Protein AF-A0A498SIQ0-F1 (afdb_monomer)

Solvent-accessible surface area (backbone atoms only — not comparable to full-atom values): 35788 Å² total; per-residue (Å²): 134,86,81,77,85,73,63,72,78,45,58,83,36,62,66,100,71,91,51,60,96,87,33,45,40,39,38,40,26,42,37,28,63,64,41,56,56,42,40,21,50,70,46,40,73,70,63,55,71,92,59,68,27,58,11,47,33,38,36,37,24,43,70,87,67,46,79,74,48,77,46,57,29,49,27,83,90,47,39,59,64,51,43,56,52,64,64,69,58,54,86,53,28,30,45,37,37,32,28,30,65,70,34,50,80,43,50,49,52,63,47,55,51,57,50,31,44,18,2,42,74,65,83,79,59,38,74,61,32,24,42,34,39,40,27,30,44,22,28,48,75,73,67,32,51,71,48,73,42,62,43,84,39,63,70,78,56,78,47,76,44,65,47,55,72,75,84,63,65,69,48,94,61,80,81,74,73,68,92,70,55,54,53,48,70,72,57,49,59,67,65,39,81,86,63,85,77,73,48,90,73,56,78,54,62,82,34,68,50,23,73,45,94,64,84,58,57,96,64,31,43,23,25,22,43,29,17,26,61,43,85,88,38,65,36,37,32,24,52,72,21,27,28,46,32,28,78,90,26,66,66,49,54,52,1,42,31,36,39,34,29,36,33,49,66,69,41,79,47,38,71,46,57,40,44,14,49,85,38,73,35,62,68,55,38,56,56,60,66,69,56,51,81,53,30,31,39,41,39,38,21,18,54,33,39,36,77,30,49,43,71,64,49,40,46,53,42,37,58,21,8,47,83,55,57,90,67,61,42,76,19,32,20,39,40,40,44,28,29,45,82,35,58,47,29,42,84,50,61,54,73,33,70,37,72,84,91,46,59,11,62,51,46,76,49,67,46,65,42,55,38,65,71,75,28,53,76,63,99,78,60,83,71,72,73,77,67,36,55,68,52,45,50,49,47,74,76,47,83,78,48,61,72,65,55,31,83,92,40,30,52,59,82,77,64,62,40,89,59,90,57,92,60,66,97,60,46,68,58,54,74,44,38,34,39,35,39,33,71,90,53,68,46,38,37,50,49,27,51,52,30,52,31,62,29,65,65,61,46,46,85,42,32,33,39,28,32,51,54,89,52,58,65,58,46,58,54,24,53,67,60,60,30,42,52,41,72,43,77,87,58,94,40,74,64,49,40,48,52,50,46,49,52,51,47,47,52,57,29,61,32,42,76,38,40,36,40,33,36,33,57,31,35,51,39,92,55,43,63,61,55,50,46,72,44,44,72,56,50,75,68,38,89,68,45,47,36,41,31,29,57,38,92,82,53,70,91,56,98,78,72,58,84,85,46,69,44,81,39,71,61,43,52,57,45,54,39,32,36,39,30,39,72,46,39,67,72,24,55,74,72,68,71,52,57,68,65,51,101,70,25,33,47,37,96,44,35,22,38,33,34,54,52,48,39,44,44,71,68,61,99,80,66,96,67,73,90,82,72,85,85,86,75,85,83,82,75,83,82,82,82,85,88,82,135

Nearest PDB structures (foldseek):
  5lc2-assembly1_A  TM=9.368E-01  e=3.652E-16  Homo sapiens
  5lc2-assembly2_B  TM=9.104E-01  e=3.413E-15  Homo sapiens
  5lc3-assembly1_A  TM=9.026E-01  e=3.413E-15  Mus musculus
  5lc3-assembly2_B  TM=8.922E-01  e=1.849E-14  Mus musculus
  7ecq-assembly1_A  TM=8.909E-01  e=2.062E-14  Mus musculus

Foldseek 3Di:
DDDDPDDPLLVVLDDDDDDPPQWWKWKWWAAELQAHIWIDINSHTDDDLVLAEQEKWKWKADLSRHTPDTDRQHLFLHCVVLLVVLLPRDAFIKIWIKHHAQHLLRYALSSVVSVVQQQDDCQPVDGQWMWTWIGTGQDPHNQTDIDIGGRHHNDIDMDMDIDDPPSHDGDDDNPPPPPDWAADPVLSCVQPVQADDQPPQDWADFAALCPDPDHFDPQWWKKKWKAAQAQVGFTWIDIRRTTRGDVVGPPGHAAKWKWKAQLHSSDTRDIDDDNQQPDACPVVLSVLVNADALIKMKMWHYRFHHNRDDVSSLVSVVQQADPCSVVRDGQKTKIDIGGHPADHHFPGIDIFDDDPNGHGGIDIDIDTGGSDTHHDDDPDDPPDQQFLVLQQVLLVVDDDLPPSSDPVNRRPQQAADADDDPDDLSQCLQVAAEEEEDEDRLNLQLQQLSLQSPEYNHSLASYEYEDAQVCCSVVSSSVSNVHGYHHDYDQPDSVSSQLVSVVSSCNRGVDDQKHKYAYSQKHFAYCNSVLCSVCVVVQSVDPFAFKEAQDDPPQDPDPPQDQNDKDKDAFDFRDGIMMGGPVCCVVDSVVVNAFDQDVRHTGDRTIHIYGSDHRMDGNDPDDPPPPPDDDDDDDDDPDDDDDDD

Radius of gyration: 28.56 Å; Cα contacts (8 Å, |Δi|>4): 1372; chains: 1; bounding box: 67×77×93 Å

Structure (mmCIF, N/CA/C/O backbone):
data_AF-A0A498SIQ0-F1
#
_entry.id   AF-A0A498SIQ0-F1
#
loop_
_atom_site.group_PDB
_atom_site.id
_atom_site.type_symbol
_atom_site.label_atom_id
_atom_site.label_alt_id
_atom_site.label_comp_id
_atom_site.label_asym_id
_atom_site.label_entity_id
_atom_site.label_seq_id
_atom_site.pdbx_PDB_ins_code
_atom_site.Cartn_x
_atom_site.Cartn_y
_atom_site.Cartn_z
_atom_site.occupancy
_atom_site.B_iso_or_equiv
_atom_site.auth_seq_id
_atom_site.auth_comp_id
_atom_site.auth_asym_id
_atom_site.auth_atom_id
_atom_site.pdbx_PDB_model_num
ATOM 1 N N . MET A 1 1 ? -21.479 -44.378 -26.381 1.00 34.16 1 MET A N 1
ATOM 2 C CA . MET A 1 1 ? -20.760 -43.738 -25.260 1.00 34.16 1 MET A CA 1
ATOM 3 C C . MET A 1 1 ? -20.313 -42.366 -25.731 1.00 34.16 1 MET A C 1
ATOM 5 O O . MET A 1 1 ? -19.349 -42.283 -26.474 1.00 34.16 1 MET A O 1
ATOM 9 N N . GLN A 1 2 ? -21.070 -41.317 -25.409 1.00 26.47 2 GLN A N 1
ATOM 10 C CA . GLN A 1 2 ? -20.636 -39.939 -25.646 1.00 26.47 2 GLN A CA 1
ATOM 11 C C . GLN A 1 2 ? -19.714 -39.542 -24.492 1.00 26.47 2 GLN A C 1
ATOM 13 O O . GLN A 1 2 ? -20.146 -39.487 -23.343 1.00 26.47 2 GLN A O 1
ATOM 18 N N . SER A 1 3 ? -18.435 -39.340 -24.794 1.00 27.78 3 SER A N 1
ATOM 19 C CA . SER A 1 3 ? -17.466 -38.728 -23.891 1.00 27.78 3 SER A CA 1
ATOM 20 C C . SER A 1 3 ? -17.788 -37.239 -23.784 1.00 27.78 3 SER A C 1
ATOM 22 O O . SER A 1 3 ? -17.537 -36.477 -24.718 1.00 27.78 3 SER A O 1
ATOM 24 N N . PHE A 1 4 ? -18.384 -36.828 -22.669 1.00 31.41 4 PHE A N 1
ATOM 25 C CA . PHE A 1 4 ? -18.502 -35.415 -22.333 1.00 31.41 4 PHE A CA 1
ATOM 26 C C . PHE A 1 4 ? -17.104 -34.887 -21.986 1.00 31.41 4 PHE A C 1
ATOM 28 O O . PHE A 1 4 ? -16.481 -35.351 -21.032 1.00 31.41 4 PHE A O 1
ATOM 35 N N . ASN A 1 5 ? -16.605 -33.941 -22.785 1.00 29.66 5 ASN A N 1
ATOM 36 C CA . ASN A 1 5 ? -15.451 -33.120 -22.430 1.00 29.66 5 ASN A CA 1
ATOM 37 C C . ASN A 1 5 ? -15.862 -32.217 -21.264 1.00 29.66 5 ASN A C 1
ATOM 39 O O . ASN A 1 5 ? -16.482 -31.175 -21.468 1.00 29.66 5 ASN A O 1
ATOM 43 N N . PHE A 1 6 ? -15.547 -32.639 -20.043 1.00 33.00 6 PHE A N 1
ATOM 44 C CA . PHE A 1 6 ? -15.659 -31.789 -18.866 1.00 33.00 6 PHE A CA 1
ATOM 45 C C . PHE A 1 6 ? -14.550 -30.732 -18.912 1.00 33.00 6 PHE A C 1
ATOM 47 O O . PHE A 1 6 ? -13.372 -31.054 -19.065 1.00 33.00 6 PHE A O 1
ATOM 54 N N . THR A 1 7 ? -14.918 -29.457 -18.805 1.00 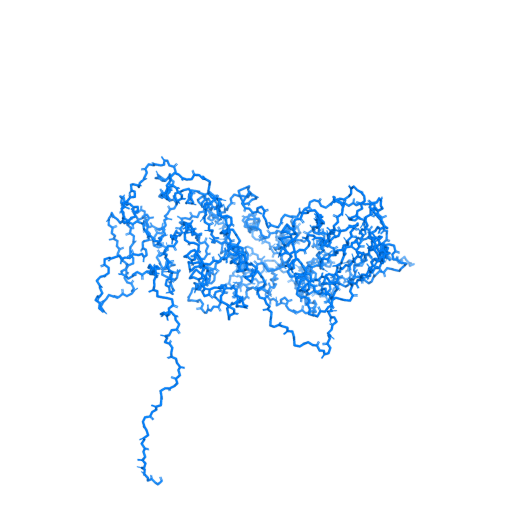37.34 7 THR A N 1
ATOM 55 C CA . THR A 1 7 ? -13.962 -28.357 -18.635 1.00 37.34 7 THR A CA 1
ATOM 56 C C . THR A 1 7 ? -13.213 -28.518 -17.310 1.00 37.34 7 THR A C 1
ATOM 58 O O . THR A 1 7 ? -13.835 -28.716 -16.267 1.00 37.34 7 THR A O 1
ATOM 61 N N . VAL A 1 8 ? -11.884 -28.380 -17.333 1.00 43.53 8 VAL A N 1
ATOM 62 C CA . VAL A 1 8 ? -10.964 -28.642 -16.204 1.00 43.53 8 VAL A CA 1
ATOM 63 C C . VAL A 1 8 ? -11.314 -27.869 -14.915 1.00 43.53 8 VAL A C 1
ATOM 65 O O . VAL A 1 8 ? -11.035 -28.343 -13.814 1.00 43.53 8 VAL A O 1
ATOM 68 N N . ALA A 1 9 ? -12.033 -26.744 -15.018 1.00 44.94 9 ALA A N 1
ATOM 69 C CA . ALA A 1 9 ? -12.539 -25.966 -13.882 1.00 44.94 9 ALA A CA 1
ATOM 70 C C . ALA A 1 9 ? -13.440 -26.758 -12.907 1.00 44.94 9 ALA A C 1
ATOM 72 O O . ALA A 1 9 ? -13.534 -26.390 -11.735 1.00 44.94 9 ALA A O 1
ATOM 73 N N . GLU A 1 10 ? -14.087 -27.838 -13.354 1.00 47.25 10 GLU A N 1
ATOM 74 C CA . GLU A 1 10 ? -14.942 -28.672 -12.499 1.00 47.25 10 GLU A CA 1
ATOM 75 C C . GLU A 1 10 ? -14.136 -29.628 -11.599 1.00 47.25 10 GLU A C 1
ATOM 77 O O . GLU A 1 10 ? -14.616 -30.008 -10.531 1.00 47.25 10 GLU A O 1
ATOM 82 N N . ASN A 1 11 ? -12.879 -29.948 -11.938 1.00 63.47 11 ASN A N 1
ATOM 83 C CA . ASN A 1 11 ? -12.060 -30.880 -11.152 1.00 63.47 11 ASN A CA 1
ATOM 84 C C . ASN A 1 11 ? -11.623 -30.314 -9.787 1.00 63.47 11 ASN A C 1
ATOM 86 O O . ASN A 1 11 ? -11.551 -31.071 -8.820 1.00 63.47 11 ASN A O 1
ATOM 90 N N . GLU A 1 12 ? -11.374 -29.002 -9.655 1.00 74.00 12 GLU A N 1
ATOM 91 C CA . GLU A 1 12 ? -10.958 -28.410 -8.365 1.00 74.00 12 GLU A CA 1
ATOM 92 C C . GLU A 1 12 ? -12.088 -28.402 -7.317 1.00 74.00 12 GLU A C 1
ATOM 94 O O . GLU A 1 12 ? -11.824 -28.457 -6.112 1.00 74.00 12 GLU A O 1
ATOM 99 N N . CYS A 1 13 ? -13.346 -28.362 -7.767 1.00 79.94 13 CYS A N 1
ATOM 100 C CA . CYS A 1 13 ? -14.524 -28.387 -6.899 1.00 79.94 13 CYS A CA 1
ATOM 101 C C . CYS A 1 13 ? -15.020 -29.806 -6.582 1.00 79.94 13 CYS A C 1
ATOM 103 O O . CYS A 1 13 ? -15.833 -29.981 -5.674 1.00 79.94 13 CYS A O 1
ATOM 105 N N . MET A 1 14 ? -14.531 -30.819 -7.299 1.00 69.56 14 MET A N 1
ATOM 106 C CA . MET A 1 14 ? -14.927 -32.214 -7.135 1.00 69.56 14 MET A CA 1
ATOM 107 C C . MET A 1 14 ? -14.089 -32.880 -6.040 1.00 69.56 14 MET A C 1
ATOM 109 O O . MET A 1 14 ? -13.029 -33.455 -6.284 1.00 69.56 14 MET A O 1
ATOM 113 N N . ARG A 1 15 ? -14.581 -32.842 -4.797 1.00 68.69 15 ARG A N 1
ATOM 114 C CA . ARG A 1 15 ? -14.055 -33.674 -3.701 1.00 68.69 15 ARG A CA 1
ATOM 115 C C . ARG A 1 15 ? -15.158 -34.544 -3.113 1.00 68.69 15 ARG A C 1
ATOM 117 O O . ARG A 1 15 ? -16.279 -34.089 -2.924 1.00 68.69 15 ARG A O 1
ATOM 124 N N . LYS A 1 16 ? -14.835 -35.807 -2.805 1.00 59.03 16 LYS A N 1
ATOM 125 C CA . LYS A 1 16 ? -15.772 -36.754 -2.181 1.00 59.03 16 LYS A CA 1
ATOM 126 C C . LYS A 1 16 ? -16.157 -36.259 -0.783 1.00 59.03 16 LYS A C 1
ATOM 128 O O . LYS A 1 16 ? -15.435 -36.505 0.177 1.00 59.03 16 LYS A O 1
ATOM 133 N N . ALA A 1 17 ? -17.295 -35.587 -0.675 1.00 64.50 17 ALA A N 1
ATOM 134 C CA . ALA A 1 17 ? -17.935 -35.257 0.588 1.00 64.50 17 ALA A CA 1
ATOM 135 C C . ALA A 1 17 ? -19.422 -35.590 0.484 1.00 64.50 17 ALA A C 1
ATOM 137 O O . ALA A 1 17 ? -20.123 -35.080 -0.385 1.00 64.50 17 ALA A O 1
ATOM 138 N N . TYR A 1 18 ? -19.885 -36.484 1.352 1.00 73.00 18 TYR A N 1
ATOM 139 C CA . TYR A 1 18 ? -21.297 -36.830 1.453 1.00 73.00 18 TYR A CA 1
ATOM 140 C C . TYR A 1 18 ? -21.948 -35.906 2.477 1.00 73.00 18 TYR A C 1
ATOM 142 O O . TYR A 1 18 ? -21.692 -36.041 3.672 1.00 73.00 18 TYR A O 1
ATOM 150 N N . CYS A 1 19 ? -22.774 -34.974 2.004 1.00 82.44 19 CYS A N 1
ATOM 151 C CA . CYS A 1 19 ? -23.665 -34.204 2.864 1.00 82.44 19 CYS A CA 1
ATOM 152 C C . CYS A 1 19 ? -25.061 -34.852 2.898 1.00 82.44 19 CYS A C 1
ATOM 154 O O . CYS A 1 19 ? -25.473 -35.457 1.901 1.00 82.44 19 CYS A O 1
ATOM 156 N N . PRO A 1 20 ? -25.790 -34.764 4.025 1.00 84.31 20 PRO A N 1
ATOM 157 C CA . PRO A 1 20 ? -27.197 -35.159 4.099 1.00 84.31 20 PRO A CA 1
ATOM 158 C C . PRO A 1 20 ? -28.046 -34.477 3.013 1.00 84.31 20 PRO A C 1
ATOM 160 O O . PRO A 1 20 ? -27.698 -33.393 2.553 1.00 84.31 20 PRO A O 1
ATOM 163 N N . LYS A 1 21 ? -29.182 -35.084 2.626 1.00 73.94 21 LYS A N 1
ATOM 164 C CA . LYS A 1 21 ? -30.048 -34.584 1.532 1.00 73.94 21 LYS A CA 1
ATOM 165 C C . LYS A 1 21 ? -30.506 -33.129 1.712 1.00 73.94 21 LYS A C 1
ATOM 167 O O . LYS A 1 21 ? -30.728 -32.446 0.718 1.00 73.94 21 LYS A O 1
ATOM 172 N N . ASP A 1 22 ? -30.598 -32.666 2.956 1.00 80.31 22 ASP A N 1
ATOM 173 C CA . ASP A 1 22 ? -31.079 -31.328 3.307 1.00 80.31 22 ASP A CA 1
ATOM 174 C C . ASP A 1 22 ? -29.939 -30.324 3.546 1.00 80.31 22 ASP A C 1
ATOM 176 O O . ASP A 1 22 ? -30.182 -29.186 3.944 1.00 80.31 22 ASP A O 1
ATOM 180 N N . GLU A 1 23 ? -28.687 -30.698 3.278 1.00 87.25 23 GLU A N 1
ATOM 181 C CA . GLU A 1 23 ? -27.504 -29.852 3.454 1.00 87.25 23 GLU A CA 1
ATOM 182 C C . GLU A 1 23 ? -26.794 -29.617 2.118 1.00 87.25 23 GLU A C 1
ATOM 184 O O . GLU A 1 23 ? -26.891 -30.404 1.179 1.00 87.25 23 GLU A O 1
ATOM 189 N N . VAL A 1 24 ? -26.077 -28.499 2.018 1.00 87.81 24 VAL A N 1
ATOM 190 C CA . VAL A 1 24 ? -25.325 -28.129 0.810 1.00 87.81 24 VAL A CA 1
ATOM 191 C C . VAL A 1 24 ? -23.832 -28.236 1.090 1.00 87.81 24 VAL A C 1
ATOM 193 O O . VAL A 1 24 ? -23.362 -27.816 2.147 1.00 87.81 24 VAL A O 1
ATOM 196 N N . THR A 1 25 ? -23.070 -28.799 0.153 1.00 90.75 25 THR A N 1
ATOM 197 C CA . THR A 1 25 ? -21.615 -28.912 0.297 1.00 90.75 25 THR A CA 1
ATOM 198 C C . THR A 1 25 ? -20.955 -27.577 -0.022 1.00 90.75 25 THR A C 1
ATOM 200 O O . THR A 1 25 ? -21.080 -27.068 -1.135 1.00 90.75 25 THR A O 1
ATOM 203 N N . VAL A 1 26 ? -20.214 -27.035 0.941 1.00 92.62 26 VAL A N 1
ATOM 204 C CA . VAL A 1 26 ? -19.360 -25.855 0.790 1.00 92.62 26 VAL A CA 1
ATOM 205 C C . VAL A 1 26 ? -17.908 -26.317 0.808 1.00 92.62 26 VAL A C 1
ATOM 207 O O . VAL A 1 26 ? -17.454 -26.917 1.785 1.00 92.62 26 VAL A O 1
ATOM 210 N N . LEU A 1 27 ? -17.175 -26.035 -0.265 1.00 93.38 27 LEU A N 1
ATOM 211 C CA . LEU A 1 27 ? -15.735 -26.259 -0.353 1.00 93.38 27 LEU A CA 1
ATOM 212 C C . LEU A 1 27 ? -15.026 -24.909 -0.428 1.00 93.38 27 LEU A C 1
ATOM 214 O O . LEU A 1 27 ? -15.328 -24.078 -1.280 1.00 93.38 27 LEU A O 1
ATOM 218 N N . LEU A 1 28 ? -14.078 -24.715 0.479 1.00 93.31 28 LEU A N 1
ATOM 219 C CA . LEU A 1 28 ? -13.304 -23.497 0.653 1.00 93.31 28 LEU A CA 1
ATOM 220 C C . LEU A 1 28 ? -11.815 -23.817 0.533 1.00 93.31 28 LEU A C 1
ATOM 222 O O . LEU A 1 28 ? -11.319 -24.757 1.161 1.00 93.31 28 LEU A O 1
ATOM 226 N N . ARG A 1 29 ? -11.090 -23.003 -0.230 1.00 92.38 29 ARG A N 1
ATOM 227 C CA . ARG A 1 29 ? -9.623 -22.992 -0.276 1.00 92.38 29 ARG A CA 1
ATOM 228 C C . ARG A 1 29 ? -9.157 -21.585 0.100 1.00 92.38 29 ARG A C 1
ATOM 230 O O . ARG A 1 29 ? -9.616 -20.637 -0.543 1.00 92.38 29 ARG A O 1
ATOM 237 N N . PRO A 1 30 ? -8.290 -21.423 1.114 1.00 90.44 30 PRO A N 1
ATOM 238 C CA . PRO A 1 30 ? -7.654 -20.143 1.363 1.00 90.44 30 PRO A CA 1
ATOM 239 C C . PRO A 1 30 ? -6.643 -19.873 0.249 1.00 90.44 30 PRO A C 1
ATOM 241 O O . PRO A 1 30 ? -6.292 -20.760 -0.529 1.00 90.44 30 PRO A O 1
ATOM 244 N N . GLU A 1 31 ? -6.137 -18.655 0.199 1.00 86.75 31 GLU A N 1
ATOM 245 C CA . GLU A 1 31 ? -4.958 -18.372 -0.606 1.00 86.75 31 GLU A CA 1
ATOM 246 C C . GLU A 1 31 ? -3.769 -19.238 -0.155 1.00 86.75 31 GLU A C 1
ATOM 248 O O . GLU A 1 31 ? -3.548 -19.431 1.042 1.00 86.75 31 GLU A O 1
ATOM 253 N N . SER A 1 32 ? -3.002 -19.748 -1.118 1.00 78.75 32 SER A N 1
ATOM 254 C CA . SER A 1 32 ? -1.677 -20.329 -0.885 1.00 78.75 32 SER A CA 1
ATOM 255 C C . SER A 1 32 ? -0.619 -19.562 -1.680 1.00 78.75 32 SER A C 1
ATOM 257 O O . SER A 1 32 ? -0.923 -18.591 -2.385 1.00 78.75 32 SER A O 1
ATOM 259 N N . ARG A 1 33 ? 0.643 -19.997 -1.591 1.00 69.19 33 ARG A N 1
ATOM 260 C CA . ARG A 1 33 ? 1.722 -19.443 -2.421 1.00 69.19 33 ARG A CA 1
ATOM 261 C C . ARG A 1 33 ? 1.453 -19.610 -3.925 1.00 69.19 33 ARG A C 1
ATOM 263 O O . ARG A 1 33 ? 1.829 -18.742 -4.699 1.00 69.19 33 ARG A O 1
ATOM 270 N N . THR A 1 34 ? 0.780 -20.691 -4.317 1.00 72.00 34 THR A N 1
ATOM 271 C CA . THR A 1 34 ? 0.621 -21.112 -5.721 1.00 72.00 34 THR A CA 1
ATOM 272 C C . THR A 1 34 ? -0.797 -20.991 -6.264 1.00 72.00 34 THR A C 1
ATOM 274 O O . THR A 1 34 ? -0.982 -20.981 -7.477 1.00 72.00 34 THR A O 1
ATOM 277 N N . LYS A 1 35 ? -1.821 -20.940 -5.404 1.00 82.62 35 LYS A N 1
ATOM 278 C CA . LYS A 1 35 ? -3.222 -20.945 -5.838 1.00 82.62 35 LYS A CA 1
ATOM 279 C C . LYS A 1 35 ? -4.014 -19.818 -5.172 1.00 82.62 35 LYS A C 1
ATOM 281 O O . LYS A 1 35 ? -3.859 -19.581 -3.969 1.00 82.62 35 LYS A O 1
ATOM 286 N N . PRO A 1 36 ? -4.910 -19.154 -5.923 1.00 88.06 36 PRO A N 1
ATOM 287 C CA . PRO A 1 36 ? -5.790 -18.146 -5.363 1.00 88.06 36 PRO A CA 1
ATOM 288 C C . PRO A 1 36 ? -6.917 -18.803 -4.549 1.00 88.06 36 PRO A C 1
ATOM 290 O O . PRO A 1 36 ? -7.150 -20.021 -4.660 1.00 88.06 36 PRO A O 1
ATOM 293 N N . PRO A 1 37 ? -7.662 -18.017 -3.758 1.00 91.56 37 PRO A N 1
ATOM 294 C CA . PRO A 1 37 ? -8.802 -18.542 -3.030 1.00 91.56 37 PRO A CA 1
ATOM 295 C C . PRO A 1 37 ? -9.878 -19.153 -3.931 1.00 91.56 37 PRO A C 1
ATOM 297 O O . PRO A 1 37 ? -10.070 -18.754 -5.081 1.00 91.56 37 PRO A O 1
ATOM 300 N N . LEU A 1 38 ? -10.598 -20.131 -3.385 1.00 93.06 38 LEU A N 1
ATOM 301 C CA . LEU A 1 38 ? -11.668 -20.844 -4.080 1.00 93.06 38 LEU A CA 1
ATOM 302 C C . LEU A 1 38 ? -12.871 -21.005 -3.159 1.00 93.06 38 LEU A C 1
ATOM 304 O O . LEU A 1 38 ? -12.731 -21.388 -1.996 1.00 93.06 38 LEU A O 1
ATOM 308 N N . LEU A 1 39 ? -14.052 -20.796 -3.733 1.00 94.69 39 LEU A N 1
ATOM 309 C CA . LEU A 1 39 ? -15.324 -21.185 -3.150 1.00 94.69 39 LEU A CA 1
ATOM 310 C C . LEU A 1 39 ? -16.098 -22.029 -4.161 1.00 94.69 39 LEU A C 1
ATOM 312 O O . LEU A 1 39 ? -16.341 -21.581 -5.286 1.00 94.69 39 LEU A O 1
ATOM 316 N N . CYS A 1 40 ? -16.520 -23.218 -3.736 1.00 93.19 40 CYS A N 1
ATOM 317 C CA . CYS A 1 40 ? -17.466 -24.052 -4.463 1.00 93.19 40 CYS A CA 1
ATOM 318 C C . CYS A 1 40 ? -18.689 -24.378 -3.600 1.00 93.19 40 CYS A C 1
ATOM 320 O O . CYS A 1 40 ? -18.572 -24.615 -2.396 1.00 93.19 40 CYS A O 1
ATOM 322 N N . LEU A 1 41 ? -19.850 -24.440 -4.247 1.00 91.50 41 LEU A N 1
ATOM 323 C CA . LEU A 1 41 ? -21.132 -24.817 -3.664 1.00 91.50 41 LEU A CA 1
ATOM 324 C C . LEU A 1 41 ? -21.719 -25.969 -4.488 1.00 91.50 41 LEU A C 1
ATOM 326 O O . LEU A 1 41 ? -21.903 -25.814 -5.693 1.00 91.50 41 LEU A O 1
ATOM 330 N N . ASN A 1 42 ? -21.976 -27.127 -3.872 1.00 88.50 42 ASN A N 1
ATOM 331 C CA . ASN A 1 42 ? -22.412 -28.352 -4.565 1.00 88.50 42 ASN A CA 1
ATOM 332 C C . ASN A 1 42 ? -21.571 -28.666 -5.818 1.00 88.50 42 ASN A C 1
ATOM 334 O O . ASN A 1 42 ? -22.099 -28.847 -6.912 1.00 88.50 42 ASN A O 1
ATOM 338 N N . ASN A 1 43 ? -20.244 -28.682 -5.659 1.00 85.25 43 ASN A N 1
ATOM 339 C CA . ASN A 1 43 ? -19.254 -28.905 -6.725 1.00 85.25 43 ASN A CA 1
ATOM 340 C C . ASN A 1 43 ? -19.236 -27.846 -7.844 1.00 85.25 43 ASN A C 1
ATOM 342 O O . ASN A 1 43 ? -18.433 -27.955 -8.766 1.00 85.25 43 ASN A O 1
ATOM 346 N N . LYS A 1 44 ? -20.053 -26.792 -7.761 1.00 88.94 44 LYS A N 1
ATOM 347 C CA . LYS A 1 44 ? -20.014 -25.667 -8.693 1.00 88.94 44 LYS A CA 1
ATOM 348 C C . LYS A 1 44 ? -19.148 -24.551 -8.133 1.00 88.94 44 LYS A C 1
ATOM 350 O O . LYS A 1 44 ? -19.370 -24.076 -7.020 1.00 88.94 44 LYS A O 1
ATOM 355 N N . ARG A 1 45 ? -18.178 -24.100 -8.922 1.00 91.00 45 ARG A N 1
ATOM 356 C CA . ARG A 1 45 ? -17.335 -22.950 -8.594 1.00 91.00 45 ARG A CA 1
ATOM 357 C C . ARG A 1 45 ? -18.169 -21.665 -8.540 1.00 91.00 45 ARG A C 1
ATOM 359 O O . ARG A 1 45 ? -18.894 -21.372 -9.487 1.00 91.00 45 ARG A O 1
ATOM 366 N N . LEU A 1 46 ? -18.058 -20.906 -7.448 1.00 93.38 46 LEU A N 1
ATOM 367 C CA . LEU A 1 46 ? -18.718 -19.602 -7.288 1.00 93.38 46 LEU A CA 1
ATOM 368 C C . LEU A 1 46 ? -17.771 -18.426 -7.534 1.00 93.38 46 LEU A C 1
ATOM 370 O O . LEU A 1 46 ? -18.183 -17.430 -8.121 1.00 93.38 46 LEU A O 1
ATOM 374 N N . PHE A 1 47 ? -16.514 -18.530 -7.095 1.00 93.75 47 PHE A N 1
ATOM 375 C CA . PHE A 1 47 ? -15.525 -17.470 -7.307 1.00 93.75 47 PHE A CA 1
ATOM 376 C C . PHE A 1 47 ? -14.871 -17.593 -8.673 1.00 93.75 47 PHE A C 1
ATOM 378 O O . PHE A 1 47 ? -14.167 -18.565 -8.946 1.00 93.75 47 PHE A O 1
ATOM 385 N N . ASP A 1 48 ? -15.057 -16.579 -9.502 1.00 86.94 48 ASP A N 1
ATOM 386 C CA . ASP A 1 48 ? -14.351 -16.401 -10.761 1.00 86.94 48 ASP A CA 1
ATOM 387 C C . ASP A 1 48 ? -12.917 -15.930 -10.477 1.00 86.94 48 ASP A C 1
ATOM 389 O O . ASP A 1 48 ? -12.723 -14.849 -9.918 1.00 86.94 48 ASP A O 1
ATOM 393 N N . SER A 1 49 ? -11.915 -16.733 -10.869 1.00 80.81 49 SER A N 1
ATOM 394 C CA . SER A 1 49 ? -10.488 -16.380 -10.726 1.00 80.81 49 SER A CA 1
ATOM 395 C C . SER A 1 49 ? -10.183 -15.002 -11.304 1.00 80.81 49 SER A C 1
ATOM 397 O O . SER A 1 49 ? -9.332 -14.297 -10.775 1.00 80.81 49 SER A O 1
ATOM 399 N N . SER A 1 50 ? -10.869 -14.634 -12.388 1.00 73.81 50 SER A N 1
ATOM 400 C CA . SER A 1 50 ? -10.584 -13.415 -13.137 1.00 73.81 50 SER A CA 1
ATOM 401 C C . SER A 1 50 ? -11.127 -12.144 -12.475 1.00 73.81 50 SER A C 1
ATOM 403 O O . SER A 1 50 ? -10.780 -11.033 -12.880 1.00 73.81 50 SER A O 1
ATOM 405 N N . LYS A 1 51 ? -11.979 -12.302 -11.456 1.00 83.81 51 LYS A N 1
ATOM 406 C CA . LYS A 1 51 ? -12.640 -11.206 -10.737 1.00 83.81 51 LYS A CA 1
ATOM 407 C C . LYS A 1 51 ? -12.189 -11.072 -9.289 1.00 83.81 51 LYS A C 1
ATOM 409 O O . LYS A 1 51 ? -12.618 -10.131 -8.630 1.00 83.81 51 LYS A O 1
ATOM 414 N N . LEU A 1 52 ? -11.350 -11.987 -8.794 1.00 87.50 52 LEU A N 1
ATOM 415 C CA . LEU A 1 52 ? -10.864 -11.961 -7.417 1.00 87.50 52 LEU A CA 1
ATOM 416 C C . LEU A 1 52 ? -10.252 -10.602 -7.072 1.00 87.50 52 LEU A C 1
ATOM 418 O O . LEU A 1 52 ? -9.349 -10.113 -7.749 1.00 87.50 52 LEU A O 1
ATOM 422 N N . ALA A 1 53 ? -10.744 -10.005 -5.989 1.00 86.00 53 ALA A N 1
ATOM 423 C CA . ALA A 1 53 ? -10.234 -8.745 -5.477 1.00 86.00 53 ALA A CA 1
ATOM 424 C C . ALA A 1 53 ? -9.279 -9.002 -4.311 1.00 86.00 53 ALA A C 1
ATOM 426 O O . ALA A 1 53 ? -9.531 -9.885 -3.485 1.00 86.00 53 ALA A O 1
ATOM 427 N N . ARG A 1 54 ? -8.197 -8.215 -4.226 1.00 80.31 54 ARG A N 1
ATOM 428 C CA . ARG A 1 54 ? -7.293 -8.196 -3.066 1.00 80.31 54 ARG A CA 1
ATOM 429 C C . ARG A 1 54 ? -8.008 -7.557 -1.875 1.00 80.31 54 ARG A C 1
ATOM 431 O O . ARG A 1 54 ? -8.034 -6.337 -1.725 1.00 80.31 54 ARG A O 1
ATOM 438 N N . GLY A 1 55 ? -8.638 -8.407 -1.079 1.00 89.38 55 GLY A N 1
ATOM 439 C CA . GLY A 1 55 ? -9.608 -8.056 -0.056 1.00 89.38 55 GLY A CA 1
ATOM 440 C C . GLY A 1 55 ? -10.483 -9.248 0.305 1.00 89.38 55 GLY A C 1
ATOM 441 O O . GLY A 1 55 ? -10.001 -10.382 0.371 1.00 89.38 55 GLY A O 1
ATOM 442 N N . LEU A 1 56 ? -11.762 -9.004 0.571 1.00 94.69 56 LEU A N 1
ATOM 443 C CA . LEU A 1 56 ? -12.712 -10.052 0.933 1.00 94.69 56 LEU A CA 1
ATOM 444 C C . LEU A 1 56 ? -13.555 -10.439 -0.279 1.00 94.69 56 LEU A C 1
ATOM 446 O O . LEU A 1 56 ? -14.226 -9.615 -0.891 1.00 94.69 56 LEU A O 1
ATOM 450 N N . ASN A 1 57 ? -13.545 -11.724 -0.608 1.00 96.94 57 ASN A N 1
ATOM 451 C CA . ASN A 1 57 ? -14.404 -12.286 -1.640 1.00 96.94 57 ASN A CA 1
ATOM 452 C C . ASN A 1 57 ? -15.515 -13.048 -0.913 1.00 96.94 57 ASN A C 1
ATOM 454 O O . ASN A 1 57 ? -15.221 -13.938 -0.110 1.00 96.94 57 ASN A O 1
ATOM 458 N N . ILE A 1 58 ? -16.772 -12.644 -1.114 1.00 97.56 58 ILE A N 1
ATOM 459 C CA . ILE A 1 58 ? -17.920 -13.074 -0.300 1.00 97.56 58 ILE A CA 1
ATOM 460 C C . ILE A 1 58 ? -19.078 -13.483 -1.208 1.00 97.56 58 ILE A C 1
ATOM 462 O O . ILE A 1 58 ? -19.505 -12.720 -2.069 1.00 97.56 58 ILE A O 1
ATOM 466 N N . ALA A 1 59 ? -19.624 -14.675 -0.988 1.00 96.88 59 ALA A N 1
ATOM 467 C CA . ALA A 1 59 ? -20.921 -15.085 -1.503 1.00 96.88 59 ALA A CA 1
ATOM 468 C C . ALA A 1 59 ? -21.983 -14.963 -0.404 1.00 96.88 59 ALA A C 1
ATOM 470 O O . ALA A 1 59 ? -21.759 -15.394 0.730 1.00 96.88 59 ALA A O 1
ATOM 471 N N . ILE A 1 60 ? -23.139 -14.407 -0.758 1.00 95.75 60 ILE A N 1
ATOM 472 C CA . ILE A 1 60 ? -24.319 -14.346 0.105 1.00 95.75 60 ILE A CA 1
ATOM 473 C C . ILE A 1 60 ? -25.269 -15.460 -0.315 1.00 95.75 60 ILE A C 1
ATOM 475 O O . ILE A 1 60 ? -25.597 -15.597 -1.498 1.00 95.75 60 ILE A O 1
ATOM 479 N N . LEU A 1 61 ? -25.705 -16.259 0.654 1.00 93.88 61 LEU A N 1
ATOM 480 C CA . LEU A 1 61 ? -26.703 -17.300 0.469 1.00 93.88 61 LEU A CA 1
ATOM 481 C C . LEU A 1 61 ? -27.964 -16.956 1.264 1.00 93.88 61 LEU A C 1
ATOM 483 O O . LEU A 1 61 ? -27.899 -16.524 2.415 1.00 93.88 61 LEU A O 1
ATOM 487 N N . SER A 1 62 ? -29.114 -17.214 0.653 1.00 90.06 62 SER A N 1
ATOM 488 C CA . SER A 1 62 ? -30.413 -17.192 1.332 1.00 90.06 62 SER A CA 1
ATOM 489 C C . SER A 1 62 ? -30.521 -18.334 2.352 1.00 90.06 62 SER A C 1
ATOM 491 O O . SER A 1 62 ? -29.727 -19.279 2.339 1.00 90.06 62 SER A O 1
ATOM 493 N N . ASN A 1 63 ? -31.548 -18.302 3.206 1.00 85.25 63 ASN A N 1
ATOM 494 C CA . ASN A 1 63 ? -31.816 -19.381 4.166 1.00 85.25 63 ASN A CA 1
ATOM 495 C C . ASN A 1 63 ? -32.093 -20.745 3.486 1.00 85.25 63 ASN A C 1
ATOM 497 O O . ASN A 1 63 ? -31.803 -21.800 4.054 1.00 85.25 63 ASN A O 1
ATOM 501 N N . ASP A 1 64 ? -32.562 -20.723 2.235 1.00 86.94 64 ASP A N 1
ATOM 502 C CA . ASP A 1 64 ? -32.754 -21.912 1.390 1.00 86.94 64 ASP A CA 1
ATOM 503 C C . ASP A 1 64 ? -31.460 -22.371 0.691 1.00 86.94 64 ASP A C 1
ATOM 505 O O . ASP A 1 64 ? -31.473 -23.307 -0.108 1.00 86.94 64 ASP A O 1
ATOM 509 N N . LYS A 1 65 ? -30.321 -21.737 1.007 1.00 87.94 65 LYS A N 1
ATOM 510 C CA . LYS A 1 65 ? -28.975 -22.013 0.471 1.00 87.94 65 LYS A CA 1
ATOM 511 C C . LYS A 1 65 ? -28.818 -21.689 -1.023 1.00 87.94 65 LYS A C 1
ATOM 513 O O . LYS A 1 65 ? -27.850 -22.121 -1.649 1.00 87.94 65 LYS A O 1
ATOM 518 N N . ASN A 1 66 ? -29.725 -20.889 -1.589 1.00 89.81 66 ASN A N 1
ATOM 519 C CA . ASN A 1 66 ? -29.574 -20.337 -2.937 1.00 89.81 66 ASN A CA 1
ATOM 520 C C . ASN A 1 66 ? -28.619 -19.140 -2.921 1.00 89.81 66 ASN A C 1
ATOM 522 O O . ASN A 1 66 ? -28.695 -18.311 -2.012 1.00 89.81 66 ASN A O 1
ATOM 526 N N . VAL A 1 67 ? -27.762 -19.038 -3.941 1.00 93.19 67 VAL A N 1
ATOM 527 C CA . VAL A 1 67 ? -26.822 -17.920 -4.114 1.00 93.19 67 VAL A CA 1
ATOM 528 C C . VAL A 1 67 ? -27.597 -16.649 -4.455 1.00 93.19 67 VAL A C 1
ATOM 530 O O . VAL A 1 67 ? -28.240 -16.585 -5.500 1.00 93.19 67 VAL A O 1
ATOM 533 N N . VAL A 1 68 ? -27.513 -15.647 -3.581 1.00 93.25 68 VAL A N 1
ATOM 534 C CA . VAL A 1 68 ? -28.102 -14.312 -3.771 1.00 93.25 68 VAL A CA 1
ATOM 535 C C . VAL A 1 68 ? -27.149 -13.430 -4.577 1.00 93.25 68 VAL A C 1
ATOM 537 O O . VAL A 1 68 ? -27.563 -12.755 -5.515 1.00 93.25 68 VAL A O 1
ATOM 540 N N . GLY A 1 69 ? -25.854 -13.479 -4.254 1.00 93.25 69 GLY A N 1
ATOM 541 C CA . GLY A 1 69 ? -24.830 -12.680 -4.919 1.00 93.25 69 GLY A CA 1
ATOM 542 C C . GLY A 1 69 ? -23.414 -13.140 -4.588 1.00 93.25 69 GLY A C 1
ATOM 543 O O . GLY A 1 69 ? -23.181 -13.787 -3.567 1.00 93.25 69 GLY A O 1
ATOM 544 N N . VAL A 1 70 ? -22.468 -12.812 -5.470 1.00 96.12 70 VAL A N 1
ATOM 545 C CA . VAL A 1 70 ? -21.026 -13.008 -5.266 1.00 96.12 70 VAL A CA 1
ATOM 546 C C . VAL A 1 70 ? -20.341 -11.659 -5.441 1.00 96.12 70 VAL A C 1
ATOM 548 O O . VAL A 1 70 ? -20.490 -11.012 -6.476 1.00 96.12 70 VAL A O 1
ATOM 551 N N . HIS A 1 71 ? -19.596 -11.246 -4.424 1.00 96.31 71 HIS A N 1
ATOM 552 C CA . HIS A 1 71 ? -19.003 -9.925 -4.300 1.00 96.31 71 HIS A CA 1
ATOM 553 C C . HIS A 1 71 ? -17.487 -10.050 -4.151 1.00 96.31 71 HIS A C 1
ATOM 555 O O . HIS A 1 71 ? -16.995 -10.812 -3.318 1.00 96.31 71 HIS A O 1
ATOM 561 N N . TYR A 1 72 ? -16.757 -9.282 -4.957 1.00 94.38 72 TYR A N 1
ATOM 562 C CA . TYR A 1 72 ? -15.298 -9.223 -4.961 1.00 94.38 72 TYR A CA 1
ATOM 563 C C . TYR A 1 72 ? -14.891 -7.844 -4.442 1.00 94.38 72 TYR A C 1
ATOM 565 O O . TYR A 1 72 ? -14.997 -6.854 -5.164 1.00 94.38 72 TYR A O 1
ATOM 573 N N . LEU A 1 73 ? -14.515 -7.758 -3.167 1.00 91.50 73 LEU A N 1
ATOM 574 C CA . LEU A 1 73 ? -14.375 -6.487 -2.458 1.00 91.50 73 LEU A CA 1
ATOM 575 C C . LEU A 1 73 ? -12.897 -6.199 -2.206 1.00 91.50 73 LEU A C 1
ATOM 577 O O . LEU A 1 73 ? -12.263 -6.880 -1.400 1.00 91.50 73 LEU A O 1
ATOM 581 N N . SER A 1 74 ? -12.344 -5.207 -2.907 1.00 83.50 74 SER A N 1
ATOM 582 C CA . SER A 1 74 ? -10.983 -4.722 -2.651 1.00 83.50 74 SER A CA 1
ATOM 583 C C . SER A 1 74 ? -10.937 -3.973 -1.322 1.00 83.50 74 SER A C 1
ATOM 585 O O . SER A 1 74 ? -11.863 -3.231 -1.006 1.00 83.50 74 SER A O 1
ATOM 587 N N . VAL A 1 75 ? -9.848 -4.153 -0.575 1.00 71.31 75 VAL A N 1
ATOM 588 C CA . VAL A 1 75 ? -9.555 -3.399 0.660 1.00 71.31 75 VAL A CA 1
ATOM 589 C C . VAL A 1 75 ? -8.232 -2.639 0.558 1.00 71.31 75 VAL A C 1
ATOM 591 O O . VAL A 1 75 ? -7.616 -2.313 1.566 1.00 71.31 75 VAL A O 1
ATOM 594 N N . GLN A 1 76 ? -7.720 -2.435 -0.661 1.00 63.91 76 GLN A N 1
ATOM 595 C CA . GLN A 1 76 ? -6.424 -1.778 -0.850 1.00 63.91 76 GLN A CA 1
ATOM 596 C C . GLN A 1 76 ? -6.431 -0.321 -0.383 1.00 63.91 76 GLN A C 1
ATOM 598 O O . GLN A 1 76 ? -5.471 0.083 0.269 1.00 63.91 76 GLN A O 1
ATOM 603 N N . ASP A 1 77 ? -7.522 0.393 -0.657 1.00 53.88 77 ASP A N 1
ATOM 604 C CA . ASP A 1 77 ? -7.666 1.819 -0.345 1.00 53.88 77 ASP A CA 1
ATOM 605 C C . ASP A 1 77 ? -8.587 2.051 0.864 1.00 53.88 77 ASP A C 1
ATOM 607 O O . ASP A 1 77 ? -8.326 2.909 1.708 1.00 53.88 77 ASP A O 1
ATOM 611 N N . SER A 1 78 ? -9.665 1.264 0.959 1.00 63.50 78 SER A N 1
ATOM 612 C CA . SER A 1 78 ? -10.669 1.315 2.026 1.00 63.50 78 SER A CA 1
ATOM 613 C C . SER A 1 78 ? -11.450 -0.001 2.095 1.00 63.50 78 SER A C 1
ATOM 615 O O . SER A 1 78 ? -11.647 -0.665 1.079 1.00 63.50 78 SER A O 1
ATOM 617 N N . ASP A 1 79 ? -11.947 -0.368 3.275 1.00 69.38 79 ASP A N 1
ATOM 618 C CA . ASP A 1 79 ? -12.838 -1.512 3.493 1.00 69.38 79 ASP A CA 1
ATOM 619 C C . ASP A 1 79 ? -14.334 -1.141 3.478 1.00 69.38 79 ASP A C 1
ATOM 621 O O . ASP A 1 79 ? -15.194 -1.982 3.747 1.00 69.38 79 ASP A O 1
ATOM 625 N N . PHE A 1 80 ? -14.674 0.092 3.090 1.00 71.81 80 PHE A N 1
ATOM 626 C CA . PHE A 1 80 ? -16.051 0.588 3.047 1.00 71.81 80 PHE A CA 1
ATOM 627 C C . PHE A 1 80 ? -16.997 -0.283 2.209 1.00 71.81 80 PHE A C 1
ATOM 629 O O . PHE A 1 80 ? -18.149 -0.512 2.582 1.00 71.81 80 PHE A O 1
ATOM 636 N N . SER A 1 81 ? -16.513 -0.819 1.086 1.00 82.50 81 SER A N 1
ATOM 637 C CA . SER A 1 81 ? -17.294 -1.722 0.232 1.00 82.50 81 SER A CA 1
ATOM 638 C C . SER A 1 81 ? -17.730 -2.994 0.975 1.00 82.50 81 SER A C 1
ATOM 640 O O . SER A 1 81 ? -18.842 -3.486 0.764 1.00 82.50 81 SER A O 1
ATOM 642 N N . VAL A 1 82 ? -16.895 -3.481 1.900 1.00 87.88 82 VAL A N 1
ATOM 643 C CA . VAL A 1 82 ? -17.201 -4.606 2.790 1.00 87.88 82 VAL A CA 1
ATOM 644 C C . VAL A 1 82 ? -18.273 -4.208 3.790 1.00 87.88 82 VAL A C 1
ATOM 646 O O . VAL A 1 82 ? -19.264 -4.919 3.933 1.00 87.88 82 VAL A O 1
ATOM 649 N N . ILE A 1 83 ? -18.112 -3.059 4.444 1.00 77.69 83 ILE A N 1
ATOM 650 C CA . ILE A 1 83 ? -19.062 -2.538 5.434 1.00 77.69 83 ILE A CA 1
ATOM 651 C C . ILE A 1 83 ? -20.442 -2.363 4.808 1.00 77.69 83 ILE A C 1
ATOM 653 O O . ILE A 1 83 ? -21.429 -2.864 5.345 1.00 77.69 83 ILE A O 1
ATOM 657 N N . LYS A 1 84 ? -20.503 -1.728 3.633 1.00 84.00 84 LYS A N 1
ATOM 658 C CA . LYS A 1 84 ? -21.737 -1.525 2.871 1.00 84.00 84 LYS A CA 1
ATOM 659 C C . LYS A 1 84 ? -22.412 -2.847 2.521 1.00 84.00 84 LYS A C 1
ATOM 661 O O . LYS A 1 84 ? -23.626 -2.950 2.675 1.00 84.00 84 LYS A O 1
ATOM 666 N N . LEU A 1 85 ? -21.648 -3.850 2.081 1.00 92.06 85 LEU A N 1
ATOM 667 C CA . LEU A 1 85 ? -22.206 -5.170 1.796 1.00 92.06 85 LEU A CA 1
ATOM 668 C C . LEU A 1 85 ? -22.775 -5.807 3.066 1.00 92.06 85 LEU A C 1
ATOM 670 O O . LEU A 1 85 ? -23.940 -6.185 3.077 1.00 92.06 85 LEU A O 1
ATOM 674 N N . LEU A 1 86 ? -21.970 -5.905 4.130 1.00 90.94 86 LEU A N 1
ATOM 675 C CA . LEU A 1 86 ? -22.359 -6.562 5.381 1.00 90.94 86 LEU A CA 1
ATOM 676 C C . LEU A 1 86 ? -23.568 -5.885 6.039 1.00 90.94 86 LEU A C 1
ATOM 678 O O . LEU A 1 86 ? -24.404 -6.571 6.615 1.00 90.94 86 LEU A O 1
ATOM 682 N N . ALA A 1 87 ? -23.684 -4.563 5.911 1.00 84.56 87 ALA A N 1
ATOM 683 C CA . ALA A 1 87 ? -24.820 -3.776 6.378 1.00 84.56 87 ALA A CA 1
ATOM 684 C C . ALA A 1 87 ? -26.137 -4.064 5.640 1.00 84.56 87 ALA A C 1
ATOM 686 O O . ALA A 1 87 ? -27.209 -3.865 6.207 1.00 84.56 87 ALA A O 1
ATOM 687 N N . GLN A 1 88 ? -26.059 -4.486 4.377 1.00 86.75 88 GLN A N 1
ATOM 688 C CA . GLN A 1 88 ? -27.216 -4.757 3.520 1.00 86.75 88 GLN A CA 1
ATOM 689 C C . GLN A 1 88 ? -27.687 -6.214 3.589 1.00 86.75 88 GLN A C 1
ATOM 691 O O . GLN A 1 88 ? -28.713 -6.546 2.998 1.00 86.75 88 GLN A O 1
ATOM 696 N N . VAL A 1 89 ? -26.953 -7.080 4.292 1.00 87.19 89 VAL A N 1
ATOM 697 C CA . VAL A 1 89 ? -27.330 -8.483 4.468 1.00 87.19 89 VAL A CA 1
ATOM 698 C C . VAL A 1 89 ? -28.577 -8.569 5.347 1.00 87.19 89 VAL A C 1
ATOM 700 O O . VAL A 1 89 ? -28.628 -8.004 6.441 1.00 87.19 89 VAL A O 1
ATOM 703 N N . HIS A 1 90 ? -29.594 -9.280 4.869 1.00 83.25 90 HIS A N 1
ATOM 704 C CA . HIS A 1 90 ? -30.873 -9.412 5.554 1.00 83.25 90 HIS A CA 1
ATOM 705 C C . HIS A 1 90 ? -30.791 -10.425 6.701 1.00 83.25 90 HIS A C 1
ATOM 707 O O . HIS A 1 90 ? -29.920 -11.300 6.745 1.00 83.25 90 HIS A O 1
ATOM 713 N N . ASN A 1 91 ? -31.743 -10.333 7.635 1.00 72.19 91 ASN A N 1
ATOM 714 C CA . ASN A 1 91 ? -31.854 -11.279 8.743 1.00 72.19 91 ASN A CA 1
ATOM 715 C C . ASN A 1 91 ? -31.837 -12.730 8.238 1.00 72.19 91 ASN A C 1
ATOM 717 O O . ASN A 1 91 ? -32.613 -13.102 7.359 1.00 72.19 91 ASN A O 1
ATOM 721 N N . TYR A 1 92 ? -30.971 -13.540 8.855 1.00 76.88 92 TYR A N 1
ATOM 722 C CA . TYR A 1 92 ? -30.788 -14.973 8.601 1.00 76.88 92 TYR A CA 1
ATOM 723 C C . TYR A 1 92 ? -30.090 -15.361 7.290 1.00 76.88 92 TYR A C 1
ATOM 725 O O . TYR A 1 92 ? -29.920 -16.558 7.046 1.00 76.88 92 TYR A O 1
ATOM 733 N N . GLU A 1 93 ? -29.628 -14.408 6.480 1.00 90.44 93 GLU A N 1
ATOM 734 C CA . GLU A 1 93 ? -28.744 -14.714 5.351 1.00 90.44 93 GLU A CA 1
ATOM 735 C C . GLU A 1 93 ? -27.355 -15.172 5.831 1.00 90.44 93 GLU A C 1
ATOM 737 O O . GLU A 1 93 ? -26.899 -14.870 6.943 1.00 90.44 93 GLU A O 1
ATOM 742 N N . ILE A 1 94 ? -26.693 -15.951 4.978 1.00 93.69 94 ILE A N 1
ATOM 743 C CA . ILE A 1 94 ? -25.424 -16.620 5.265 1.00 93.69 94 ILE A CA 1
ATOM 744 C C . ILE A 1 94 ? -24.343 -15.982 4.407 1.00 93.69 94 ILE A C 1
ATOM 746 O O . ILE A 1 94 ? -24.492 -15.869 3.191 1.00 93.69 94 ILE A O 1
ATOM 750 N N . ILE A 1 95 ? -23.226 -15.625 5.031 1.00 96.00 95 ILE A N 1
ATOM 751 C CA . ILE A 1 95 ? -22.026 -15.172 4.336 1.00 96.00 95 ILE A CA 1
ATOM 752 C C . ILE A 1 95 ? -21.018 -16.315 4.263 1.00 96.00 95 ILE A C 1
ATOM 754 O O . ILE A 1 95 ? -20.707 -16.966 5.263 1.00 96.00 95 ILE A O 1
ATOM 758 N N . VAL A 1 96 ? -20.495 -16.553 3.065 1.00 96.94 96 VAL A N 1
ATOM 759 C CA . VAL A 1 96 ? -19.424 -17.516 2.808 1.00 96.94 96 VAL A CA 1
ATOM 760 C C . VAL A 1 96 ? -18.300 -16.787 2.103 1.00 96.94 96 VAL A C 1
ATOM 762 O O . VAL A 1 96 ? -18.517 -16.228 1.032 1.00 96.94 96 VAL A O 1
ATOM 765 N N . GLY A 1 97 ? -17.098 -16.783 2.668 1.00 96.00 97 GLY A N 1
ATOM 766 C CA . GLY A 1 97 ? -16.037 -15.963 2.100 1.00 96.00 97 GLY A CA 1
ATOM 767 C C . GLY A 1 97 ? -14.623 -16.419 2.392 1.00 96.00 97 GLY A C 1
ATOM 768 O O . GLY A 1 97 ? -14.361 -17.266 3.253 1.00 96.00 97 GLY A O 1
ATOM 769 N N . THR A 1 98 ? -13.712 -15.822 1.630 1.00 95.62 98 THR A N 1
ATOM 770 C CA . THR A 1 98 ? -12.267 -15.995 1.759 1.00 95.62 98 THR A CA 1
ATOM 771 C C . THR A 1 98 ? -11.577 -14.634 1.647 1.00 95.62 98 THR A C 1
ATOM 773 O O . THR A 1 98 ? -11.992 -13.788 0.849 1.00 95.62 98 THR A O 1
ATOM 776 N N . SER A 1 99 ? -10.477 -14.430 2.368 1.00 92.88 99 SER A N 1
ATOM 777 C CA . SER A 1 99 ? -9.590 -13.288 2.116 1.00 92.88 99 SER A CA 1
ATOM 778 C C . SER A 1 99 ? -8.590 -13.582 0.992 1.00 92.88 99 SER A C 1
ATOM 780 O O . SER A 1 99 ? -8.193 -14.735 0.803 1.00 92.88 99 SER A O 1
ATOM 782 N N . TYR A 1 100 ? -8.172 -12.539 0.273 1.00 89.62 100 TYR A N 1
ATOM 783 C CA . TYR A 1 100 ? -7.111 -12.576 -0.734 1.00 89.62 100 TYR A CA 1
ATOM 784 C C . TYR A 1 100 ? -6.106 -11.433 -0.503 1.00 89.62 100 TYR A C 1
ATOM 786 O O . TYR A 1 100 ? -6.480 -10.262 -0.556 1.00 89.62 100 TYR A O 1
ATOM 794 N N . GLY A 1 101 ? -4.843 -11.764 -0.246 1.00 77.44 101 GLY A N 1
ATOM 795 C CA . GLY A 1 101 ? -3.780 -10.864 0.199 1.00 77.44 101 GLY A CA 1
ATOM 796 C C . GLY A 1 101 ? -3.751 -10.650 1.719 1.00 77.44 101 GLY A C 1
ATOM 797 O O . GLY A 1 101 ? -4.523 -11.254 2.472 1.00 77.44 101 GLY A O 1
ATOM 798 N N . ASP A 1 102 ? -2.875 -9.748 2.182 1.00 69.81 102 ASP A N 1
ATOM 799 C CA . ASP A 1 102 ? -2.885 -9.293 3.578 1.00 69.81 102 ASP A CA 1
ATOM 800 C C . ASP A 1 102 ? -4.032 -8.303 3.811 1.00 69.81 102 ASP A C 1
ATOM 802 O O . ASP A 1 102 ? -3.928 -7.097 3.588 1.00 69.81 102 ASP A O 1
ATOM 806 N N . VAL A 1 103 ? -5.170 -8.868 4.196 1.00 79.19 103 VAL A N 1
ATOM 807 C CA . VAL A 1 103 ? -6.432 -8.155 4.433 1.00 79.19 103 VAL A CA 1
ATOM 808 C C . VAL A 1 103 ? -6.582 -7.761 5.899 1.00 79.19 103 VAL A C 1
ATOM 810 O O . VAL A 1 103 ? -7.240 -6.778 6.220 1.00 79.19 103 VAL A O 1
ATOM 813 N N . SER A 1 104 ? -5.951 -8.504 6.805 1.00 72.25 104 SER A N 1
ATOM 814 C CA . SER A 1 104 ? -6.124 -8.339 8.249 1.00 72.25 104 SER A CA 1
ATOM 815 C C . SER A 1 104 ? -5.677 -6.964 8.768 1.00 72.25 104 SER A C 1
ATOM 817 O O . SER A 1 104 ? -6.310 -6.432 9.681 1.00 72.25 104 SER A O 1
ATOM 819 N N . SER A 1 105 ? -4.621 -6.397 8.179 1.00 61.47 105 SER A N 1
ATOM 820 C CA . SER A 1 105 ? -4.066 -5.072 8.476 1.00 61.47 105 SER A CA 1
ATOM 821 C C . SER A 1 105 ? -4.867 -3.933 7.843 1.00 61.47 105 SER A C 1
ATOM 823 O O . SER A 1 105 ? -4.675 -2.777 8.206 1.00 61.47 105 SER A O 1
ATOM 825 N N . LYS A 1 106 ? -5.764 -4.256 6.905 1.00 65.12 106 LYS A N 1
ATOM 826 C CA . LYS A 1 106 ? -6.484 -3.288 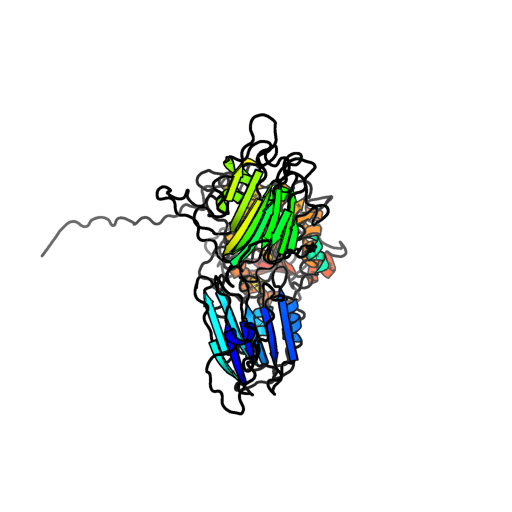6.068 1.00 65.12 106 LYS A CA 1
ATOM 827 C C . LYS A 1 106 ? -7.961 -3.138 6.416 1.00 65.12 106 LYS A C 1
ATOM 829 O O . LYS A 1 106 ? -8.598 -2.209 5.937 1.00 65.12 106 LYS A O 1
ATOM 834 N N . ILE A 1 107 ? -8.509 -4.044 7.225 1.00 65.94 107 ILE A N 1
ATOM 835 C CA . ILE A 1 107 ? -9.898 -3.970 7.690 1.00 65.94 107 ILE A CA 1
ATOM 836 C C . ILE A 1 107 ? -9.996 -3.261 9.044 1.00 65.94 107 ILE A C 1
ATOM 838 O O . ILE A 1 107 ? -9.230 -3.544 9.970 1.00 65.94 107 ILE A O 1
ATOM 842 N N . SER A 1 108 ? -10.974 -2.373 9.161 1.00 65.81 108 SER A N 1
ATOM 843 C CA . SER A 1 108 ? -11.236 -1.529 10.318 1.00 65.81 108 SER A CA 1
ATOM 844 C C . SER A 1 108 ? -11.830 -2.308 11.499 1.00 65.81 108 SER A C 1
ATOM 846 O O . SER A 1 108 ? -12.244 -3.475 11.388 1.00 65.81 108 SER A O 1
ATOM 848 N N . ALA A 1 109 ? -11.890 -1.657 12.664 1.00 62.47 109 ALA A N 1
ATOM 849 C CA . ALA A 1 109 ? -12.562 -2.210 13.836 1.00 62.47 109 ALA A CA 1
ATOM 850 C C . ALA A 1 109 ? -14.059 -2.451 13.563 1.00 62.47 109 ALA A C 1
ATOM 852 O O . ALA A 1 109 ? -14.608 -3.464 14.001 1.00 62.47 109 ALA A O 1
ATOM 853 N N . GLU A 1 110 ? -14.691 -1.580 12.776 1.00 69.44 110 GLU A N 1
ATOM 854 C CA . GLU A 1 110 ? -16.087 -1.671 12.353 1.00 69.44 110 GLU A CA 1
ATOM 855 C C . GLU A 1 110 ? -16.328 -2.884 11.454 1.00 69.44 110 GLU A C 1
ATOM 857 O O . GLU A 1 110 ? -17.232 -3.671 11.736 1.00 69.44 110 GLU A O 1
ATOM 862 N N . THR A 1 111 ? -15.494 -3.115 10.433 1.00 78.81 111 THR A N 1
ATOM 863 C CA . THR A 1 111 ? -15.589 -4.331 9.604 1.00 78.81 111 THR A CA 1
ATOM 864 C C . THR A 1 111 ? -15.448 -5.588 10.454 1.00 78.81 111 THR A C 1
ATOM 866 O O . THR A 1 111 ? -16.232 -6.533 10.322 1.00 78.81 111 THR A O 1
ATOM 869 N N . ARG A 1 112 ? -14.484 -5.603 11.384 1.00 81.81 112 ARG A N 1
ATOM 870 C CA . ARG A 1 112 ? -14.305 -6.721 12.323 1.00 81.81 112 ARG A CA 1
ATOM 871 C C . ARG A 1 112 ? -15.530 -6.902 13.224 1.00 81.81 112 ARG A C 1
ATOM 873 O O . ARG A 1 112 ? -15.919 -8.039 13.488 1.00 81.81 112 ARG A O 1
ATOM 880 N N . GLN A 1 113 ? -16.156 -5.819 13.679 1.00 79.25 113 GLN A N 1
ATOM 881 C CA . GLN A 1 113 ? -17.374 -5.862 14.485 1.00 79.25 113 GLN A CA 1
ATOM 882 C C . GLN A 1 113 ? -18.575 -6.383 13.686 1.00 79.25 113 GLN A C 1
ATOM 884 O O . GLN A 1 113 ? -19.308 -7.228 14.196 1.00 79.25 113 GLN A O 1
ATOM 889 N N . LEU A 1 114 ? -18.753 -5.947 12.438 1.00 85.75 114 LEU A N 1
ATOM 890 C CA . LEU A 1 114 ? -19.820 -6.433 11.561 1.00 85.75 114 LEU A CA 1
ATOM 891 C C . LEU A 1 114 ? -19.669 -7.925 11.273 1.00 85.75 114 LEU A C 1
ATOM 893 O O . LEU A 1 114 ? -20.623 -8.674 11.444 1.00 85.75 114 LEU A O 1
ATOM 897 N N . LEU A 1 115 ? -18.464 -8.390 10.938 1.00 90.44 115 LEU A N 1
ATOM 898 C CA . LEU A 1 115 ? -18.180 -9.816 10.746 1.00 90.44 115 LEU A CA 1
ATOM 899 C C . LEU A 1 115 ? -18.491 -10.651 12.003 1.00 90.44 115 LEU A C 1
ATOM 901 O O . LEU A 1 115 ? -18.986 -11.774 11.894 1.00 90.44 115 LEU A O 1
ATOM 905 N N . ARG A 1 116 ? -18.273 -10.105 13.209 1.00 89.50 116 ARG A N 1
ATOM 906 C CA . ARG A 1 116 ? -18.649 -10.770 14.471 1.00 89.50 116 ARG A CA 1
ATOM 907 C C . ARG A 1 116 ? -20.158 -10.966 14.628 1.00 89.50 116 ARG A C 1
ATOM 909 O O . ARG A 1 116 ? -20.549 -11.948 15.253 1.00 89.50 116 ARG A O 1
ATOM 916 N N . LEU A 1 117 ? -21.002 -10.115 14.030 1.00 89.56 117 LEU A N 1
ATOM 917 C CA . LEU A 1 117 ? -22.467 -10.296 14.033 1.00 89.56 117 LEU A CA 1
ATOM 918 C C . LEU A 1 117 ? -22.917 -11.557 13.278 1.00 89.56 117 LEU A C 1
ATOM 920 O O . LEU A 1 117 ? -24.046 -12.011 13.457 1.00 89.56 117 LEU A O 1
ATOM 924 N N . PHE A 1 118 ? -22.029 -12.138 12.467 1.00 92.62 118 PHE A N 1
ATOM 925 C CA . PHE A 1 118 ? -22.241 -13.412 11.781 1.00 92.62 118 PHE A CA 1
ATOM 926 C C . PHE A 1 118 ? -21.694 -14.619 12.563 1.00 92.62 118 PHE A C 1
ATOM 928 O O . PHE A 1 118 ? -21.667 -15.732 12.034 1.00 92.62 118 PHE A O 1
ATOM 935 N N . GLY A 1 119 ? -21.239 -14.409 13.805 1.00 90.44 119 GLY A N 1
ATOM 936 C CA . GLY A 1 119 ? -20.716 -15.437 14.709 1.00 90.44 119 GLY A CA 1
ATOM 937 C C . GLY A 1 119 ? -19.205 -15.692 14.608 1.00 90.44 119 GLY A C 1
ATOM 938 O O . GLY A 1 119 ? -18.728 -16.674 15.182 1.00 90.44 119 GLY A O 1
ATOM 939 N N . LEU A 1 120 ? -18.451 -14.862 13.874 1.00 93.12 120 LEU A N 1
ATOM 940 C CA . LEU A 1 120 ? -16.995 -15.004 13.679 1.00 93.12 120 LEU A CA 1
ATOM 941 C C . LEU A 1 120 ? -16.197 -14.520 14.890 1.00 93.12 120 LEU A C 1
ATOM 943 O O . LEU A 1 120 ? -16.587 -13.548 15.520 1.00 93.12 120 LEU A O 1
ATOM 947 N N . SER A 1 121 ? -15.059 -15.149 15.199 1.00 89.62 121 SER A N 1
ATOM 948 C CA . SER A 1 121 ? -14.193 -14.789 16.333 1.00 89.62 121 SER A CA 1
ATOM 949 C C . SER A 1 121 ? -13.190 -13.690 15.971 1.00 89.62 121 SER A C 1
ATOM 951 O O . SER A 1 121 ? -13.049 -12.690 16.688 1.00 89.62 121 SER A O 1
ATOM 953 N N . LEU A 1 122 ? -12.477 -13.894 14.861 1.00 84.06 122 LEU A N 1
ATOM 954 C CA . LEU A 1 122 ? -11.370 -13.087 14.343 1.00 84.06 122 LEU A CA 1
ATOM 955 C C . LEU A 1 122 ? -10.173 -12.925 15.297 1.00 84.06 122 LEU A C 1
ATOM 957 O O . LEU A 1 122 ? -9.225 -12.215 14.970 1.00 84.06 122 LEU A O 1
ATOM 961 N N . ALA A 1 123 ? -10.165 -13.587 16.459 1.00 76.88 123 ALA A N 1
ATOM 962 C CA . ALA A 1 123 ? -9.124 -13.425 17.479 1.00 76.88 123 ALA A CA 1
ATOM 963 C C . ALA A 1 123 ? -7.732 -13.869 16.999 1.00 76.88 123 ALA A C 1
ATOM 965 O O . ALA A 1 123 ? -6.708 -13.366 17.462 1.00 76.88 123 ALA A O 1
ATOM 966 N N . ARG A 1 124 ? -7.688 -14.824 16.064 1.00 77.88 124 ARG A N 1
ATOM 967 C CA . ARG A 1 124 ? -6.445 -15.328 15.464 1.00 77.88 124 ARG A CA 1
ATOM 968 C C . ARG A 1 124 ? -6.129 -14.685 14.116 1.00 77.88 124 ARG A C 1
ATOM 970 O O . ARG A 1 124 ? -5.079 -14.986 13.564 1.00 77.88 124 ARG A O 1
ATOM 977 N N . TYR A 1 125 ? -7.008 -13.825 13.597 1.00 82.38 125 TYR A N 1
ATOM 978 C CA . TYR A 1 125 ? -6.862 -13.238 12.271 1.00 82.38 125 TYR A CA 1
ATOM 979 C C . TYR A 1 125 ? -5.956 -12.001 12.304 1.00 82.38 125 TYR A C 1
ATOM 981 O O . TYR A 1 125 ? -6.379 -10.907 12.702 1.00 82.38 125 TYR A O 1
ATOM 989 N N . LYS A 1 126 ? -4.695 -12.217 11.917 1.00 73.31 126 LYS A N 1
ATOM 990 C CA . LYS A 1 126 ? -3.569 -11.274 12.002 1.00 73.31 126 LYS A CA 1
ATOM 991 C C . LYS A 1 126 ? -2.859 -11.143 10.651 1.00 73.31 126 LYS A C 1
ATOM 993 O O . LYS A 1 126 ? -3.220 -11.853 9.708 1.00 73.31 126 LYS A O 1
ATOM 998 N N . THR A 1 127 ? -1.869 -10.255 10.577 1.00 66.38 127 THR A N 1
ATOM 999 C CA . THR A 1 127 ? -1.035 -10.056 9.384 1.00 66.38 127 THR A CA 1
ATOM 1000 C C . THR A 1 127 ? -0.488 -11.378 8.870 1.00 66.38 127 THR A C 1
ATOM 1002 O O . THR A 1 127 ? -0.269 -12.313 9.643 1.00 66.38 127 THR A O 1
ATOM 1005 N N . GLU A 1 128 ? -0.344 -11.470 7.550 1.00 68.06 128 GLU A N 1
ATOM 1006 C CA . GLU A 1 128 ? 0.177 -12.660 6.858 1.00 68.06 128 GLU A CA 1
ATOM 1007 C C . GLU A 1 128 ? -0.671 -13.935 7.023 1.00 68.06 128 GLU A C 1
ATOM 1009 O O . GLU A 1 128 ? -0.200 -15.060 6.830 1.00 68.06 128 GLU A O 1
ATOM 1014 N N . SER A 1 129 ? -1.957 -13.784 7.345 1.00 78.75 129 SER A N 1
ATOM 1015 C CA . SER A 1 129 ? -2.893 -14.903 7.410 1.00 78.75 129 SER A CA 1
ATOM 1016 C C . SER A 1 129 ? -4.079 -14.731 6.463 1.00 78.75 129 SER A C 1
ATOM 1018 O O . SER A 1 129 ? -4.560 -13.626 6.217 1.00 78.75 129 SER A O 1
ATOM 1020 N N . SER A 1 130 ? -4.564 -15.852 5.931 1.00 87.56 130 SER A N 1
ATOM 1021 C CA . SER A 1 130 ? -5.794 -15.949 5.152 1.00 87.56 130 SER A CA 1
ATOM 1022 C C . SER A 1 130 ? -6.954 -16.380 6.049 1.00 87.56 130 SER A C 1
ATOM 1024 O O . SER A 1 130 ? -6.811 -17.282 6.882 1.00 87.56 130 SER A O 1
ATOM 1026 N N . LEU A 1 131 ? -8.107 -15.739 5.869 1.00 92.38 131 LEU A N 1
ATOM 1027 C CA . LEU A 1 131 ? -9.349 -16.029 6.572 1.00 92.38 131 LEU A CA 1
ATOM 1028 C C . LEU A 1 131 ? -10.310 -16.783 5.657 1.00 92.38 131 LEU A C 1
ATOM 1030 O O . LEU A 1 131 ? -10.569 -16.370 4.529 1.00 92.38 131 LEU A O 1
ATOM 1034 N N . LEU A 1 132 ? -10.890 -17.851 6.188 1.00 95.19 132 LEU A N 1
ATOM 1035 C CA . LEU A 1 132 ? -12.009 -18.586 5.617 1.00 95.19 132 LEU A CA 1
ATOM 1036 C C . LEU A 1 132 ? -13.166 -18.546 6.591 1.00 95.19 132 LEU A C 1
ATOM 1038 O O . LEU A 1 132 ? -12.967 -18.809 7.783 1.00 95.19 132 LEU A O 1
ATOM 1042 N N . PHE A 1 133 ? -14.367 -18.297 6.086 1.00 95.94 133 PHE A N 1
ATOM 1043 C CA . PHE A 1 133 ? -15.524 -18.243 6.955 1.00 95.94 133 PHE A CA 1
ATOM 1044 C C . PHE A 1 133 ? -16.830 -18.691 6.314 1.00 95.94 133 PHE A C 1
ATOM 1046 O O . PHE A 1 133 ? -17.056 -18.536 5.115 1.00 95.94 133 PHE A O 1
ATOM 1053 N N . VAL A 1 134 ? -17.696 -19.230 7.171 1.00 95.81 134 VAL A N 1
ATOM 1054 C CA . VAL A 1 134 ? -19.129 -19.406 6.926 1.00 95.81 134 VAL A CA 1
ATOM 1055 C C . VAL A 1 134 ? -19.845 -18.927 8.182 1.00 95.81 134 VAL A C 1
ATOM 1057 O O . VAL A 1 134 ? -19.657 -19.517 9.248 1.00 95.81 134 VAL A O 1
ATOM 1060 N N . GLY A 1 135 ? -20.629 -17.862 8.065 1.00 94.25 135 GLY A N 1
ATOM 1061 C CA . GLY A 1 135 ? -21.361 -17.254 9.175 1.00 94.25 135 GLY A CA 1
ATOM 1062 C C . GLY A 1 135 ? -22.791 -16.909 8.781 1.00 94.25 135 GLY A C 1
ATOM 1063 O O . GLY A 1 135 ? -23.096 -16.798 7.598 1.00 94.25 135 GLY A O 1
ATOM 1064 N N . GLN A 1 136 ? -23.666 -16.736 9.766 1.00 93.00 136 GLN A N 1
ATOM 1065 C CA . GLN A 1 136 ? -25.074 -16.390 9.556 1.00 93.00 136 GLN A CA 1
ATOM 1066 C C . GLN A 1 136 ? -25.433 -15.204 10.443 1.00 93.00 136 GLN A C 1
ATOM 1068 O O . GLN A 1 136 ? -25.031 -15.171 11.606 1.00 93.00 136 GLN A O 1
ATOM 1073 N N . LEU A 1 137 ? -26.164 -14.226 9.907 1.00 89.81 137 LEU A N 1
ATOM 1074 C CA . LEU A 1 137 ? -26.489 -13.022 10.667 1.00 89.81 137 LEU A CA 1
ATOM 1075 C C . LEU A 1 137 ? -27.305 -13.373 11.921 1.00 89.81 137 LEU A C 1
ATOM 1077 O O . LEU A 1 137 ? -28.332 -14.047 11.830 1.00 89.81 137 LEU A O 1
ATOM 1081 N N . GLY A 1 138 ? -26.840 -12.914 13.086 1.00 84.94 138 GLY A N 1
ATOM 1082 C CA . GLY A 1 138 ? -27.474 -13.170 14.382 1.00 84.94 138 GLY A CA 1
ATOM 1083 C C . GLY A 1 138 ? -27.051 -14.476 15.057 1.00 84.94 138 GLY A C 1
ATOM 1084 O O . GLY A 1 138 ? -27.539 -14.773 16.151 1.00 84.94 138 GLY A O 1
ATOM 1085 N N . LEU A 1 139 ? -26.148 -15.244 14.440 1.00 89.88 139 LEU A N 1
ATOM 1086 C CA . LEU A 1 139 ? -25.576 -16.457 15.018 1.00 89.88 139 LEU A CA 1
ATOM 1087 C C . LEU A 1 139 ? -24.801 -16.136 16.300 1.00 89.88 139 LEU A C 1
ATOM 1089 O O . LEU A 1 139 ? -24.045 -15.164 16.355 1.00 89.88 139 LEU A O 1
ATOM 1093 N N . SER A 1 140 ? -24.973 -16.973 17.327 1.00 84.75 140 SER A N 1
ATOM 1094 C CA . SER A 1 140 ? -24.263 -16.809 18.594 1.00 84.75 140 SER A CA 1
ATOM 1095 C C . SER A 1 140 ? -22.744 -16.723 18.390 1.00 84.75 140 SER A C 1
ATOM 1097 O O . SER A 1 140 ? -22.141 -17.437 17.587 1.00 84.75 140 SER A O 1
ATOM 1099 N N . PHE A 1 141 ? -22.105 -15.798 19.101 1.00 78.19 141 PHE A N 1
ATOM 1100 C CA . PHE A 1 141 ? -20.660 -15.608 19.038 1.00 78.19 141 PHE A CA 1
ATOM 1101 C C . PHE A 1 141 ? -19.965 -16.468 20.108 1.00 78.19 141 PHE A C 1
ATOM 1103 O O . PHE A 1 141 ? -20.345 -16.366 21.277 1.00 78.19 141 PHE A O 1
ATOM 1110 N N . PRO A 1 142 ? -18.906 -17.239 19.783 1.00 78.81 142 PRO A N 1
ATOM 1111 C CA . PRO A 1 142 ? -18.402 -17.601 18.455 1.00 78.81 142 PRO A CA 1
ATOM 1112 C C . PRO A 1 142 ? -18.906 -18.991 18.006 1.00 78.81 142 PRO A C 1
ATOM 1114 O O . PRO A 1 142 ? -18.386 -20.012 18.457 1.00 78.81 142 PRO A O 1
ATOM 1117 N N . ALA A 1 143 ? -19.886 -19.055 17.098 1.00 87.00 143 ALA A N 1
ATOM 1118 C CA . ALA A 1 143 ? -20.409 -20.317 16.547 1.00 87.00 143 ALA A CA 1
ATOM 1119 C C . ALA A 1 143 ? -20.257 -20.453 15.019 1.00 87.00 143 ALA A C 1
ATOM 1121 O O . ALA A 1 143 ? -20.571 -21.509 14.460 1.00 87.00 143 ALA A O 1
ATOM 1122 N N . ALA A 1 144 ? -19.746 -19.426 14.331 1.00 92.31 144 ALA A N 1
ATOM 1123 C CA . ALA A 1 144 ? -19.473 -19.501 12.899 1.00 92.31 144 ALA A CA 1
ATOM 1124 C C . ALA A 1 144 ? -18.324 -20.468 12.583 1.00 92.31 144 ALA A C 1
ATOM 1126 O O . ALA A 1 144 ? -17.447 -20.750 13.405 1.00 92.31 144 ALA A O 1
ATOM 1127 N N . PHE A 1 145 ? -18.287 -20.959 11.344 1.00 94.00 145 PHE A N 1
ATOM 1128 C CA . PHE A 1 145 ? -17.079 -21.594 10.842 1.00 94.00 145 PHE A CA 1
ATOM 1129 C C . PHE A 1 145 ? -16.036 -20.520 10.566 1.00 94.00 145 PHE A C 1
ATOM 1131 O O . PHE A 1 145 ? -16.262 -19.642 9.740 1.00 94.00 145 PHE A O 1
ATOM 1138 N N . GLU A 1 146 ? -14.881 -20.648 11.205 1.00 94.00 146 GLU A N 1
ATOM 1139 C CA . GLU A 1 146 ? -13.724 -19.798 10.968 1.00 94.00 146 GLU A CA 1
ATOM 1140 C C . GLU A 1 146 ? -12.471 -20.669 10.856 1.00 94.00 146 GLU A C 1
ATOM 1142 O O . GLU A 1 146 ? -12.217 -21.545 11.695 1.00 94.00 146 GLU A O 1
ATOM 1147 N N . LYS A 1 147 ? -11.663 -20.422 9.824 1.00 93.94 147 LYS A N 1
ATOM 1148 C CA . LYS A 1 147 ? -10.298 -20.938 9.733 1.00 93.94 147 LYS A CA 1
ATOM 1149 C C . LYS A 1 147 ? -9.347 -19.825 9.335 1.00 93.94 147 LYS A C 1
ATOM 1151 O O . LYS A 1 147 ? -9.539 -19.173 8.318 1.00 93.94 147 LYS A O 1
ATOM 1156 N N . VAL A 1 148 ? -8.303 -19.668 10.141 1.00 88.81 148 VAL A N 1
ATOM 1157 C CA . VAL A 1 148 ? -7.171 -18.788 9.859 1.00 88.81 148 VAL A CA 1
ATOM 1158 C C . VAL A 1 148 ? -5.982 -19.658 9.475 1.00 88.81 148 VAL A C 1
ATOM 1160 O O . VAL A 1 148 ? -5.657 -20.614 10.186 1.00 88.81 148 VAL A O 1
ATOM 1163 N N . VAL A 1 149 ? -5.370 -19.361 8.334 1.00 87.69 149 VAL A N 1
ATOM 1164 C CA . VAL A 1 149 ? -4.284 -20.148 7.739 1.00 87.69 149 VAL A CA 1
ATOM 1165 C C . VAL A 1 149 ? -3.121 -19.214 7.416 1.00 87.69 149 VAL A C 1
ATOM 1167 O O . VAL A 1 149 ? -3.352 -18.152 6.856 1.00 87.69 149 VAL A O 1
ATOM 1170 N N . SER A 1 150 ? -1.885 -19.583 7.769 1.00 80.31 150 SER A N 1
ATOM 1171 C CA . SER A 1 150 ? -0.696 -18.795 7.396 1.00 80.31 150 SER A CA 1
ATOM 1172 C C . SER A 1 150 ? -0.519 -18.765 5.873 1.00 80.31 150 SER A C 1
ATOM 1174 O O . SER A 1 150 ? -0.690 -19.799 5.219 1.00 80.31 150 SER A O 1
ATOM 1176 N N . LEU A 1 151 ? -0.165 -17.599 5.324 1.00 69.00 151 LEU A N 1
ATOM 1177 C CA . LEU A 1 151 ? 0.143 -17.421 3.900 1.00 69.00 151 LEU A CA 1
ATOM 1178 C C . LEU A 1 151 ? 1.480 -18.062 3.486 1.00 69.00 151 LEU A C 1
ATOM 1180 O O . LEU A 1 151 ? 1.718 -18.252 2.296 1.00 69.00 151 LEU A O 1
ATOM 1184 N N . GLU A 1 152 ? 2.323 -18.457 4.442 1.00 65.81 152 GLU A N 1
ATOM 1185 C CA . GLU A 1 152 ? 3.608 -19.127 4.182 1.00 65.81 152 GLU A CA 1
ATOM 1186 C C . GLU A 1 152 ? 3.449 -20.565 3.652 1.00 65.81 152 GLU A C 1
ATOM 1188 O O . GLU A 1 152 ? 4.408 -21.183 3.186 1.00 65.81 152 GLU A O 1
ATOM 1193 N N . ILE A 1 153 ? 2.243 -21.138 3.730 1.00 61.03 153 ILE A N 1
ATOM 1194 C CA . ILE A 1 153 ? 2.003 -22.524 3.330 1.00 61.03 153 ILE A CA 1
ATOM 1195 C C . ILE A 1 153 ? 2.054 -22.654 1.801 1.00 61.03 153 ILE A C 1
ATOM 1197 O O . ILE A 1 153 ? 1.274 -22.044 1.066 1.00 61.03 153 ILE A O 1
ATOM 1201 N N . VAL A 1 154 ? 2.952 -23.523 1.331 1.00 58.25 154 VAL A N 1
ATOM 1202 C CA . VAL A 1 154 ? 3.159 -23.797 -0.099 1.00 58.25 154 VAL A CA 1
ATOM 1203 C C . VAL A 1 154 ? 2.000 -24.608 -0.693 1.00 58.25 154 VAL A C 1
ATOM 1205 O O . VAL A 1 154 ? 1.507 -24.282 -1.772 1.00 58.25 154 VAL A O 1
ATOM 1208 N N . GLU A 1 155 ? 1.514 -25.631 0.016 1.00 70.44 155 GLU A N 1
ATOM 1209 C CA . GLU A 1 155 ? 0.455 -26.509 -0.493 1.00 70.44 155 GLU A CA 1
ATOM 1210 C C . GLU A 1 155 ? -0.965 -25.956 -0.256 1.00 70.44 155 GLU A C 1
ATOM 1212 O O . GLU A 1 155 ? -1.306 -25.553 0.863 1.00 70.44 155 GLU A O 1
ATOM 1217 N N . PRO A 1 156 ? -1.848 -25.991 -1.274 1.00 78.38 156 PRO A N 1
ATOM 1218 C CA . PRO A 1 156 ? -3.228 -25.548 -1.128 1.00 78.38 156 PRO A CA 1
ATOM 1219 C C . PRO A 1 156 ? -4.012 -26.455 -0.169 1.00 78.38 156 PRO A C 1
ATOM 1221 O O . PRO A 1 156 ? -4.220 -27.643 -0.426 1.00 78.38 156 PRO A O 1
ATOM 1224 N N . LYS A 1 157 ? -4.515 -25.878 0.928 1.00 85.75 157 LYS A N 1
ATOM 1225 C CA . LYS A 1 157 ? -5.389 -26.573 1.886 1.00 85.75 157 LYS A CA 1
ATOM 1226 C C . LYS A 1 157 ? -6.853 -26.433 1.494 1.00 85.75 157 LYS A C 1
ATOM 1228 O O . LYS A 1 157 ? -7.309 -25.347 1.173 1.00 85.75 157 LYS A O 1
ATOM 1233 N N . TYR A 1 158 ? -7.611 -27.518 1.593 1.00 89.06 158 TYR A N 1
ATOM 1234 C CA . TYR A 1 158 ? -9.033 -27.537 1.252 1.00 89.06 158 TYR A CA 1
ATOM 1235 C C . TYR A 1 158 ? -9.859 -27.847 2.493 1.00 89.06 158 TYR A C 1
ATOM 1237 O O . TYR A 1 158 ? -9.547 -28.777 3.237 1.00 89.06 158 TYR A O 1
ATOM 1245 N N . TYR A 1 159 ? -10.932 -27.092 2.687 1.00 91.06 159 TYR A N 1
ATOM 1246 C CA . TYR A 1 159 ? -11.871 -27.263 3.784 1.00 91.06 159 TYR A CA 1
ATOM 1247 C C . TYR A 1 159 ? -13.246 -27.539 3.204 1.00 91.06 159 TYR A C 1
ATOM 1249 O O . TYR A 1 159 ? -13.770 -26.737 2.436 1.00 91.06 159 TYR A O 1
ATOM 1257 N N . VAL A 1 160 ? -13.823 -28.680 3.567 1.00 89.81 160 VAL A N 1
ATOM 1258 C CA . VAL A 1 160 ? -15.162 -29.067 3.124 1.00 89.81 160 VAL A CA 1
ATOM 1259 C C . VAL A 1 160 ? -16.093 -29.082 4.319 1.00 89.81 160 VAL A C 1
ATOM 1261 O O . VAL A 1 160 ? -15.731 -29.584 5.386 1.00 89.81 160 VAL A O 1
ATOM 1264 N N . ARG A 1 161 ? -17.289 -28.524 4.146 1.00 88.94 161 ARG A N 1
ATOM 1265 C CA . ARG A 1 161 ? -18.315 -28.493 5.179 1.00 88.94 161 ARG A CA 1
ATOM 1266 C C . ARG A 1 161 ? -19.699 -28.677 4.578 1.00 88.94 161 ARG A C 1
ATOM 1268 O O . ARG A 1 161 ? -19.966 -28.218 3.474 1.00 88.94 161 ARG A O 1
ATOM 1275 N N . CYS A 1 162 ? -20.575 -29.323 5.333 1.00 89.69 162 CYS A N 1
ATOM 1276 C CA . CYS A 1 162 ? -21.989 -29.375 5.014 1.00 89.69 162 CYS A CA 1
ATOM 1277 C C . CYS A 1 162 ? -22.705 -28.225 5.728 1.00 89.69 162 CYS A C 1
ATOM 1279 O O . CYS A 1 162 ? -22.535 -28.018 6.934 1.00 89.69 162 CYS A O 1
ATOM 1281 N N . LEU A 1 163 ? -23.414 -27.414 4.947 1.00 89.75 163 LEU A N 1
ATOM 1282 C CA . LEU A 1 163 ? -24.135 -26.242 5.413 1.00 89.75 163 LEU A CA 1
ATOM 1283 C C . LEU A 1 163 ? -25.575 -26.630 5.747 1.00 89.75 163 LEU A C 1
ATOM 1285 O O . LEU A 1 163 ? -26.367 -26.926 4.847 1.00 89.75 163 LEU A O 1
ATOM 1289 N N . LYS A 1 164 ? -25.891 -26.587 7.042 1.00 88.38 164 LYS A N 1
ATOM 1290 C CA . LYS A 1 164 ? -27.247 -26.699 7.589 1.00 88.38 164 LYS A CA 1
ATOM 1291 C C . LYS A 1 164 ? -27.842 -25.315 7.852 1.00 88.38 164 LYS A C 1
ATOM 1293 O O . LYS A 1 164 ? -27.104 -24.396 8.213 1.00 88.38 164 LYS A O 1
ATOM 1298 N N . THR A 1 165 ? -29.159 -25.184 7.718 1.00 83.25 165 THR A N 1
ATOM 1299 C CA . THR A 1 165 ? -29.897 -23.949 8.018 1.00 83.25 165 THR A CA 1
ATOM 1300 C C . THR A 1 165 ? -31.071 -24.234 8.968 1.00 83.25 165 THR A C 1
ATOM 1302 O O . THR A 1 165 ? -31.819 -25.180 8.723 1.00 83.25 165 THR A O 1
ATOM 1305 N N . PRO A 1 166 ? -31.235 -23.471 10.070 1.00 84.75 166 PRO A N 1
ATOM 1306 C CA . PRO A 1 166 ? -30.304 -22.467 10.597 1.00 84.75 166 PRO A CA 1
ATOM 1307 C C . PRO A 1 166 ? -28.982 -23.097 11.078 1.00 84.75 166 PRO A C 1
ATOM 1309 O O . PRO A 1 166 ? -28.929 -24.262 11.476 1.00 84.75 166 PRO A O 1
ATOM 1312 N N . MET A 1 167 ? -27.888 -22.332 11.036 1.00 87.62 167 MET A N 1
ATOM 1313 C CA . MET A 1 167 ? -26.554 -22.830 11.399 1.00 87.62 167 MET A CA 1
ATOM 1314 C C . MET A 1 167 ? -26.420 -23.152 12.896 1.00 87.62 167 MET A C 1
ATOM 1316 O O . MET A 1 167 ? -25.609 -24.001 13.278 1.00 87.62 167 MET A O 1
ATOM 1320 N N . GLY A 1 168 ? -27.234 -22.512 13.736 1.00 87.06 168 GLY A N 1
ATOM 1321 C CA . GLY A 1 168 ? -27.251 -22.665 15.186 1.00 87.06 168 GLY A CA 1
ATOM 1322 C C . GLY A 1 168 ? -28.345 -21.809 15.819 1.00 87.06 168 GLY A C 1
ATOM 1323 O O . GLY A 1 168 ? -29.348 -21.503 15.174 1.00 87.06 168 GLY A O 1
ATOM 1324 N N . GLU A 1 169 ? -28.146 -21.420 17.076 1.00 85.69 169 GLU A N 1
ATOM 1325 C CA . GLU A 1 169 ? -29.041 -20.489 17.766 1.00 85.69 169 GLU A CA 1
ATOM 1326 C C . GLU A 1 169 ? -28.888 -19.076 17.194 1.00 85.69 169 GLU A C 1
ATOM 1328 O O . GLU A 1 169 ? -27.781 -18.533 17.125 1.00 85.69 169 GLU A O 1
ATOM 1333 N N . LEU A 1 170 ? -30.014 -18.500 16.772 1.00 85.12 170 LEU A N 1
ATOM 1334 C CA . LEU A 1 170 ? -30.080 -17.197 16.123 1.00 85.12 170 LEU A CA 1
ATOM 1335 C C . LEU A 1 170 ? -30.782 -16.197 17.036 1.00 85.12 170 LEU A C 1
ATOM 1337 O O . LEU A 1 170 ? -31.878 -16.442 17.539 1.00 85.12 170 LEU A O 1
ATOM 1341 N N . SER A 1 171 ? -30.153 -15.044 17.205 1.00 82.94 171 SER A N 1
ATOM 1342 C CA . SER A 1 171 ? -30.719 -13.876 17.869 1.00 82.94 171 SER A CA 1
ATOM 1343 C C . SER A 1 171 ? -31.214 -12.876 16.826 1.00 82.94 171 SER A C 1
ATOM 1345 O O . SER A 1 171 ? -30.663 -12.779 15.729 1.00 82.94 171 SER A O 1
ATOM 1347 N N . ASN A 1 172 ? -32.282 -12.141 17.142 1.00 77.19 172 ASN A N 1
ATOM 1348 C CA . ASN A 1 172 ? -32.763 -11.092 16.251 1.00 77.19 172 ASN A CA 1
ATOM 1349 C C . ASN A 1 172 ? -31.826 -9.884 16.368 1.00 77.19 172 ASN A C 1
ATOM 1351 O O . ASN A 1 172 ? -31.886 -9.133 17.342 1.00 77.19 172 ASN A O 1
ATOM 1355 N N . VAL A 1 173 ? -30.927 -9.743 15.399 1.00 71.19 173 VAL A N 1
ATOM 1356 C CA . VAL A 1 173 ? -29.929 -8.677 15.361 1.00 71.19 173 VAL A CA 1
ATOM 1357 C C . VAL A 1 173 ? -30.299 -7.720 14.245 1.00 71.19 173 VAL A C 1
ATOM 1359 O O . VAL A 1 173 ? -30.109 -8.013 13.074 1.00 71.19 173 VAL A O 1
ATOM 1362 N N . THR A 1 174 ? -30.783 -6.534 14.600 1.00 65.31 174 THR A N 1
ATOM 1363 C CA . THR A 1 174 ? -30.757 -5.410 13.662 1.00 65.31 174 THR A CA 1
ATOM 1364 C C . THR A 1 174 ? -29.333 -4.896 13.575 1.00 65.31 174 THR A C 1
ATOM 1366 O O . THR A 1 174 ? -28.798 -4.421 14.583 1.00 65.31 174 THR A O 1
ATOM 1369 N N . ILE A 1 175 ? -28.741 -4.951 12.382 1.00 64.06 175 ILE A N 1
ATOM 1370 C CA . ILE A 1 175 ? -27.494 -4.244 12.105 1.00 64.06 175 ILE A CA 1
ATOM 1371 C C . ILE A 1 175 ? -27.800 -2.750 12.210 1.00 64.06 175 ILE A C 1
ATOM 1373 O O . ILE A 1 175 ? -28.297 -2.117 11.283 1.00 64.06 175 ILE A O 1
ATOM 1377 N N . ARG A 1 176 ? -27.533 -2.176 13.381 1.00 54.66 176 ARG A N 1
ATOM 1378 C CA . ARG A 1 176 ? -27.354 -0.737 13.502 1.00 54.66 176 ARG A CA 1
ATOM 1379 C C . ARG A 1 176 ? -25.933 -0.488 13.062 1.00 54.66 176 ARG A C 1
ATOM 1381 O O . ARG A 1 176 ? -25.024 -0.638 13.869 1.00 54.66 176 ARG A O 1
ATOM 1388 N N . VAL A 1 177 ? -25.749 -0.181 11.787 1.00 47.84 177 VAL A N 1
ATOM 1389 C CA . VAL A 1 177 ? -24.525 0.484 11.354 1.00 47.84 177 VAL A CA 1
ATOM 1390 C C . VAL A 1 177 ? -24.556 1.814 12.109 1.00 47.84 177 VAL A C 1
ATOM 1392 O O . VAL A 1 177 ? -25.463 2.610 11.852 1.00 47.84 177 VAL A O 1
ATOM 1395 N N . PRO A 1 178 ? -23.680 2.062 13.107 1.00 40.44 178 PRO A N 1
ATOM 1396 C CA . PRO A 1 178 ? -23.419 3.450 13.475 1.00 40.44 178 PRO A CA 1
ATOM 1397 C C . PRO A 1 178 ? -23.038 4.139 12.164 1.00 40.44 178 PRO A C 1
ATOM 1399 O O . PRO A 1 178 ? -22.413 3.476 11.342 1.00 40.44 178 PRO A O 1
ATOM 1402 N N . GLU A 1 179 ? -23.410 5.395 11.918 1.00 39.91 179 GLU A N 1
ATOM 1403 C CA . GLU A 1 179 ? -22.877 6.147 10.770 1.00 39.91 179 GLU A CA 1
ATOM 1404 C C . GLU A 1 179 ? -21.355 6.291 10.955 1.00 39.91 179 GLU A C 1
ATOM 1406 O O . GLU A 1 179 ? -20.841 7.297 11.440 1.00 39.91 179 GLU A O 1
ATOM 1411 N N . ALA A 1 180 ? -20.638 5.205 10.689 1.00 37.22 180 ALA A N 1
ATOM 1412 C CA . ALA A 1 180 ? -19.237 5.048 10.933 1.00 37.22 180 ALA A CA 1
ATOM 1413 C C . ALA A 1 180 ? -18.541 5.734 9.781 1.00 37.22 180 ALA A C 1
ATOM 1415 O O . ALA A 1 180 ? -18.727 5.455 8.611 1.00 37.22 180 ALA A O 1
ATOM 1416 N N . HIS A 1 181 ? -17.868 6.777 10.170 1.00 44.69 181 HIS A N 1
ATOM 1417 C CA . HIS A 1 181 ? -16.472 7.013 9.961 1.00 44.69 181 HIS A CA 1
ATOM 1418 C C . HIS A 1 181 ? -15.741 6.523 8.688 1.00 44.69 181 HIS A C 1
ATOM 1420 O O . HIS A 1 181 ? -14.721 5.850 8.783 1.00 44.69 181 HIS A O 1
ATOM 1426 N N . HIS A 1 182 ? -16.200 6.920 7.490 1.00 42.62 182 HIS A N 1
ATOM 1427 C CA . HIS A 1 182 ? -15.555 6.632 6.195 1.00 42.62 182 HIS A CA 1
ATOM 1428 C C . HIS A 1 182 ? -15.118 7.844 5.366 1.00 42.62 182 HIS A C 1
ATOM 1430 O O . HIS A 1 182 ? -15.861 8.792 5.180 1.00 42.62 182 HIS A O 1
ATOM 1436 N N . ILE A 1 183 ? -13.904 7.771 4.829 1.00 43.94 183 ILE A N 1
ATOM 1437 C CA . ILE A 1 183 ? -13.274 8.750 3.932 1.00 43.94 183 ILE A CA 1
ATOM 1438 C C . ILE A 1 183 ? -14.027 8.859 2.599 1.00 43.94 183 ILE A C 1
ATOM 1440 O O . ILE A 1 183 ? -14.457 7.841 2.062 1.00 43.94 183 ILE A O 1
ATOM 1444 N N . ASP A 1 184 ? -14.136 10.066 2.039 1.00 47.25 184 ASP A N 1
ATOM 1445 C CA . ASP A 1 184 ? -14.654 10.273 0.682 1.00 47.25 184 ASP A CA 1
ATOM 1446 C C . ASP A 1 184 ? -13.708 9.659 -0.372 1.00 47.25 184 ASP A C 1
ATOM 1448 O O . ASP A 1 184 ? -12.548 10.057 -0.506 1.00 47.25 184 ASP A O 1
ATOM 1452 N N . GLU A 1 185 ? -14.222 8.690 -1.133 1.00 41.22 185 GLU A N 1
ATOM 1453 C CA . GLU A 1 185 ? -13.526 7.926 -2.178 1.00 41.22 185 GLU A CA 1
ATOM 1454 C C . GLU A 1 185 ? -12.902 8.828 -3.264 1.00 41.22 185 GLU A C 1
ATOM 1456 O O . GLU A 1 185 ? -11.818 8.531 -3.773 1.00 41.22 185 GLU A O 1
ATOM 1461 N N . HIS A 1 186 ? -13.518 9.979 -3.564 1.00 43.31 186 HIS A N 1
ATOM 1462 C CA . HIS A 1 186 ? -12.986 10.946 -4.530 1.00 43.31 186 HIS A CA 1
ATOM 1463 C C . HIS A 1 186 ? -11.777 11.718 -3.990 1.00 43.31 186 HIS A C 1
ATOM 1465 O O . HIS A 1 186 ? -10.868 12.051 -4.752 1.00 43.31 186 HIS A O 1
ATOM 1471 N N . VAL A 1 187 ? -11.741 11.967 -2.681 1.00 45.22 187 VAL A N 1
ATOM 1472 C CA . VAL A 1 187 ? -10.651 12.690 -2.011 1.00 45.22 187 VAL A CA 1
ATOM 1473 C C . VAL A 1 187 ? -9.468 11.750 -1.749 1.00 45.22 187 VAL A C 1
ATOM 1475 O O . VAL A 1 187 ? -8.319 12.146 -1.949 1.00 45.22 187 VAL A O 1
ATOM 1478 N N . VAL A 1 188 ? -9.723 10.468 -1.430 1.00 42.28 188 VAL A N 1
ATOM 1479 C CA . VAL A 1 188 ? -8.676 9.421 -1.406 1.00 42.28 188 VAL A CA 1
ATOM 1480 C C . VAL A 1 188 ? -7.997 9.319 -2.763 1.00 42.28 188 VAL A C 1
ATOM 1482 O O . VAL A 1 188 ? -6.773 9.309 -2.811 1.00 42.28 188 VAL A O 1
ATOM 1485 N N . ALA A 1 189 ? -8.749 9.290 -3.865 1.00 37.97 189 ALA A N 1
ATOM 1486 C CA . ALA A 1 189 ? -8.178 9.202 -5.208 1.00 37.97 189 ALA A CA 1
ATOM 1487 C C . ALA A 1 189 ? -7.300 10.416 -5.577 1.00 37.97 189 ALA A C 1
ATOM 1489 O O . ALA A 1 189 ? -6.324 10.259 -6.309 1.00 37.97 189 ALA A O 1
ATOM 1490 N N . GLN A 1 190 ? -7.612 11.606 -5.051 1.00 40.19 190 GLN A N 1
ATOM 1491 C CA . GLN A 1 190 ? -6.820 12.826 -5.260 1.00 40.19 190 GLN A CA 1
ATOM 1492 C C . GLN A 1 190 ? -5.545 12.873 -4.402 1.00 40.19 190 GLN A C 1
ATOM 1494 O O . GLN A 1 190 ? -4.529 13.391 -4.856 1.00 40.19 190 GLN A O 1
ATOM 1499 N N . LEU A 1 191 ? -5.573 12.302 -3.193 1.00 38.81 191 LEU A N 1
ATOM 1500 C CA . LEU A 1 191 ? -4.434 12.279 -2.260 1.00 38.81 191 LEU A CA 1
ATOM 1501 C C . LEU A 1 191 ? -3.565 11.016 -2.383 1.00 38.81 191 LEU A C 1
ATOM 1503 O O . LEU A 1 191 ? -2.420 10.999 -1.943 1.00 38.81 191 LEU A O 1
ATOM 1507 N N . SER A 1 192 ? -4.086 9.962 -3.014 1.00 37.50 192 SER A N 1
ATOM 1508 C CA . SER A 1 192 ? -3.411 8.676 -3.244 1.00 37.50 192 SER A CA 1
ATOM 1509 C C . SER A 1 192 ? -2.789 8.582 -4.631 1.00 37.50 192 SER A C 1
ATOM 1511 O O . SER A 1 192 ? -2.619 7.474 -5.137 1.00 37.50 192 SER A O 1
ATOM 1513 N N . ALA A 1 193 ? -2.418 9.709 -5.247 1.00 32.91 193 ALA A N 1
ATOM 1514 C CA . ALA A 1 193 ? -1.846 9.778 -6.597 1.00 32.91 193 ALA A CA 1
ATOM 1515 C C . ALA A 1 193 ? -0.577 8.912 -6.823 1.00 32.91 193 ALA A C 1
ATOM 1517 O O . ALA A 1 193 ? -0.011 8.931 -7.911 1.00 32.91 193 ALA A O 1
ATOM 1518 N N . VAL A 1 194 ? -0.138 8.115 -5.839 1.00 39.69 194 VAL A N 1
ATOM 1519 C CA . VAL A 1 194 ? 1.010 7.204 -5.930 1.00 39.69 194 VAL A CA 1
ATOM 1520 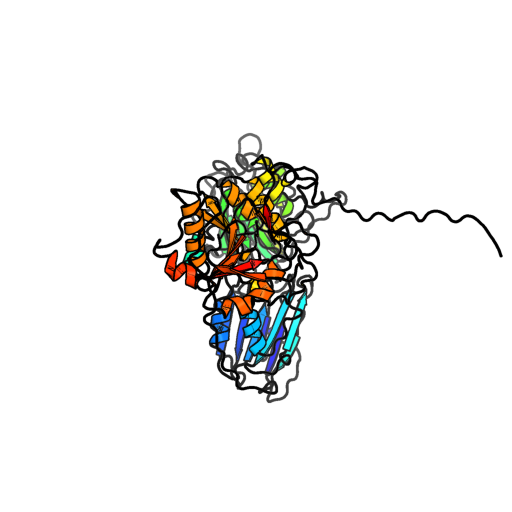C C . VAL A 1 194 ? 0.730 5.780 -5.395 1.00 39.69 194 VAL A C 1
ATOM 1522 O O . VAL A 1 194 ? 1.655 4.984 -5.281 1.00 39.69 194 VAL A O 1
ATOM 1525 N N . LYS A 1 195 ? -0.509 5.362 -5.084 1.00 35.22 195 LYS A N 1
ATOM 1526 C CA . LYS A 1 195 ? -0.762 3.954 -4.694 1.00 35.22 195 LYS A CA 1
ATOM 1527 C C . LYS A 1 195 ? -1.977 3.344 -5.388 1.00 35.22 195 LYS A C 1
ATOM 1529 O O . LYS A 1 195 ? -3.107 3.736 -5.154 1.00 35.22 195 LYS A O 1
ATOM 1534 N N . GLY A 1 196 ? -1.716 2.308 -6.188 1.00 41.50 196 GLY A N 1
ATOM 1535 C CA . GLY A 1 196 ? -2.661 1.204 -6.377 1.00 41.50 196 GLY A CA 1
ATOM 1536 C C . GLY A 1 196 ? -3.707 1.324 -7.483 1.00 41.50 196 GLY A C 1
ATOM 1537 O O . GLY A 1 196 ? -4.537 0.423 -7.588 1.00 41.50 196 GLY A O 1
ATOM 1538 N N . GLN A 1 197 ? -3.681 2.339 -8.356 1.00 40.09 197 GLN A N 1
ATOM 1539 C CA . GLN A 1 197 ? -4.603 2.325 -9.496 1.00 40.09 197 GLN A CA 1
ATOM 1540 C C . GLN A 1 197 ? -4.308 1.135 -10.420 1.00 40.09 197 GLN A C 1
ATOM 1542 O O . GLN A 1 197 ? -3.223 0.994 -10.988 1.00 40.09 197 GLN A O 1
ATOM 1547 N N . LYS A 1 198 ? -5.319 0.279 -10.590 1.00 43.75 198 LYS A N 1
ATOM 1548 C CA . LYS A 1 198 ? -5.393 -0.703 -11.672 1.00 43.75 198 LYS A CA 1
ATOM 1549 C C . LYS A 1 198 ? -5.404 0.094 -12.980 1.00 43.75 198 LYS A C 1
ATOM 1551 O O . LYS A 1 198 ? -6.427 0.666 -13.346 1.00 43.75 198 LYS A O 1
ATOM 1556 N N . MET A 1 199 ? -4.248 0.223 -13.631 1.00 57.00 199 MET A N 1
ATOM 1557 C CA . MET A 1 199 ? -4.153 0.939 -14.903 1.00 57.00 199 MET A CA 1
ATOM 1558 C C . MET A 1 199 ? -5.028 0.228 -15.943 1.00 57.00 199 MET A C 1
ATOM 1560 O O . MET A 1 199 ? -5.101 -1.001 -15.958 1.00 57.00 199 MET A O 1
ATOM 1564 N N . ASN A 1 200 ? -5.699 0.985 -16.814 1.00 66.31 200 ASN A N 1
ATOM 1565 C CA . ASN A 1 200 ? -6.447 0.410 -17.934 1.00 66.31 200 ASN A CA 1
ATOM 1566 C C . ASN A 1 200 ? -5.464 -0.172 -18.961 1.00 66.31 200 ASN A C 1
ATOM 1568 O O . ASN A 1 200 ? -5.032 0.518 -19.881 1.00 66.31 200 ASN A O 1
ATOM 1572 N N . VAL A 1 201 ? -5.107 -1.444 -18.782 1.00 84.06 201 VAL A N 1
ATOM 1573 C CA . VAL A 1 201 ? -4.243 -2.202 -19.692 1.00 84.06 201 VAL A CA 1
ATOM 1574 C C . VAL A 1 201 ? -5.006 -2.486 -20.983 1.00 84.06 201 VAL A C 1
ATOM 1576 O O . VAL A 1 201 ? -6.033 -3.167 -20.972 1.00 84.06 201 VAL A O 1
ATOM 1579 N N . LYS A 1 202 ? -4.507 -1.980 -22.112 1.00 90.69 202 LYS A N 1
ATOM 1580 C CA . LYS A 1 202 ? -5.036 -2.321 -23.437 1.00 90.69 202 LYS A CA 1
ATOM 1581 C C . LYS A 1 202 ? -4.488 -3.684 -23.852 1.00 90.69 202 LYS A C 1
ATOM 1583 O O . LYS A 1 202 ? -3.284 -3.910 -23.777 1.00 90.69 202 LYS A O 1
ATOM 1588 N N . LEU A 1 203 ? -5.363 -4.585 -24.286 1.00 92.19 203 LEU A N 1
ATOM 1589 C CA . LEU A 1 203 ? -4.964 -5.881 -24.836 1.00 92.19 203 LEU A CA 1
ATOM 1590 C C . LEU A 1 203 ? -4.811 -5.744 -26.352 1.00 92.19 203 LEU A C 1
ATOM 1592 O O . LEU A 1 203 ? -5.730 -5.265 -27.016 1.00 92.19 203 LEU A O 1
ATOM 1596 N N . GLY A 1 204 ? -3.652 -6.137 -26.872 1.00 91.62 204 GLY A N 1
ATOM 1597 C CA . GLY A 1 204 ? -3.353 -6.175 -28.299 1.00 91.62 204 GLY A CA 1
ATOM 1598 C C . GLY A 1 204 ? -3.859 -7.447 -28.975 1.00 91.62 204 GLY A C 1
ATOM 1599 O O . GLY A 1 204 ? -4.751 -8.137 -28.470 1.00 91.62 204 GLY A O 1
ATOM 1600 N N . GLU A 1 205 ? -3.268 -7.758 -30.129 1.00 92.44 205 GLU A N 1
ATOM 1601 C CA . GLU A 1 205 ? -3.639 -8.924 -30.930 1.00 92.44 205 GLU A CA 1
ATOM 1602 C C . GLU A 1 205 ? -3.482 -10.245 -30.162 1.00 92.44 205 GLU A C 1
ATOM 1604 O O . GLU A 1 205 ? -2.673 -10.390 -29.233 1.00 92.44 205 GLU A O 1
ATOM 1609 N N . GLU A 1 206 ? -4.290 -11.229 -30.559 1.00 93.69 206 GLU A N 1
ATOM 1610 C CA . GLU A 1 206 ? -4.171 -12.580 -30.034 1.00 93.69 206 GLU A CA 1
ATOM 1611 C C . GLU A 1 206 ? -2.925 -13.252 -30.609 1.00 93.69 206 GLU A C 1
ATOM 1613 O O . GLU A 1 206 ? -2.788 -13.402 -31.821 1.00 93.69 206 GLU A O 1
ATOM 1618 N N . LEU A 1 207 ? -2.051 -13.726 -29.728 1.00 91.62 207 LEU A N 1
ATOM 1619 C CA . LEU A 1 207 ? -0.908 -14.546 -30.096 1.00 91.62 207 LEU A CA 1
ATOM 1620 C C . LEU A 1 207 ? -0.968 -15.832 -29.272 1.00 91.62 207 LEU A C 1
ATOM 1622 O O . LEU A 1 207 ? -0.412 -15.858 -28.175 1.00 91.62 207 LEU A O 1
ATOM 1626 N N . PRO A 1 208 ? -1.657 -16.886 -29.749 1.00 90.56 208 PRO A N 1
ATOM 1627 C CA . PRO A 1 208 ? -1.878 -18.110 -28.984 1.00 90.56 208 PRO A CA 1
ATOM 1628 C C . PRO A 1 208 ? -0.587 -18.647 -28.365 1.00 90.56 208 PRO A C 1
ATOM 1630 O O . PRO A 1 208 ? 0.439 -18.752 -29.041 1.00 90.56 208 PRO A O 1
ATOM 1633 N N . ASN A 1 209 ? -0.640 -18.944 -27.062 1.00 89.38 209 ASN A N 1
ATOM 1634 C CA . ASN A 1 209 ? 0.493 -19.451 -26.281 1.00 89.38 209 ASN A CA 1
ATOM 1635 C C . ASN A 1 209 ? 1.773 -18.588 -26.387 1.00 89.38 209 ASN A C 1
ATOM 1637 O O . ASN A 1 209 ? 2.888 -19.081 -26.240 1.00 89.38 209 ASN A O 1
ATOM 1641 N N . CYS A 1 210 ? 1.619 -17.303 -26.724 1.00 94.00 210 CYS A N 1
ATOM 1642 C CA . CYS A 1 210 ? 2.706 -16.373 -27.017 1.00 94.00 210 CYS A CA 1
ATOM 1643 C C . CYS A 1 210 ? 3.740 -16.909 -28.025 1.00 94.00 210 CYS A C 1
ATOM 1645 O O . CYS A 1 210 ? 4.921 -16.584 -27.953 1.00 94.00 210 CYS A O 1
ATOM 1647 N N . GLY A 1 211 ? 3.299 -17.731 -28.983 1.00 87.94 211 GLY A N 1
ATOM 1648 C CA . GLY A 1 211 ? 4.167 -18.316 -30.007 1.00 87.94 211 GLY A CA 1
ATOM 1649 C C . GLY A 1 211 ? 4.983 -19.529 -29.548 1.00 87.94 211 GLY A C 1
ATOM 1650 O O . GLY A 1 211 ? 5.809 -20.013 -30.320 1.00 87.94 211 GLY A O 1
ATOM 1651 N N . HIS A 1 212 ? 4.760 -20.038 -28.333 1.00 86.25 212 HIS A N 1
ATOM 1652 C CA . HIS A 1 212 ? 5.365 -21.285 -27.870 1.00 86.25 212 HIS A CA 1
ATOM 1653 C C . HIS A 1 212 ? 4.693 -22.492 -28.559 1.00 86.25 212 HIS A C 1
ATOM 1655 O O . HIS A 1 212 ? 3.470 -22.533 -28.716 1.00 86.25 212 HIS A O 1
ATOM 1661 N N . SER A 1 213 ? 5.488 -23.471 -29.008 1.00 81.06 213 SER A N 1
ATOM 1662 C CA . SER A 1 213 ? 5.009 -24.588 -29.845 1.00 81.06 213 SER A CA 1
ATOM 1663 C C . SER A 1 213 ? 4.144 -25.603 -29.093 1.00 81.06 213 SER A C 1
ATOM 1665 O O . SER A 1 213 ? 3.273 -26.230 -29.690 1.00 81.06 213 SER A O 1
ATOM 1667 N N . GLU A 1 214 ? 4.378 -25.756 -27.790 1.00 84.31 214 GLU A N 1
ATOM 1668 C CA . GLU A 1 214 ? 3.633 -26.640 -26.884 1.00 84.31 214 GLU A CA 1
ATOM 1669 C C . GLU A 1 214 ? 2.998 -25.826 -25.756 1.00 84.31 214 GLU A C 1
ATOM 1671 O O . GLU A 1 214 ? 3.583 -24.838 -25.319 1.00 84.31 214 GLU A O 1
ATOM 1676 N N . ASN A 1 215 ? 1.823 -26.213 -25.261 1.00 85.69 215 ASN A N 1
ATOM 1677 C CA . ASN A 1 215 ? 1.173 -25.489 -24.164 1.00 85.69 215 ASN A CA 1
ATOM 1678 C C . ASN A 1 215 ? 2.012 -25.563 -22.880 1.00 85.69 215 ASN A C 1
ATOM 1680 O O . ASN A 1 215 ? 2.458 -26.647 -22.502 1.00 85.69 215 ASN A O 1
ATOM 1684 N N . CYS A 1 216 ? 2.176 -24.429 -22.196 1.00 85.56 216 CYS A N 1
ATOM 1685 C CA . CYS A 1 216 ? 2.782 -24.413 -20.866 1.00 85.56 216 CYS A CA 1
ATOM 1686 C C . CYS A 1 216 ? 1.922 -25.202 -19.851 1.00 85.56 216 CYS A C 1
ATOM 1688 O O . CYS A 1 216 ? 0.698 -25.291 -20.022 1.00 85.56 216 CYS A O 1
ATOM 1690 N N . PRO A 1 217 ? 2.530 -25.765 -18.790 1.00 83.50 217 PRO A N 1
ATOM 1691 C CA . PRO A 1 217 ? 1.810 -26.307 -17.634 1.00 83.50 217 PRO A CA 1
ATOM 1692 C C . PRO A 1 217 ? 0.813 -25.303 -17.025 1.00 83.50 217 PRO A C 1
ATOM 1694 O O . PRO A 1 217 ? 1.004 -24.096 -17.128 1.00 83.50 217 PRO A O 1
ATOM 1697 N N . GLU A 1 218 ? -0.248 -25.785 -16.361 1.00 69.75 218 GLU A N 1
ATOM 1698 C CA . GLU A 1 218 ? -1.327 -24.922 -15.825 1.00 69.75 218 GLU A CA 1
ATOM 1699 C C . GLU A 1 218 ? -0.873 -23.892 -14.774 1.00 69.75 218 GLU A C 1
ATOM 1701 O O . GLU A 1 218 ? -1.578 -22.919 -14.510 1.00 69.75 218 GLU A O 1
ATOM 1706 N N . ASP A 1 219 ? 0.256 -24.123 -14.112 1.00 76.56 219 ASP A N 1
ATOM 1707 C CA . ASP A 1 219 ? 0.853 -23.243 -13.108 1.00 76.56 219 ASP A CA 1
ATOM 1708 C C . ASP A 1 219 ? 1.946 -22.320 -13.671 1.00 76.56 219 ASP A C 1
ATOM 1710 O O . ASP A 1 219 ? 2.549 -21.546 -12.915 1.00 76.56 219 ASP A O 1
ATOM 1714 N N . GLU A 1 220 ? 2.148 -22.351 -14.988 1.00 88.12 220 GLU A N 1
ATOM 1715 C CA . GLU A 1 220 ? 3.103 -21.521 -15.711 1.00 88.12 220 GLU A CA 1
ATOM 1716 C C . GLU A 1 220 ? 2.406 -20.580 -16.702 1.00 88.12 220 GLU A C 1
ATOM 1718 O O . GLU A 1 220 ? 1.365 -20.875 -17.285 1.00 88.12 220 GLU A O 1
ATOM 1723 N N . ILE A 1 221 ? 3.007 -19.412 -16.903 1.00 92.25 221 ILE A N 1
ATOM 1724 C CA . ILE A 1 221 ? 2.480 -18.338 -17.735 1.00 92.25 221 ILE A CA 1
ATOM 1725 C C . ILE A 1 221 ? 3.308 -18.285 -19.026 1.00 92.25 221 ILE A C 1
ATOM 1727 O O . ILE A 1 221 ? 4.503 -17.983 -18.947 1.00 92.25 221 ILE A O 1
ATOM 1731 N N . PRO A 1 222 ? 2.721 -18.530 -20.213 1.00 94.56 222 PRO A N 1
ATOM 1732 C CA . PRO A 1 222 ? 3.434 -18.348 -21.472 1.00 94.56 222 PRO A CA 1
ATOM 1733 C C . PRO A 1 222 ? 3.698 -16.862 -21.722 1.00 94.56 222 PRO A C 1
ATOM 1735 O O . PRO A 1 222 ? 2.776 -16.039 -21.657 1.00 94.56 222 PRO A O 1
ATOM 1738 N N . MET A 1 223 ? 4.945 -16.523 -22.050 1.00 96.81 223 MET A N 1
ATOM 1739 C CA . MET A 1 223 ? 5.365 -15.166 -22.399 1.00 96.81 223 MET A CA 1
ATOM 1740 C C . MET A 1 223 ? 6.296 -15.143 -23.615 1.00 96.81 223 MET A C 1
ATOM 1742 O O . MET A 1 223 ? 7.061 -16.080 -23.840 1.00 96.81 223 MET A O 1
ATOM 1746 N N . LEU A 1 224 ? 6.257 -14.045 -24.377 1.00 97.31 224 LEU A N 1
ATOM 1747 C CA . LEU A 1 224 ? 7.208 -13.728 -25.453 1.00 97.31 224 LEU A CA 1
ATOM 1748 C C . LEU A 1 224 ? 7.815 -12.359 -25.198 1.00 97.31 224 LEU A C 1
ATOM 1750 O O . LEU A 1 224 ? 7.065 -11.415 -24.994 1.00 97.31 224 LEU A O 1
ATOM 1754 N N . PHE A 1 225 ? 9.132 -12.253 -25.330 1.00 97.88 225 PHE A N 1
ATOM 1755 C CA . PHE A 1 225 ? 9.898 -11.014 -25.264 1.00 97.88 225 PHE A CA 1
ATOM 1756 C C . PHE A 1 225 ? 10.543 -10.742 -26.619 1.00 97.88 225 PHE A C 1
ATOM 1758 O O . PHE A 1 225 ? 11.220 -11.620 -27.156 1.00 97.88 225 PHE A O 1
ATOM 1765 N N . TYR A 1 226 ? 10.369 -9.534 -27.151 1.00 98.00 226 TYR A N 1
ATOM 1766 C CA . TYR A 1 226 ? 11.075 -9.024 -28.321 1.00 98.00 226 TYR A CA 1
ATOM 1767 C C . TYR A 1 226 ? 11.586 -7.608 -28.058 1.00 98.00 226 TYR A C 1
ATOM 1769 O O . TYR A 1 226 ? 10.788 -6.711 -27.805 1.00 98.00 226 TYR A O 1
ATOM 1777 N N . SER A 1 227 ? 12.901 -7.389 -28.116 1.00 96.75 227 SER A N 1
ATOM 1778 C CA . SER A 1 227 ? 13.497 -6.085 -27.774 1.00 96.75 227 SER A CA 1
ATOM 1779 C C . SER A 1 227 ? 13.562 -5.086 -28.928 1.00 96.75 227 SER A C 1
ATOM 1781 O O . SER A 1 227 ? 14.020 -3.971 -28.711 1.00 96.75 227 SER A O 1
ATOM 1783 N N . GLY A 1 228 ? 13.209 -5.486 -30.153 1.00 95.56 228 GLY A N 1
ATOM 1784 C CA . GLY A 1 228 ? 13.459 -4.676 -31.348 1.00 95.56 228 GLY A CA 1
ATOM 1785 C C . GLY A 1 228 ? 14.920 -4.695 -31.813 1.00 95.56 228 GLY A C 1
ATOM 1786 O O . GLY A 1 228 ? 15.839 -4.904 -31.013 1.00 95.56 228 GLY A O 1
ATOM 1787 N N . LYS A 1 229 ? 15.142 -4.523 -33.122 1.00 93.88 229 LYS A N 1
ATOM 1788 C CA . LYS A 1 229 ? 16.485 -4.465 -33.741 1.00 93.88 229 LYS A CA 1
ATOM 1789 C C . LYS A 1 229 ? 17.173 -3.114 -33.575 1.00 93.88 229 LYS A C 1
ATOM 1791 O O . LYS A 1 229 ? 18.386 -3.061 -33.405 1.00 93.88 229 LYS A O 1
ATOM 1796 N N . ASP A 1 230 ? 16.398 -2.047 -33.695 1.00 92.00 230 ASP A N 1
ATOM 1797 C CA . ASP A 1 230 ? 16.830 -0.654 -33.680 1.00 92.00 230 ASP A CA 1
ATOM 1798 C C . ASP A 1 230 ? 15.632 0.237 -33.310 1.00 92.00 230 ASP A C 1
ATOM 1800 O O . ASP A 1 230 ? 14.551 -0.261 -32.994 1.00 92.00 230 ASP A O 1
ATOM 1804 N N . LYS A 1 231 ? 15.810 1.560 -33.356 1.00 90.94 231 LYS A N 1
ATOM 1805 C CA . LYS A 1 231 ? 14.785 2.549 -32.984 1.00 90.94 231 LYS A CA 1
ATOM 1806 C C . LYS A 1 231 ? 13.474 2.480 -33.788 1.00 90.94 231 LYS A C 1
ATOM 1808 O O . LYS A 1 231 ? 12.479 3.048 -33.345 1.00 90.94 231 LYS A O 1
ATOM 1813 N N . ASP A 1 232 ? 13.462 1.855 -34.967 1.00 93.69 232 ASP A N 1
ATOM 1814 C CA . ASP A 1 232 ? 12.301 1.824 -35.866 1.00 93.69 232 ASP A CA 1
ATOM 1815 C C . ASP A 1 232 ? 11.501 0.504 -35.755 1.00 93.69 232 ASP A C 1
ATOM 1817 O O . ASP A 1 232 ? 10.386 0.403 -36.282 1.00 93.69 232 ASP A O 1
ATOM 1821 N N . ASP A 1 233 ? 12.023 -0.484 -35.019 1.00 95.44 233 ASP A N 1
ATOM 1822 C CA . ASP A 1 233 ? 11.464 -1.830 -34.849 1.00 95.44 233 ASP A CA 1
ATOM 1823 C C . ASP A 1 233 ? 10.970 -2.066 -33.412 1.00 95.44 233 ASP A C 1
ATOM 1825 O O . ASP A 1 233 ? 11.717 -2.535 -32.562 1.00 95.44 233 ASP A O 1
ATOM 1829 N N . SER A 1 234 ? 9.714 -1.701 -33.141 1.00 94.31 234 SER A N 1
ATOM 1830 C CA . SER A 1 234 ? 9.105 -1.653 -31.802 1.00 94.31 234 SER A CA 1
ATOM 1831 C C . SER A 1 234 ? 9.253 -2.940 -30.964 1.00 94.31 234 SER A C 1
ATOM 1833 O O . SER A 1 234 ? 9.238 -4.048 -31.508 1.00 94.31 234 SER A O 1
ATOM 1835 N N . PRO A 1 235 ? 9.330 -2.817 -29.624 1.00 97.44 235 PRO A N 1
ATOM 1836 C CA . PRO A 1 235 ? 9.424 -3.967 -28.739 1.00 97.44 235 PRO A CA 1
ATOM 1837 C C . PRO A 1 235 ? 8.075 -4.676 -28.635 1.00 97.44 235 PRO A C 1
ATOM 1839 O O . PRO A 1 235 ? 7.025 -4.042 -28.735 1.00 97.44 235 PRO A O 1
ATOM 1842 N N . GLN A 1 236 ? 8.104 -5.981 -28.367 1.00 98.06 236 GLN A N 1
ATOM 1843 C CA . GLN A 1 236 ? 6.900 -6.773 -28.137 1.00 98.06 236 GLN A CA 1
ATOM 1844 C C . GLN A 1 236 ? 6.995 -7.565 -26.839 1.00 98.06 236 GLN A C 1
ATOM 1846 O O . GLN A 1 236 ? 8.025 -8.167 -26.530 1.00 98.06 236 GLN A O 1
ATOM 1851 N N . LEU A 1 237 ? 5.892 -7.602 -26.099 1.00 98.00 237 LEU A N 1
ATOM 1852 C CA . LEU A 1 237 ? 5.731 -8.452 -24.928 1.00 98.00 237 LEU A CA 1
ATOM 1853 C C . LEU A 1 237 ? 4.348 -9.095 -24.959 1.00 98.00 237 LEU A C 1
ATOM 1855 O O . LEU A 1 237 ? 3.336 -8.396 -24.881 1.00 98.00 237 LEU A O 1
ATOM 1859 N N . CYS A 1 238 ? 4.302 -10.421 -25.055 1.00 97.38 238 CYS A N 1
ATOM 1860 C CA . CYS A 1 238 ? 3.068 -11.194 -24.932 1.00 97.38 238 CYS A CA 1
ATOM 1861 C C . CYS A 1 238 ? 2.989 -11.834 -23.552 1.00 97.38 238 CYS A C 1
ATOM 1863 O O . CYS A 1 238 ? 3.984 -12.375 -23.072 1.00 97.38 238 CYS A O 1
ATOM 1865 N N . VAL A 1 239 ? 1.797 -11.824 -22.957 1.00 95.94 239 VAL A N 1
ATOM 1866 C CA . VAL A 1 239 ? 1.486 -12.535 -21.715 1.00 95.94 239 VAL A CA 1
ATOM 1867 C C . VAL A 1 239 ? 0.190 -13.310 -21.910 1.00 95.94 239 VAL A C 1
ATOM 1869 O O . VAL A 1 239 ? -0.826 -12.743 -22.309 1.00 95.94 239 VAL A O 1
ATOM 1872 N N . ASN A 1 240 ? 0.222 -14.610 -21.622 1.00 92.12 240 ASN A N 1
ATOM 1873 C CA . ASN A 1 240 ? -0.946 -15.492 -21.631 1.00 92.12 240 ASN A CA 1
ATOM 1874 C C . ASN A 1 240 ? -1.796 -15.417 -22.918 1.00 92.12 240 ASN A C 1
ATOM 1876 O O . ASN A 1 240 ? -3.025 -15.356 -22.889 1.00 92.12 240 ASN A O 1
ATOM 1880 N N . GLY A 1 241 ? -1.128 -15.382 -24.072 1.00 92.19 241 GLY A N 1
ATOM 1881 C CA . GLY A 1 241 ? -1.785 -15.419 -25.377 1.00 92.19 241 GLY A CA 1
ATOM 1882 C C . GLY A 1 241 ? -2.206 -14.061 -25.957 1.00 92.19 241 GLY A C 1
ATOM 1883 O O . GLY A 1 241 ? -2.897 -14.017 -26.979 1.00 92.19 241 GLY A O 1
ATOM 1884 N N . ARG A 1 242 ? -1.840 -12.950 -25.310 1.00 95.00 242 ARG A N 1
ATOM 1885 C CA . ARG A 1 242 ? -2.174 -11.584 -25.738 1.00 95.00 242 ARG A CA 1
ATOM 1886 C C . ARG A 1 242 ? -0.941 -10.696 -25.750 1.00 95.00 242 ARG A C 1
ATOM 1888 O O . ARG A 1 242 ? -0.169 -10.711 -24.792 1.00 95.00 242 ARG A O 1
ATOM 1895 N N . LEU A 1 243 ? -0.790 -9.885 -26.795 1.00 96.94 243 LEU A N 1
ATOM 1896 C CA . LEU A 1 243 ? 0.194 -8.804 -26.794 1.00 96.94 243 LEU A CA 1
ATOM 1897 C C . LEU A 1 243 ? -0.212 -7.723 -25.788 1.00 96.94 243 LEU A C 1
ATOM 1899 O O . LEU A 1 243 ? -1.368 -7.305 -25.739 1.00 96.94 243 LEU A O 1
ATOM 1903 N N . ILE A 1 244 ? 0.748 -7.299 -24.971 1.00 97.25 244 ILE A N 1
ATOM 1904 C CA . ILE A 1 244 ? 0.586 -6.274 -23.934 1.00 97.25 244 ILE A CA 1
ATOM 1905 C C . ILE A 1 244 ? 1.478 -5.068 -24.231 1.00 97.25 244 ILE A C 1
ATOM 1907 O O . ILE A 1 244 ? 1.054 -3.938 -24.029 1.00 97.25 244 ILE A O 1
ATOM 1911 N N . ILE A 1 245 ? 2.690 -5.288 -24.736 1.00 97.44 245 ILE A N 1
ATOM 1912 C CA . ILE A 1 245 ? 3.569 -4.236 -25.258 1.00 97.44 245 ILE A CA 1
ATOM 1913 C C . ILE A 1 245 ? 3.723 -4.508 -26.751 1.00 97.44 245 ILE A C 1
ATOM 1915 O O . ILE A 1 245 ? 4.016 -5.644 -27.123 1.00 97.44 245 ILE A O 1
ATOM 1919 N N . ASP A 1 246 ? 3.463 -3.499 -27.577 1.00 96.19 246 ASP A N 1
ATOM 1920 C CA . ASP A 1 246 ? 3.644 -3.501 -29.034 1.00 96.19 246 ASP A CA 1
ATOM 1921 C C . ASP A 1 246 ? 3.574 -2.050 -29.549 1.00 96.19 246 ASP A C 1
ATOM 1923 O O . ASP A 1 246 ? 3.266 -1.132 -28.781 1.00 96.19 246 ASP A O 1
ATOM 1927 N N . ARG A 1 247 ? 3.821 -1.822 -30.843 1.00 93.56 247 ARG A N 1
ATOM 1928 C CA . ARG A 1 247 ? 3.654 -0.502 -31.472 1.00 93.56 247 ARG A CA 1
ATOM 1929 C C . ARG A 1 247 ? 2.271 0.085 -31.154 1.00 93.56 247 ARG A C 1
ATOM 1931 O O . ARG A 1 247 ? 1.251 -0.567 -31.351 1.00 93.56 247 ARG A O 1
ATOM 1938 N N . ASP A 1 248 ? 2.255 1.324 -30.663 1.00 91.56 248 ASP A N 1
ATOM 1939 C CA . ASP A 1 248 ? 1.047 2.072 -30.275 1.00 91.56 248 ASP A CA 1
ATOM 1940 C C . ASP A 1 248 ? 0.180 1.399 -29.182 1.00 91.56 248 ASP A C 1
ATOM 1942 O O . ASP A 1 248 ? -0.958 1.811 -28.925 1.00 91.56 248 ASP A O 1
ATOM 1946 N N . LEU A 1 249 ? 0.722 0.398 -28.479 1.00 93.56 249 LEU A N 1
ATOM 1947 C CA . LEU A 1 249 ? 0.048 -0.339 -27.414 1.00 93.56 249 LEU A CA 1
ATOM 1948 C C . LEU A 1 249 ? 0.689 -0.039 -26.053 1.00 93.56 249 LEU A C 1
ATOM 1950 O O . LEU A 1 249 ? 1.893 -0.185 -25.872 1.00 93.56 249 LEU A O 1
ATOM 1954 N N . ASN A 1 250 ? -0.135 0.382 -25.085 1.00 91.12 250 ASN A N 1
ATOM 1955 C CA . ASN A 1 250 ? 0.273 0.714 -23.709 1.00 91.12 250 ASN A CA 1
ATOM 1956 C C . ASN A 1 250 ? 1.513 1.627 -23.612 1.00 91.12 250 ASN A C 1
ATOM 1958 O O . ASN A 1 250 ? 2.319 1.488 -22.696 1.00 91.12 250 ASN A O 1
ATOM 1962 N N . SER A 1 251 ? 1.632 2.574 -24.549 1.00 90.88 251 SER A N 1
ATOM 1963 C CA . SER A 1 251 ? 2.731 3.546 -24.623 1.00 90.88 251 SER A CA 1
ATOM 1964 C C . SER A 1 251 ? 4.119 2.914 -24.775 1.00 90.88 251 SER A C 1
ATOM 1966 O O . SER A 1 251 ? 5.094 3.486 -24.305 1.00 90.88 251 SER A O 1
ATOM 1968 N N . ALA A 1 252 ? 4.223 1.751 -25.425 1.00 93.50 252 ALA A N 1
ATOM 1969 C CA . ALA A 1 252 ? 5.511 1.121 -25.693 1.00 93.50 252 ALA A CA 1
ATOM 1970 C C . ALA A 1 252 ? 6.488 2.092 -26.381 1.00 93.50 252 ALA A C 1
ATOM 1972 O O . ALA A 1 252 ? 6.150 2.715 -27.391 1.00 93.50 252 ALA A O 1
ATOM 1973 N N . GLY A 1 253 ? 7.709 2.198 -25.860 1.00 94.94 253 GLY A N 1
ATOM 1974 C CA . GLY A 1 253 ? 8.674 3.191 -26.330 1.00 94.94 253 GLY A CA 1
ATOM 1975 C C . GLY A 1 253 ? 10.097 2.939 -25.846 1.00 94.94 253 GLY A C 1
ATOM 1976 O O . GLY A 1 253 ? 10.380 1.919 -25.212 1.00 94.94 253 GLY A O 1
ATOM 1977 N N . ARG A 1 254 ? 11.021 3.842 -26.214 1.00 96.75 254 ARG A N 1
ATOM 1978 C CA . ARG A 1 254 ? 12.453 3.755 -25.857 1.00 96.75 254 ARG A CA 1
ATOM 1979 C C . ARG A 1 254 ? 12.620 3.670 -24.342 1.00 96.75 254 ARG A C 1
ATOM 1981 O O . ARG A 1 254 ? 11.876 4.325 -23.621 1.00 96.75 254 ARG A O 1
ATOM 1988 N N . GLY A 1 255 ? 13.602 2.906 -23.874 1.00 97.50 255 GLY A N 1
ATOM 1989 C CA . GLY A 1 255 ? 13.875 2.721 -22.453 1.00 97.50 255 GLY A CA 1
ATOM 1990 C C . GLY A 1 255 ? 13.410 1.358 -21.962 1.00 97.50 255 GLY A C 1
ATOM 1991 O O . GLY A 1 255 ? 13.639 0.341 -22.624 1.00 97.50 255 GLY A O 1
ATOM 1992 N N . LEU A 1 256 ? 12.783 1.325 -20.785 1.00 98.25 256 LEU A N 1
ATOM 1993 C CA . LEU A 1 256 ? 12.264 0.101 -20.174 1.00 98.25 256 LEU A CA 1
ATOM 1994 C C . LEU A 1 256 ? 10.743 0.030 -20.305 1.00 98.25 256 LEU A C 1
ATOM 1996 O O . LEU A 1 256 ? 10.028 0.951 -19.909 1.00 98.25 256 LEU A O 1
ATOM 2000 N N . ASN A 1 257 ? 10.255 -1.100 -20.816 1.00 98.00 257 ASN A N 1
ATOM 2001 C CA . ASN A 1 257 ? 8.835 -1.428 -20.901 1.00 98.00 257 ASN A CA 1
ATOM 2002 C C . ASN A 1 257 ? 8.548 -2.578 -19.932 1.00 98.00 257 ASN A C 1
ATOM 2004 O O . ASN A 1 257 ? 9.215 -3.613 -19.981 1.00 98.00 257 ASN A O 1
ATOM 2008 N N . LEU A 1 258 ? 7.586 -2.387 -19.033 1.00 97.19 258 LEU A N 1
ATOM 2009 C CA . LEU A 1 258 ? 7.308 -3.264 -17.902 1.00 97.19 258 LEU A CA 1
ATOM 2010 C C . LEU A 1 258 ? 5.856 -3.723 -17.904 1.00 97.19 258 LEU A C 1
ATOM 2012 O O . LEU A 1 258 ? 4.940 -2.951 -18.192 1.00 97.19 258 LEU A O 1
ATOM 2016 N N . VAL A 1 259 ? 5.640 -4.964 -17.486 1.00 96.44 259 VAL A N 1
ATOM 2017 C CA . VAL A 1 259 ? 4.319 -5.539 -17.238 1.00 96.44 259 VAL A CA 1
ATOM 2018 C C . VAL A 1 259 ? 4.328 -6.235 -15.888 1.00 96.44 259 VAL A C 1
ATOM 2020 O O . VAL A 1 259 ? 5.178 -7.079 -15.617 1.00 96.44 259 VAL A O 1
ATOM 2023 N N . VAL A 1 260 ? 3.372 -5.880 -15.033 1.00 93.56 260 VAL A N 1
ATOM 2024 C CA . VAL A 1 260 ? 3.186 -6.495 -13.716 1.00 93.56 260 VAL A CA 1
ATOM 2025 C C . VAL A 1 260 ? 2.065 -7.512 -13.807 1.00 93.56 260 VAL A C 1
ATOM 2027 O O . VAL A 1 260 ? 0.951 -7.178 -14.215 1.00 93.56 260 VAL A O 1
ATOM 2030 N N . ILE A 1 261 ? 2.353 -8.740 -13.396 1.00 91.75 261 ILE A N 1
ATOM 2031 C CA . ILE A 1 261 ? 1.439 -9.875 -13.419 1.00 91.75 261 ILE A CA 1
ATOM 2032 C C . ILE A 1 261 ? 1.183 -10.355 -11.992 1.00 91.75 261 ILE A C 1
ATOM 2034 O O . ILE A 1 261 ? 2.098 -10.503 -11.177 1.00 91.75 261 ILE A O 1
ATOM 2038 N N . ASP A 1 262 ? -0.079 -10.629 -11.685 1.00 85.62 262 ASP A N 1
ATOM 2039 C CA . ASP A 1 262 ? -0.446 -11.323 -10.460 1.00 85.62 262 ASP A CA 1
ATOM 2040 C C . ASP A 1 262 ? -0.122 -12.817 -10.610 1.00 85.62 262 ASP A C 1
ATOM 2042 O O . ASP A 1 262 ? -0.687 -13.512 -11.452 1.00 85.62 262 ASP A O 1
ATOM 2046 N N . SER A 1 263 ? 0.804 -13.320 -9.793 1.00 83.44 263 SER A N 1
ATOM 2047 C CA . SER A 1 263 ? 1.318 -14.694 -9.887 1.00 83.44 263 SER A CA 1
ATOM 2048 C C . SER A 1 263 ? 0.266 -15.785 -9.724 1.00 83.44 263 SER A C 1
ATOM 2050 O O . SER A 1 263 ? 0.484 -16.902 -10.174 1.00 83.44 263 SER A O 1
ATOM 2052 N N . LYS A 1 264 ? -0.859 -15.500 -9.063 1.00 79.00 264 LYS A N 1
ATOM 2053 C CA . LYS A 1 264 ? -1.850 -16.518 -8.677 1.00 79.00 264 LYS A CA 1
ATOM 2054 C C . LYS A 1 264 ? -3.020 -16.564 -9.643 1.00 79.00 264 LYS A C 1
ATOM 2056 O O . LYS A 1 264 ? -3.598 -17.624 -9.869 1.00 79.00 264 LYS A O 1
ATOM 2061 N N . THR A 1 265 ? -3.401 -15.406 -10.171 1.00 81.25 265 THR A N 1
ATOM 2062 C CA . THR A 1 265 ? -4.484 -15.269 -11.153 1.00 81.25 265 THR A CA 1
ATOM 2063 C C . THR A 1 265 ? -3.975 -15.202 -12.591 1.00 81.25 265 THR A C 1
ATOM 2065 O O . THR A 1 265 ? -4.780 -15.315 -13.513 1.00 81.25 265 THR A O 1
ATOM 2068 N N . HIS A 1 266 ? -2.663 -15.015 -12.778 1.00 86.81 266 HIS A N 1
ATOM 2069 C CA . HIS A 1 266 ? -1.973 -14.828 -14.063 1.00 86.81 266 HIS A CA 1
ATOM 2070 C C . HIS A 1 266 ? -2.459 -13.612 -14.854 1.00 86.81 266 HIS A C 1
ATOM 2072 O O . HIS A 1 266 ? -2.242 -13.507 -16.061 1.00 86.81 266 HIS A O 1
ATOM 2078 N N . GLN A 1 267 ? -3.131 -12.681 -14.179 1.00 85.38 267 GLN A N 1
ATOM 2079 C CA . GLN A 1 267 ? -3.660 -11.482 -14.804 1.00 85.38 267 GLN A CA 1
ATOM 2080 C C . GLN A 1 267 ? -2.609 -10.388 -14.878 1.00 85.38 267 GLN A C 1
ATOM 2082 O O . GLN A 1 267 ? -1.871 -10.145 -13.923 1.00 85.38 267 GLN A O 1
ATOM 2087 N N . VAL A 1 268 ? -2.605 -9.675 -16.001 1.00 89.75 268 VAL A N 1
ATOM 2088 C CA . VAL A 1 268 ? -1.850 -8.434 -16.129 1.00 89.75 268 VAL A CA 1
ATOM 2089 C C . VAL A 1 268 ? -2.543 -7.353 -15.307 1.00 89.75 268 VAL A C 1
ATOM 2091 O O . VAL A 1 268 ? -3.707 -7.025 -15.532 1.00 89.75 268 VAL A O 1
ATOM 2094 N N . MET A 1 269 ? -1.810 -6.813 -14.342 1.00 84.44 269 MET A N 1
ATOM 2095 C CA . MET A 1 269 ? -2.312 -5.837 -13.383 1.00 84.44 269 MET A CA 1
ATOM 2096 C C . MET A 1 269 ? -1.994 -4.409 -13.811 1.00 84.44 269 MET A C 1
ATOM 2098 O O . MET A 1 269 ? -2.822 -3.517 -13.630 1.00 84.44 269 MET A O 1
ATOM 2102 N N . ARG A 1 270 ? -0.776 -4.186 -14.321 1.00 88.19 270 ARG A N 1
ATOM 2103 C CA . ARG A 1 270 ? -0.229 -2.863 -14.650 1.00 88.19 270 ARG A CA 1
ATOM 2104 C C . ARG A 1 270 ? 0.770 -2.969 -15.800 1.00 88.19 270 ARG A C 1
ATOM 2106 O O . ARG A 1 270 ? 1.429 -3.997 -15.950 1.00 88.19 270 ARG A O 1
ATOM 2113 N N . THR A 1 271 ? 0.922 -1.885 -16.549 1.00 92.88 271 THR A N 1
ATOM 2114 C CA . THR A 1 271 ? 1.993 -1.696 -17.535 1.00 92.88 271 THR A CA 1
ATOM 2115 C C . THR A 1 271 ? 2.726 -0.395 -17.242 1.00 92.88 271 THR A C 1
ATOM 2117 O O . THR A 1 271 ? 2.105 0.548 -16.757 1.00 92.88 271 THR A O 1
ATOM 2120 N N . GLY A 1 272 ? 4.013 -0.321 -17.556 1.00 91.81 272 GLY A N 1
ATOM 2121 C CA . GLY A 1 272 ? 4.807 0.897 -17.415 1.00 91.81 272 GLY A CA 1
ATOM 2122 C C . GLY A 1 272 ? 5.775 1.057 -18.577 1.00 91.81 272 GLY A C 1
ATOM 2123 O O . GLY A 1 272 ? 6.333 0.075 -19.057 1.00 91.81 272 GLY A O 1
ATOM 2124 N N . HIS A 1 273 ? 5.976 2.292 -19.018 1.00 95.06 273 HIS A N 1
ATOM 2125 C CA . HIS A 1 273 ? 7.011 2.672 -19.974 1.00 95.06 273 HIS A CA 1
ATOM 2126 C C . HIS A 1 273 ? 7.791 3.838 -19.369 1.00 95.06 273 HIS A C 1
ATOM 2128 O O . HIS A 1 273 ? 7.184 4.783 -18.867 1.00 95.06 273 HIS A O 1
ATOM 2134 N N . TYR A 1 274 ? 9.120 3.734 -19.374 1.00 95.81 274 TYR A N 1
ATOM 2135 C CA . TYR A 1 274 ? 10.014 4.745 -18.817 1.00 95.81 274 TYR A CA 1
ATOM 2136 C C . TYR A 1 274 ? 11.186 4.973 -19.764 1.00 95.81 274 TYR A C 1
ATOM 2138 O O . TYR A 1 274 ? 11.988 4.060 -19.987 1.00 95.81 274 TYR A O 1
ATOM 2146 N N . ASP A 1 275 ? 11.304 6.194 -20.290 1.00 94.75 275 ASP A N 1
ATOM 2147 C CA . ASP A 1 275 ? 12.403 6.608 -21.165 1.00 94.75 275 ASP A CA 1
ATOM 2148 C C . ASP A 1 275 ? 13.663 6.915 -20.347 1.00 94.75 275 ASP A C 1
ATOM 2150 O O . ASP A 1 275 ? 14.099 8.058 -20.218 1.00 94.75 275 ASP A O 1
ATOM 2154 N N . THR A 1 276 ? 14.281 5.861 -19.807 1.00 93.62 276 THR A N 1
ATOM 2155 C CA . THR A 1 276 ? 15.515 5.927 -19.005 1.00 93.62 276 THR A CA 1
ATOM 2156 C C . THR A 1 276 ? 16.761 6.299 -19.819 1.00 93.62 276 THR A C 1
ATOM 2158 O O . THR A 1 276 ? 17.884 6.142 -19.336 1.00 93.62 276 THR A O 1
ATOM 2161 N N . TYR A 1 277 ? 16.585 6.796 -21.047 1.00 91.94 277 TYR A N 1
ATOM 2162 C CA . TYR A 1 277 ? 17.625 7.471 -21.812 1.00 91.94 277 TYR A CA 1
ATOM 2163 C C . TYR A 1 277 ? 17.588 8.997 -21.618 1.00 91.94 277 TYR A C 1
ATOM 2165 O O . TYR A 1 277 ? 18.642 9.599 -21.396 1.00 91.94 277 TYR A O 1
ATOM 2173 N N . LEU A 1 278 ? 16.402 9.619 -21.691 1.00 86.50 278 LEU A N 1
ATOM 2174 C CA . LEU A 1 278 ? 16.230 11.075 -21.554 1.00 86.50 278 LEU A CA 1
ATOM 2175 C C . LEU A 1 278 ? 15.828 11.520 -20.150 1.00 86.50 278 LEU A C 1
ATOM 2177 O O . LEU A 1 278 ? 16.253 12.588 -19.714 1.00 86.50 278 LEU A O 1
ATOM 2181 N N . GLU A 1 279 ? 15.006 10.732 -19.467 1.00 83.00 279 GLU A N 1
ATOM 2182 C CA . GLU A 1 279 ? 14.398 11.095 -18.189 1.00 83.00 279 GLU A CA 1
ATOM 2183 C C . GLU A 1 279 ? 15.126 10.416 -17.030 1.00 83.00 279 GLU A C 1
ATOM 2185 O O . GLU A 1 279 ? 15.688 9.326 -17.179 1.00 83.00 279 GLU A O 1
ATOM 2190 N N . ASP A 1 280 ? 15.121 11.051 -15.856 1.00 79.44 280 ASP A N 1
ATOM 2191 C CA . ASP A 1 280 ? 15.580 10.378 -14.648 1.00 79.44 280 ASP A CA 1
ATOM 2192 C C . ASP A 1 280 ? 14.639 9.218 -14.288 1.00 79.44 280 ASP A C 1
ATOM 2194 O O . ASP A 1 280 ? 13.434 9.235 -14.547 1.00 79.44 280 ASP A O 1
ATOM 2198 N N . SER A 1 281 ? 15.187 8.166 -13.684 1.00 83.19 281 SER A N 1
ATOM 2199 C CA . SER A 1 281 ? 14.414 6.959 -13.397 1.00 83.19 281 SER A CA 1
ATOM 2200 C C . SER A 1 281 ? 13.591 7.030 -12.099 1.00 83.19 281 SER A C 1
ATOM 2202 O O . SER A 1 281 ? 13.252 5.977 -11.559 1.00 83.19 281 SER A O 1
ATOM 2204 N N . SER A 1 282 ? 13.262 8.215 -11.564 1.00 76.19 282 SER A N 1
ATOM 2205 C CA . SER A 1 282 ? 12.505 8.336 -10.300 1.00 76.19 282 SER A CA 1
ATOM 2206 C C . SER A 1 282 ? 11.092 7.760 -10.420 1.00 76.19 282 SER A C 1
ATOM 2208 O O . SER A 1 282 ? 10.641 7.027 -9.542 1.00 76.19 282 SER A O 1
ATOM 2210 N N . ALA A 1 283 ? 10.407 8.004 -11.542 1.00 76.94 283 ALA A N 1
ATOM 2211 C CA . ALA A 1 283 ? 9.072 7.450 -11.785 1.00 76.94 283 ALA A CA 1
ATOM 2212 C C . ALA A 1 283 ? 9.085 5.911 -11.904 1.00 76.94 283 ALA A C 1
ATOM 2214 O O . ALA A 1 283 ? 8.155 5.242 -11.449 1.00 76.94 283 ALA A O 1
ATOM 2215 N N . LEU A 1 284 ? 10.162 5.344 -12.463 1.00 86.81 284 LEU A N 1
ATOM 2216 C CA . LEU A 1 284 ? 10.380 3.896 -12.523 1.00 86.81 284 LEU A CA 1
ATOM 2217 C C . LEU A 1 284 ? 10.600 3.306 -11.124 1.00 86.81 284 LEU A C 1
ATOM 2219 O O . LEU A 1 284 ? 10.036 2.261 -10.806 1.00 86.81 284 LEU A O 1
ATOM 2223 N N . VAL A 1 285 ? 11.402 3.971 -10.287 1.00 78.00 285 VAL A N 1
ATOM 2224 C CA . VAL A 1 285 ? 11.642 3.560 -8.894 1.00 78.00 285 VAL A CA 1
ATOM 2225 C C . VAL A 1 285 ? 10.320 3.489 -8.131 1.00 78.00 285 VAL A C 1
ATOM 2227 O O . VAL A 1 285 ? 9.981 2.429 -7.605 1.00 78.00 285 VAL A O 1
ATOM 2230 N N . LEU A 1 286 ? 9.513 4.553 -8.185 1.00 74.56 286 LEU A N 1
ATOM 2231 C CA . LEU A 1 286 ? 8.194 4.586 -7.547 1.00 74.56 286 LEU A CA 1
ATOM 2232 C C . LEU A 1 286 ? 7.274 3.462 -8.048 1.00 74.56 286 LEU A C 1
ATOM 2234 O O . LEU A 1 286 ? 6.555 2.849 -7.260 1.00 74.56 286 LEU A O 1
ATOM 2238 N N . PHE A 1 287 ? 7.301 3.150 -9.346 1.00 82.69 287 PHE A N 1
ATOM 2239 C CA . PHE A 1 287 ? 6.509 2.056 -9.912 1.00 82.69 287 PHE A CA 1
ATOM 2240 C C . PHE A 1 287 ? 6.926 0.682 -9.379 1.00 82.69 287 PHE A C 1
ATOM 2242 O O . PHE A 1 287 ? 6.069 -0.124 -9.008 1.00 82.69 287 PHE A O 1
ATOM 2249 N N . LEU A 1 288 ? 8.231 0.411 -9.319 1.00 85.56 288 LEU A N 1
ATOM 2250 C CA . LEU A 1 288 ? 8.762 -0.861 -8.830 1.00 85.56 288 LEU A CA 1
ATOM 2251 C C . LEU A 1 288 ? 8.547 -1.028 -7.316 1.00 85.56 288 LEU A C 1
ATOM 2253 O O . LEU A 1 288 ? 8.265 -2.132 -6.849 1.00 85.56 288 LEU A O 1
ATOM 2257 N N . GLU A 1 289 ? 8.608 0.052 -6.538 1.00 72.94 289 GLU A N 1
ATOM 2258 C CA . GLU A 1 289 ? 8.339 0.018 -5.093 1.00 72.94 289 GLU A CA 1
ATOM 2259 C C . GLU A 1 289 ? 6.895 -0.378 -4.768 1.00 72.94 289 GLU A C 1
ATOM 2261 O O . GLU A 1 289 ? 6.643 -1.109 -3.802 1.00 72.94 289 GLU A O 1
ATOM 2266 N N . GLN A 1 290 ? 5.951 0.023 -5.623 1.00 72.94 290 GLN A N 1
ATOM 2267 C CA . GLN A 1 290 ? 4.540 -0.345 -5.518 1.00 72.94 290 GLN A CA 1
ATOM 2268 C C . GLN A 1 290 ? 4.260 -1.821 -5.854 1.00 72.94 290 GLN A C 1
ATOM 2270 O O . GLN A 1 290 ? 3.094 -2.240 -5.833 1.00 72.94 290 GLN A O 1
ATOM 2275 N N . LEU A 1 291 ? 5.271 -2.627 -6.196 1.00 76.38 291 LEU A N 1
ATOM 2276 C CA . LEU A 1 291 ? 5.097 -4.071 -6.325 1.00 76.38 291 LEU A CA 1
ATOM 2277 C C . LEU A 1 291 ? 4.706 -4.664 -4.970 1.00 76.38 291 LEU A C 1
ATOM 2279 O O . LEU A 1 291 ? 5.334 -4.411 -3.939 1.00 76.38 291 LEU A O 1
ATOM 2283 N N . SER A 1 292 ? 3.656 -5.473 -4.958 1.00 73.62 292 SER A N 1
ATOM 2284 C CA . SER A 1 292 ? 3.274 -6.250 -3.778 1.00 73.62 292 SER A CA 1
ATOM 2285 C C . SER A 1 292 ? 4.056 -7.568 -3.727 1.00 73.62 292 SER A C 1
ATOM 2287 O O . SER A 1 292 ? 4.431 -8.091 -4.780 1.00 73.62 292 SER A O 1
ATOM 2289 N N . PRO A 1 293 ? 4.296 -8.144 -2.534 1.00 68.31 293 PRO A N 1
ATOM 2290 C CA . PRO A 1 293 ? 4.910 -9.464 -2.416 1.00 68.31 293 PRO A CA 1
ATOM 2291 C C . PRO A 1 293 ? 4.200 -10.503 -3.293 1.00 68.31 293 PRO A C 1
ATOM 2293 O O . PRO A 1 293 ? 2.971 -10.592 -3.293 1.00 68.31 293 PRO A O 1
ATOM 2296 N N . GLY A 1 294 ? 4.979 -11.279 -4.048 1.00 70.69 294 GLY A N 1
ATOM 2297 C CA . GLY A 1 294 ? 4.463 -12.298 -4.960 1.00 70.69 294 GLY A CA 1
ATOM 2298 C C . GLY A 1 294 ? 4.067 -11.803 -6.354 1.00 70.69 294 GLY A C 1
ATOM 2299 O O . GLY A 1 294 ? 3.821 -12.646 -7.213 1.00 70.69 294 GLY A O 1
ATOM 2300 N N . GLU A 1 295 ? 4.037 -10.499 -6.635 1.00 85.44 295 GLU A N 1
ATOM 2301 C CA . GLU A 1 295 ? 3.849 -10.011 -8.010 1.00 85.44 295 GLU A CA 1
ATOM 2302 C C . GLU A 1 295 ? 5.074 -10.299 -8.875 1.00 85.44 295 GLU A C 1
ATOM 2304 O O . GLU A 1 295 ? 6.214 -10.128 -8.435 1.00 85.44 295 GLU A O 1
ATOM 2309 N N . ILE A 1 296 ? 4.813 -10.733 -10.108 1.00 93.19 296 ILE A N 1
ATOM 2310 C CA . ILE A 1 296 ? 5.828 -10.946 -11.137 1.00 93.19 296 ILE A CA 1
ATOM 2311 C C . ILE A 1 296 ? 5.934 -9.659 -11.952 1.00 93.19 296 ILE A C 1
ATOM 2313 O O . ILE A 1 296 ? 4.918 -9.086 -12.344 1.00 93.19 296 ILE A O 1
ATOM 2317 N N . VAL A 1 297 ? 7.153 -9.213 -12.231 1.00 96.44 297 VAL A N 1
ATOM 2318 C CA . VAL A 1 297 ? 7.417 -8.111 -13.157 1.00 96.44 297 VAL A CA 1
ATOM 2319 C C . VAL A 1 297 ? 8.214 -8.633 -14.343 1.00 96.44 297 VAL A C 1
ATOM 2321 O O . VAL A 1 297 ? 9.277 -9.221 -14.173 1.00 96.44 297 VAL A O 1
ATOM 2324 N N . ALA A 1 298 ? 7.678 -8.434 -15.541 1.00 97.88 298 ALA A N 1
ATOM 2325 C CA . ALA A 1 298 ? 8.319 -8.737 -16.811 1.00 97.88 298 ALA A CA 1
ATOM 2326 C C . ALA A 1 298 ? 8.801 -7.431 -17.447 1.00 97.88 298 ALA A C 1
ATOM 2328 O O . ALA A 1 298 ? 8.049 -6.458 -17.499 1.00 97.88 298 ALA A O 1
ATOM 2329 N N . VAL A 1 299 ? 10.043 -7.404 -17.921 1.00 98.25 299 VAL A N 1
ATOM 2330 C CA . VAL A 1 299 ? 10.707 -6.208 -18.447 1.00 98.25 299 VAL A CA 1
ATOM 2331 C C . VAL A 1 299 ? 11.356 -6.519 -19.787 1.00 98.25 299 VAL A C 1
ATOM 2333 O O . VAL A 1 299 ? 11.976 -7.572 -19.952 1.00 98.25 299 VAL A O 1
ATOM 2336 N N . ILE A 1 300 ? 11.242 -5.585 -20.728 1.00 98.31 300 ILE A N 1
ATOM 2337 C CA . ILE A 1 300 ? 11.951 -5.607 -22.007 1.00 98.31 300 ILE A CA 1
ATOM 2338 C C . ILE A 1 300 ? 12.521 -4.216 -22.309 1.00 98.31 300 ILE A C 1
ATOM 2340 O O . ILE A 1 300 ? 11.813 -3.208 -22.206 1.00 98.31 300 ILE A O 1
ATOM 2344 N N . SER A 1 301 ? 13.812 -4.146 -22.646 1.00 97.88 301 SER A N 1
ATOM 2345 C CA . SER A 1 301 ? 14.438 -2.901 -23.103 1.00 97.88 301 SER A CA 1
ATOM 2346 C C . SER A 1 301 ? 14.154 -2.640 -24.583 1.00 97.88 301 SER A C 1
ATOM 2348 O O . SER A 1 301 ? 13.974 -3.577 -25.363 1.00 97.88 301 SER A O 1
ATOM 2350 N N . PHE A 1 302 ? 14.138 -1.364 -24.972 1.00 97.88 302 PHE A N 1
ATOM 2351 C CA . PHE A 1 302 ? 14.010 -0.940 -26.365 1.00 97.88 302 PHE A CA 1
ATOM 2352 C C . PHE A 1 302 ? 14.876 0.284 -26.669 1.00 97.88 302 PHE A C 1
ATOM 2354 O O . PHE A 1 302 ? 14.882 1.241 -25.894 1.00 97.88 302 PHE A O 1
ATOM 2361 N N . ASP A 1 303 ? 15.555 0.260 -27.821 1.00 96.25 303 ASP A N 1
ATOM 2362 C CA . ASP A 1 303 ? 16.486 1.284 -28.324 1.00 96.25 303 ASP A CA 1
ATOM 2363 C C . ASP A 1 303 ? 17.667 1.584 -27.372 1.00 96.25 303 ASP A C 1
ATOM 2365 O O . ASP A 1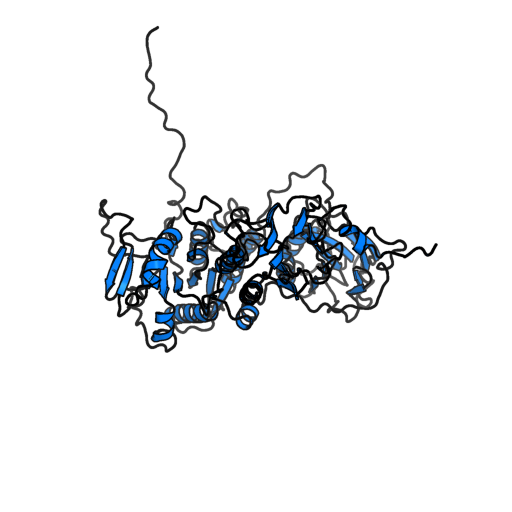 303 ? 18.790 1.149 -27.627 1.00 96.25 303 ASP A O 1
ATOM 2369 N N . GLU A 1 304 ? 17.432 2.273 -26.256 1.00 94.62 304 GLU A N 1
ATOM 2370 C CA . GLU A 1 304 ? 18.427 2.620 -25.237 1.00 94.62 304 GLU A CA 1
ATOM 2371 C C . GLU A 1 304 ? 17.730 2.771 -23.877 1.00 94.62 304 GLU A C 1
ATOM 2373 O O . GLU A 1 304 ? 16.702 3.436 -23.797 1.00 94.62 304 GLU A O 1
ATOM 2378 N N . ALA A 1 305 ? 18.275 2.166 -22.818 1.00 95.88 305 ALA A N 1
ATOM 2379 C CA . ALA A 1 305 ? 17.652 2.145 -21.493 1.00 95.88 305 ALA A CA 1
ATOM 2380 C C . ALA A 1 305 ? 18.612 2.421 -20.321 1.00 95.88 305 ALA A C 1
ATOM 2382 O O . ALA A 1 305 ? 18.209 2.291 -19.164 1.00 95.88 305 ALA A O 1
ATOM 2383 N N . SER A 1 306 ? 19.881 2.738 -20.584 1.00 91.38 306 SER A N 1
ATOM 2384 C CA . SER A 1 306 ? 20.938 2.758 -19.567 1.00 91.38 306 SER A CA 1
ATOM 2385 C C . SER A 1 306 ? 21.422 4.152 -19.174 1.00 91.38 306 SER A C 1
ATOM 2387 O O . SER A 1 306 ? 21.944 4.296 -18.069 1.00 91.38 306 SER A O 1
ATOM 2389 N N . ASN A 1 307 ? 21.274 5.161 -20.041 1.00 88.38 307 ASN A N 1
ATOM 2390 C CA . ASN A 1 307 ? 21.947 6.455 -19.887 1.00 88.38 307 ASN A CA 1
ATOM 2391 C C . ASN A 1 307 ? 21.559 7.206 -18.600 1.00 88.38 307 ASN A C 1
ATOM 2393 O O . ASN A 1 307 ? 22.439 7.697 -17.897 1.00 88.38 307 ASN A O 1
ATOM 2397 N N . SER A 1 308 ? 20.269 7.233 -18.266 1.00 89.75 308 SER A N 1
ATOM 2398 C CA . SER A 1 308 ? 19.713 7.911 -17.085 1.00 89.75 308 SER A CA 1
ATOM 2399 C C . SER A 1 308 ? 19.119 6.924 -16.068 1.00 89.75 308 SER A C 1
ATOM 2401 O O . SER A 1 308 ? 18.346 7.303 -15.187 1.00 89.75 308 SER A O 1
ATOM 2403 N N . LEU A 1 309 ? 19.482 5.638 -16.165 1.00 88.31 309 LEU A N 1
ATOM 2404 C CA . LEU A 1 309 ? 19.040 4.610 -15.225 1.00 88.31 309 LEU A CA 1
ATOM 2405 C C . LEU A 1 309 ? 19.836 4.695 -13.915 1.00 88.31 309 LEU A C 1
ATOM 2407 O O . LEU A 1 309 ? 21.024 4.351 -13.871 1.00 88.31 309 LEU A O 1
ATOM 2411 N N . SER A 1 310 ? 19.165 5.111 -12.840 1.00 81.25 310 SER A N 1
ATOM 2412 C CA . SER A 1 310 ? 19.786 5.303 -11.529 1.00 81.25 310 SER A CA 1
ATOM 2413 C C . SER A 1 310 ? 20.228 3.989 -10.883 1.00 81.25 310 SER A C 1
ATOM 2415 O O . SER A 1 310 ? 19.678 2.914 -11.140 1.00 81.25 310 SER A O 1
ATOM 2417 N N . ASP A 1 311 ? 21.204 4.071 -9.978 1.00 75.88 311 ASP A N 1
ATOM 2418 C CA . ASP A 1 311 ? 21.662 2.902 -9.223 1.00 75.88 311 ASP A CA 1
ATOM 2419 C C . ASP A 1 311 ? 20.583 2.341 -8.285 1.00 75.88 311 ASP A C 1
ATOM 2421 O O . ASP A 1 311 ? 20.591 1.141 -8.016 1.00 75.88 311 ASP A O 1
ATOM 2425 N N . MET A 1 312 ? 19.610 3.164 -7.866 1.00 77.56 312 MET A N 1
ATOM 2426 C CA . MET A 1 312 ? 18.429 2.698 -7.131 1.00 77.56 312 MET A CA 1
ATOM 2427 C C . MET A 1 312 ? 17.563 1.783 -7.996 1.00 77.56 312 MET A C 1
ATOM 2429 O O . MET A 1 312 ? 17.251 0.669 -7.587 1.00 77.56 312 MET A O 1
ATOM 2433 N N . ALA A 1 313 ? 17.227 2.207 -9.219 1.00 83.31 313 ALA A N 1
ATOM 2434 C CA . ALA A 1 313 ? 16.451 1.369 -10.129 1.00 83.31 313 ALA A CA 1
ATOM 2435 C C . ALA A 1 313 ? 17.175 0.039 -10.399 1.00 83.31 313 ALA A C 1
ATOM 2437 O O . ALA A 1 313 ? 16.564 -1.028 -10.331 1.00 83.31 313 ALA A O 1
ATOM 2438 N N . LYS A 1 314 ? 18.499 0.085 -10.615 1.00 81.81 314 LYS A N 1
ATOM 2439 C CA . LYS A 1 314 ? 19.324 -1.125 -10.769 1.00 81.81 314 LYS A CA 1
ATOM 2440 C C . LYS A 1 314 ? 19.285 -2.012 -9.526 1.00 81.81 314 LYS A C 1
ATOM 2442 O O . LYS A 1 314 ? 19.200 -3.230 -9.656 1.00 81.81 314 LYS A O 1
ATOM 2447 N N . HIS A 1 315 ? 19.324 -1.424 -8.334 1.00 79.69 315 HIS A N 1
ATOM 2448 C CA . HIS A 1 315 ? 19.270 -2.185 -7.094 1.00 79.69 315 HIS A CA 1
ATOM 2449 C C . HIS A 1 315 ? 17.905 -2.834 -6.858 1.00 79.69 315 HIS A C 1
ATOM 2451 O O . HIS A 1 315 ? 17.849 -4.000 -6.485 1.00 79.69 315 HIS A O 1
ATOM 2457 N N . ILE A 1 316 ? 16.803 -2.138 -7.136 1.00 85.00 316 ILE A N 1
ATOM 2458 C CA . ILE A 1 316 ? 15.470 -2.737 -7.022 1.00 85.00 316 ILE A CA 1
ATOM 2459 C C . ILE A 1 316 ? 15.352 -3.934 -7.971 1.00 85.00 316 ILE A C 1
ATOM 2461 O O . ILE A 1 316 ? 14.892 -4.996 -7.565 1.00 85.00 316 ILE A O 1
ATOM 2465 N N . PHE A 1 317 ? 15.842 -3.828 -9.211 1.00 92.25 317 PHE A N 1
ATOM 2466 C CA . PHE A 1 317 ? 15.907 -4.988 -10.106 1.00 92.25 317 PHE A CA 1
ATOM 2467 C C . PHE A 1 317 ? 16.786 -6.116 -9.556 1.00 92.25 317 PHE A C 1
ATOM 2469 O O . PHE A 1 317 ? 16.423 -7.282 -9.704 1.00 92.25 317 PHE A O 1
ATOM 2476 N N . TYR A 1 318 ? 17.903 -5.795 -8.900 1.00 82.00 318 TYR A N 1
ATOM 2477 C CA . TYR A 1 318 ? 18.742 -6.779 -8.215 1.00 82.00 318 TYR A CA 1
ATOM 2478 C C . TYR A 1 318 ? 17.979 -7.507 -7.094 1.00 82.00 318 TYR A C 1
ATOM 2480 O O . TYR A 1 318 ? 17.998 -8.736 -7.051 1.00 82.00 318 TYR A O 1
ATOM 2488 N N . GLU A 1 319 ? 17.234 -6.788 -6.246 1.00 84.94 319 GLU A N 1
ATOM 2489 C CA . GLU A 1 319 ? 16.370 -7.381 -5.208 1.00 84.94 319 GLU A CA 1
ATOM 2490 C C . GLU A 1 319 ? 15.211 -8.201 -5.789 1.00 84.94 319 GLU A C 1
ATOM 2492 O O . GLU A 1 319 ? 14.777 -9.189 -5.198 1.00 84.94 319 GLU A O 1
ATOM 2497 N N . LEU A 1 320 ? 14.729 -7.827 -6.975 1.00 91.06 320 LEU A N 1
ATOM 2498 C CA . LEU A 1 320 ? 13.747 -8.593 -7.745 1.00 91.06 320 LEU A CA 1
ATOM 2499 C C . LEU A 1 320 ? 14.355 -9.826 -8.433 1.00 91.06 320 LEU A C 1
ATOM 2501 O O . LEU A 1 320 ? 13.622 -10.570 -9.091 1.00 91.06 320 LEU A O 1
ATOM 2505 N N . GLY A 1 321 ? 15.663 -10.055 -8.280 1.00 86.00 321 GLY A N 1
ATOM 2506 C CA . GLY A 1 321 ? 16.378 -11.244 -8.736 1.00 86.00 321 GLY A CA 1
ATOM 2507 C C . GLY A 1 321 ? 17.276 -11.037 -9.956 1.00 86.00 321 GLY A C 1
ATOM 2508 O O . GLY A 1 321 ? 17.761 -12.028 -10.498 1.00 86.00 321 GLY A O 1
ATOM 2509 N N . SER A 1 322 ? 17.509 -9.808 -10.423 1.00 88.56 322 SER A N 1
ATOM 2510 C CA . SER A 1 322 ? 18.397 -9.562 -11.567 1.00 88.56 322 SER A CA 1
ATOM 2511 C C . SER A 1 322 ? 19.862 -9.796 -11.208 1.00 88.56 322 SER A C 1
ATOM 2513 O O . SER A 1 322 ? 20.387 -9.288 -10.216 1.00 88.56 322 SER A O 1
ATOM 2515 N N . SER A 1 323 ? 20.548 -10.533 -12.072 1.00 81.88 323 SER A N 1
ATOM 2516 C CA . SER A 1 323 ? 21.991 -10.750 -12.037 1.00 81.88 323 SER A CA 1
ATOM 2517 C C . SER A 1 323 ? 22.751 -9.876 -13.043 1.00 81.88 323 SER A C 1
ATOM 2519 O O . SER A 1 323 ? 23.954 -9.653 -12.874 1.00 81.88 323 SER A O 1
ATOM 2521 N N . LEU A 1 324 ? 22.077 -9.376 -14.090 1.00 81.19 324 LEU A N 1
ATOM 2522 C CA . LEU A 1 324 ? 22.707 -8.654 -15.198 1.00 81.19 324 LEU A CA 1
ATOM 2523 C C . LEU A 1 324 ? 22.450 -7.144 -15.196 1.00 81.19 324 LEU A C 1
ATOM 2525 O O . LEU A 1 324 ? 23.142 -6.444 -15.930 1.00 81.19 324 LEU A O 1
ATOM 2529 N N . ILE A 1 325 ? 21.541 -6.607 -14.377 1.00 91.69 325 ILE A N 1
ATOM 2530 C CA . ILE A 1 325 ? 21.151 -5.186 -14.439 1.00 91.69 325 ILE A CA 1
ATOM 2531 C C . ILE A 1 325 ? 22.324 -4.208 -14.283 1.00 91.69 325 ILE A C 1
ATOM 2533 O O . ILE A 1 325 ? 22.426 -3.231 -15.022 1.00 91.69 325 ILE A O 1
ATOM 2537 N N . TYR A 1 326 ? 23.292 -4.501 -13.411 1.00 79.62 326 TYR A N 1
ATOM 2538 C CA . TYR A 1 326 ? 24.503 -3.679 -13.258 1.00 79.62 326 TYR A CA 1
ATOM 2539 C C . TYR A 1 326 ? 25.451 -3.730 -14.470 1.00 79.62 326 TYR A C 1
ATOM 2541 O O . TYR A 1 326 ? 26.414 -2.968 -14.544 1.00 79.62 326 TYR A O 1
ATOM 2549 N N . ARG A 1 327 ? 25.198 -4.625 -15.431 1.00 79.25 327 ARG A N 1
ATOM 2550 C CA . ARG A 1 327 ? 25.928 -4.740 -16.699 1.00 79.25 327 ARG A CA 1
ATOM 2551 C C . ARG A 1 327 ? 25.194 -4.081 -17.865 1.00 79.25 327 ARG A C 1
ATOM 2553 O O . ARG A 1 327 ? 25.759 -4.073 -18.960 1.00 79.25 327 ARG A O 1
ATOM 2560 N N . LEU A 1 328 ? 23.990 -3.543 -17.647 1.00 88.25 328 LEU A N 1
ATOM 2561 C CA . LEU A 1 328 ? 23.230 -2.845 -18.678 1.00 88.25 328 LEU A CA 1
ATOM 2562 C C . LEU A 1 328 ? 24.016 -1.613 -19.144 1.00 88.25 328 LEU A C 1
ATOM 2564 O O . LEU A 1 328 ? 24.448 -0.789 -18.338 1.00 88.25 328 LEU A O 1
ATOM 2568 N N . LYS A 1 329 ? 24.238 -1.521 -20.455 1.00 87.94 329 LYS A N 1
ATOM 2569 C CA . LYS A 1 329 ? 25.045 -0.483 -21.107 1.00 87.94 329 LYS A CA 1
ATOM 2570 C C . LYS A 1 329 ? 24.288 0.119 -22.282 1.00 87.94 329 LYS A C 1
ATOM 2572 O O . LYS A 1 329 ? 23.275 -0.433 -22.711 1.00 87.94 329 LYS A O 1
ATOM 2577 N N . PHE A 1 330 ? 24.839 1.210 -22.812 1.00 92.19 330 PHE A N 1
ATOM 2578 C CA . PHE A 1 330 ? 24.278 1.947 -23.938 1.00 92.19 330 PHE A CA 1
ATOM 2579 C C . PHE A 1 330 ? 23.874 1.003 -25.073 1.00 92.19 330 PHE A C 1
ATOM 2581 O O . PHE A 1 330 ? 24.736 0.284 -25.568 1.00 92.19 330 PHE A O 1
ATOM 2588 N N . ARG A 1 331 ? 22.587 1.001 -25.452 1.00 92.00 331 ARG A N 1
ATOM 2589 C CA . ARG A 1 331 ? 21.987 0.168 -26.525 1.00 92.00 331 ARG A CA 1
ATOM 2590 C C . ARG A 1 331 ? 22.070 -1.354 -26.337 1.00 92.00 331 ARG A C 1
ATOM 2592 O O . ARG A 1 331 ? 22.038 -2.115 -27.309 1.00 92.00 331 ARG A O 1
ATOM 2599 N N . ALA A 1 332 ? 22.175 -1.822 -25.096 1.00 92.00 332 ALA A N 1
ATOM 2600 C CA . ALA A 1 332 ? 22.019 -3.238 -24.784 1.00 92.00 332 ALA A CA 1
ATOM 2601 C C . ALA A 1 332 ? 20.552 -3.688 -24.906 1.00 92.00 332 ALA A C 1
ATOM 2603 O O . ALA A 1 332 ? 19.627 -3.003 -24.459 1.00 92.00 332 ALA A O 1
ATOM 2604 N N . SER A 1 333 ? 20.348 -4.883 -25.458 1.00 96.44 333 SER A N 1
ATOM 2605 C CA . SER A 1 333 ? 19.053 -5.565 -25.432 1.00 96.44 333 SER A CA 1
ATOM 2606 C C . SER A 1 333 ? 18.991 -6.417 -24.174 1.00 96.44 333 SER A C 1
ATOM 2608 O O . SER A 1 333 ? 19.905 -7.201 -23.924 1.00 96.44 333 SER A O 1
ATOM 2610 N N . TRP A 1 334 ? 17.938 -6.268 -23.380 1.00 97.50 334 TRP A N 1
ATOM 2611 C CA . TRP A 1 334 ? 17.786 -6.938 -22.094 1.00 97.50 334 TRP A CA 1
ATOM 2612 C C . TRP A 1 334 ? 16.328 -7.320 -21.878 1.00 97.50 334 TRP A C 1
ATOM 2614 O O . TRP A 1 334 ? 15.434 -6.496 -22.079 1.00 97.50 334 TRP A O 1
ATOM 2624 N N . TYR A 1 335 ? 16.100 -8.563 -21.463 1.00 97.50 335 TYR A N 1
ATOM 2625 C CA . TYR A 1 335 ? 14.821 -8.982 -20.908 1.00 97.50 335 TYR A CA 1
ATOM 2626 C C . TYR A 1 335 ? 15.034 -9.549 -19.512 1.00 97.50 335 TYR A C 1
ATOM 2628 O O . TYR A 1 335 ? 16.077 -10.137 -19.215 1.00 97.50 335 TYR A O 1
ATOM 2636 N N . PHE A 1 336 ? 14.032 -9.372 -18.663 1.00 97.75 336 PHE A N 1
ATOM 2637 C CA . PHE A 1 336 ? 14.098 -9.792 -17.276 1.00 97.75 336 PHE A CA 1
ATOM 2638 C C . PHE A 1 336 ? 12.713 -10.124 -16.745 1.00 97.75 336 PHE A C 1
ATOM 2640 O O . PHE A 1 336 ? 11.745 -9.416 -17.025 1.00 97.75 336 PHE A O 1
ATOM 2647 N N . ILE A 1 337 ? 12.631 -11.185 -15.947 1.00 97.00 337 ILE A N 1
ATOM 2648 C CA . ILE A 1 337 ? 11.435 -11.534 -15.190 1.00 97.00 337 ILE A CA 1
ATOM 2649 C C . ILE A 1 337 ? 11.820 -11.702 -13.728 1.00 97.00 337 ILE A C 1
ATOM 2651 O O . ILE A 1 337 ? 12.550 -12.625 -13.368 1.00 97.00 337 ILE A O 1
ATOM 2655 N N . GLY A 1 338 ? 11.314 -10.806 -12.891 1.00 94.06 338 GLY A N 1
ATOM 2656 C CA . GLY A 1 338 ? 11.569 -10.783 -11.457 1.00 94.06 338 GLY A CA 1
ATOM 2657 C C . GLY A 1 338 ? 10.313 -11.025 -10.639 1.00 94.06 338 GLY A C 1
ATOM 2658 O O . GLY A 1 338 ? 9.191 -10.901 -11.132 1.00 94.06 338 GLY A O 1
ATOM 2659 N N . GLN A 1 339 ? 10.499 -11.333 -9.360 1.00 90.25 339 GLN A N 1
ATOM 2660 C CA . GLN A 1 339 ? 9.401 -11.448 -8.403 1.00 90.25 339 GLN A CA 1
ATOM 2661 C C . GLN A 1 339 ? 9.816 -10.842 -7.067 1.00 90.25 339 GLN A C 1
ATOM 2663 O O . GLN A 1 339 ? 10.885 -11.147 -6.537 1.00 90.25 339 GLN A O 1
ATOM 2668 N N . LYS A 1 340 ? 8.956 -9.997 -6.489 1.00 80.12 340 LYS A N 1
ATOM 2669 C CA . LYS A 1 340 ? 9.234 -9.395 -5.178 1.00 80.12 340 LYS A CA 1
ATOM 2670 C C . LYS A 1 340 ? 9.265 -10.472 -4.095 1.00 80.12 340 LYS A C 1
ATOM 2672 O O . LYS A 1 340 ? 8.269 -11.170 -3.890 1.00 80.12 340 LYS A O 1
ATOM 2677 N N . GLY A 1 341 ? 10.400 -10.572 -3.400 1.00 74.94 341 GLY A N 1
ATOM 2678 C CA . GLY A 1 341 ? 10.660 -11.592 -2.379 1.00 74.94 341 GLY A CA 1
ATOM 2679 C C . GLY A 1 341 ? 11.329 -12.869 -2.903 1.00 74.94 341 GLY A C 1
ATOM 2680 O O . GLY A 1 341 ? 11.382 -13.858 -2.171 1.00 74.94 341 GLY A O 1
ATOM 2681 N N . ILE A 1 342 ? 11.828 -12.880 -4.147 1.00 78.75 342 ILE A N 1
ATOM 2682 C CA . ILE A 1 342 ? 12.658 -13.980 -4.651 1.00 78.75 342 ILE A CA 1
ATOM 2683 C C . ILE A 1 342 ? 13.947 -14.110 -3.824 1.00 78.75 342 ILE A C 1
ATOM 2685 O O . ILE A 1 342 ? 14.543 -13.124 -3.395 1.00 78.75 342 ILE A O 1
ATOM 2689 N N . VAL A 1 343 ? 14.392 -15.347 -3.596 1.00 75.81 343 VAL A N 1
ATOM 2690 C CA . VAL A 1 343 ? 15.667 -15.629 -2.925 1.00 75.81 343 VAL A CA 1
ATOM 2691 C C . VAL A 1 343 ? 16.681 -16.101 -3.960 1.00 75.81 343 VAL A C 1
ATOM 2693 O O . VAL A 1 343 ? 16.587 -17.229 -4.437 1.00 75.81 343 VAL A O 1
ATOM 2696 N N . GLY A 1 344 ? 17.678 -15.268 -4.261 1.00 74.44 344 GLY A N 1
ATOM 2697 C CA . GLY A 1 344 ? 18.682 -15.537 -5.297 1.00 74.44 344 GLY A CA 1
ATOM 2698 C C . GLY A 1 344 ? 18.318 -14.904 -6.641 1.00 74.44 344 GLY A C 1
ATOM 2699 O O . GLY A 1 344 ? 17.481 -14.008 -6.696 1.00 74.44 344 GLY A O 1
ATOM 2700 N N . TYR A 1 345 ? 18.964 -15.355 -7.719 1.00 79.62 345 TYR A N 1
ATOM 2701 C CA . TYR A 1 345 ? 18.771 -14.771 -9.052 1.00 79.62 345 TYR A CA 1
ATOM 2702 C C . TYR A 1 345 ? 17.681 -15.486 -9.843 1.00 79.62 345 TYR A C 1
ATOM 2704 O O . TYR A 1 345 ? 17.579 -16.710 -9.786 1.00 79.62 345 TYR A O 1
ATOM 2712 N N . THR A 1 346 ? 16.894 -14.743 -10.613 1.00 85.50 346 THR A N 1
ATOM 2713 C CA . THR A 1 346 ? 15.915 -15.335 -11.528 1.00 85.50 346 THR A CA 1
ATOM 2714 C C . THR A 1 346 ? 16.622 -16.159 -12.615 1.00 85.50 346 THR A C 1
ATOM 2716 O O . THR A 1 346 ? 17.684 -15.753 -13.092 1.00 85.50 346 THR A O 1
ATOM 2719 N N . PRO A 1 347 ? 16.067 -17.305 -13.046 1.00 81.19 347 PRO A N 1
ATOM 2720 C CA . PRO A 1 347 ? 16.549 -17.998 -14.239 1.00 81.19 347 PRO A CA 1
ATOM 2721 C C . PRO A 1 347 ? 16.059 -17.339 -15.545 1.00 81.19 347 PRO A C 1
ATOM 2723 O O . PRO A 1 347 ? 16.481 -17.746 -16.624 1.00 81.19 347 PRO A O 1
ATOM 2726 N N . PHE A 1 348 ? 15.170 -16.344 -15.462 1.00 92.50 348 PHE A N 1
ATOM 2727 C CA . PHE A 1 348 ? 14.519 -15.698 -16.603 1.00 92.50 348 PHE A CA 1
ATOM 2728 C C . PHE A 1 348 ? 15.101 -14.305 -16.861 1.00 92.50 348 PHE A C 1
ATOM 2730 O O . PHE A 1 348 ? 14.457 -13.279 -16.637 1.00 92.50 348 PHE A O 1
ATOM 2737 N N . GLU A 1 349 ? 16.353 -14.272 -17.299 1.00 92.12 349 GLU A N 1
ATOM 2738 C CA . GLU A 1 349 ? 17.065 -13.045 -17.636 1.00 92.12 349 GLU A CA 1
ATOM 2739 C C . GLU A 1 349 ? 18.096 -13.323 -18.731 1.00 92.12 349 GLU A C 1
ATOM 2741 O O . GLU A 1 349 ? 18.826 -14.311 -18.657 1.00 92.12 349 GLU A O 1
ATOM 2746 N N . ASP A 1 350 ? 18.191 -12.440 -19.723 1.00 84.50 350 ASP A N 1
ATOM 2747 C CA . ASP A 1 350 ? 19.278 -12.468 -20.705 1.00 84.50 350 ASP A CA 1
ATOM 2748 C C . ASP A 1 350 ? 19.600 -11.060 -21.207 1.00 84.50 350 ASP A C 1
ATOM 2750 O O . ASP A 1 350 ? 18.756 -10.158 -21.188 1.00 84.50 350 ASP A O 1
ATOM 2754 N N . MET A 1 351 ? 20.835 -10.870 -21.666 1.00 89.56 351 MET A N 1
ATOM 2755 C CA . MET A 1 351 ? 21.331 -9.591 -22.155 1.00 89.56 351 MET A CA 1
ATOM 2756 C C . MET A 1 351 ? 22.285 -9.771 -23.332 1.00 89.56 351 MET A C 1
ATOM 2758 O O . MET A 1 351 ? 23.344 -10.387 -23.206 1.00 89.56 351 MET A O 1
ATOM 2762 N N . ASN A 1 352 ? 21.981 -9.097 -24.439 1.00 85.75 352 ASN A N 1
ATOM 2763 C CA . ASN A 1 352 ? 22.922 -8.909 -25.533 1.00 85.75 352 ASN A CA 1
ATOM 2764 C C . ASN A 1 352 ? 23.596 -7.543 -25.397 1.00 85.75 352 ASN A C 1
ATOM 2766 O O . ASN A 1 352 ? 22.934 -6.510 -25.286 1.00 85.75 352 ASN A O 1
ATOM 2770 N N . LEU A 1 353 ? 24.929 -7.535 -25.438 1.00 83.94 353 LEU A N 1
ATOM 2771 C CA . LEU A 1 353 ? 25.717 -6.305 -25.444 1.00 83.94 353 LEU A CA 1
ATOM 2772 C C . LEU A 1 353 ? 26.036 -5.879 -26.886 1.00 83.94 353 LEU A C 1
ATOM 2774 O O . LEU A 1 353 ? 26.300 -6.741 -27.733 1.00 83.94 353 LEU A O 1
ATOM 2778 N N . PRO A 1 354 ? 26.044 -4.571 -27.177 1.00 83.94 354 PRO A N 1
ATOM 2779 C CA . PRO A 1 354 ? 26.382 -4.074 -28.500 1.00 83.94 354 PRO A CA 1
ATOM 2780 C C . PRO A 1 354 ? 27.882 -4.151 -28.779 1.00 83.94 354 PRO A C 1
ATOM 2782 O O . PRO A 1 354 ? 28.716 -4.202 -27.873 1.00 83.94 354 PRO A O 1
ATOM 2785 N N . SER A 1 355 ? 28.225 -4.136 -30.067 1.00 82.12 355 SER A N 1
ATOM 2786 C CA . SER A 1 355 ? 29.603 -3.994 -30.542 1.00 82.12 355 SER A CA 1
ATOM 2787 C C . SER A 1 355 ? 29.809 -2.569 -31.052 1.00 82.12 355 SER A C 1
ATOM 2789 O O . SER A 1 355 ? 29.313 -2.212 -32.114 1.00 82.12 355 SER A O 1
ATOM 2791 N N . GLY A 1 356 ? 30.535 -1.742 -30.298 1.00 77.38 356 GLY A N 1
ATOM 2792 C CA . GLY A 1 356 ? 30.758 -0.338 -30.659 1.00 77.38 356 GLY A CA 1
ATOM 2793 C C . GLY A 1 356 ? 29.522 0.533 -30.420 1.00 77.38 356 GLY A C 1
ATOM 2794 O O . GLY A 1 356 ? 28.956 0.498 -29.331 1.00 77.38 356 GLY A O 1
ATOM 2795 N N . SER A 1 357 ? 29.143 1.343 -31.412 1.00 78.44 357 SER A N 1
ATOM 2796 C CA . SER A 1 357 ? 28.006 2.275 -31.330 1.00 78.44 357 SER A CA 1
ATOM 2797 C C . SER A 1 357 ? 26.685 1.709 -31.862 1.00 78.44 357 SER A C 1
ATOM 2799 O O . SER A 1 357 ? 25.665 2.391 -31.772 1.00 78.44 357 SER A O 1
ATOM 2801 N N . ASP A 1 358 ? 26.691 0.511 -32.443 1.00 89.06 358 ASP A N 1
ATOM 2802 C CA . ASP A 1 358 ? 25.488 -0.121 -32.995 1.00 89.06 358 ASP A CA 1
ATOM 2803 C C . ASP A 1 358 ? 24.568 -0.665 -31.892 1.00 89.06 358 ASP A C 1
ATOM 2805 O O . ASP A 1 358 ? 24.956 -0.758 -30.728 1.00 89.06 358 ASP A O 1
ATOM 2809 N N . TRP A 1 359 ? 23.335 -1.023 -32.253 1.00 92.12 359 TRP A N 1
ATOM 2810 C CA . TRP A 1 359 ? 22.423 -1.726 -31.351 1.00 92.12 359 TRP A CA 1
ATOM 2811 C C . TRP A 1 359 ? 22.869 -3.172 -31.132 1.00 92.12 359 TRP A C 1
ATOM 2813 O O . TRP A 1 359 ? 23.454 -3.813 -32.012 1.00 92.12 359 TRP A O 1
ATOM 2823 N N . ALA A 1 360 ? 22.604 -3.699 -29.938 1.00 92.31 360 ALA A N 1
ATOM 2824 C CA . ALA A 1 360 ? 22.822 -5.108 -29.661 1.00 92.31 360 ALA A CA 1
ATOM 2825 C C . ALA A 1 360 ? 21.902 -5.993 -30.516 1.00 92.31 360 ALA A C 1
ATOM 2827 O O . ALA A 1 360 ? 20.890 -5.551 -31.058 1.00 92.31 360 ALA A O 1
ATOM 2828 N N . LYS A 1 361 ? 22.248 -7.281 -30.632 1.00 94.06 361 LYS A N 1
ATOM 2829 C CA . LYS A 1 361 ? 21.356 -8.242 -31.291 1.00 94.06 361 LYS A CA 1
ATOM 2830 C C . LYS A 1 361 ? 20.013 -8.280 -30.548 1.00 94.06 361 LYS A C 1
ATOM 2832 O O . LYS A 1 361 ? 20.034 -8.429 -29.322 1.00 94.06 361 LYS A O 1
ATOM 2837 N N . PRO A 1 362 ? 18.874 -8.230 -31.262 1.00 95.88 362 PRO A N 1
ATOM 2838 C CA . PRO A 1 362 ? 17.569 -8.259 -30.624 1.00 95.88 362 PRO A CA 1
ATOM 2839 C C . PRO A 1 362 ? 17.391 -9.558 -29.845 1.00 95.88 362 PRO A C 1
ATOM 2841 O O . PRO A 1 362 ? 17.772 -10.638 -30.306 1.00 95.88 362 PRO A O 1
ATOM 2844 N N . ILE A 1 363 ? 16.773 -9.456 -28.678 1.00 95.12 363 ILE A N 1
ATOM 2845 C CA . ILE A 1 363 ? 16.299 -10.618 -27.937 1.00 95.12 363 ILE A CA 1
ATOM 2846 C C . ILE A 1 363 ? 14.945 -11.007 -28.513 1.00 95.12 363 ILE A C 1
ATOM 2848 O O . ILE A 1 363 ? 14.082 -10.149 -28.673 1.00 95.12 363 ILE A O 1
ATOM 2852 N N . ARG A 1 364 ? 14.764 -12.297 -28.813 1.00 95.44 364 ARG A N 1
ATOM 2853 C CA . ARG A 1 364 ? 13.461 -12.901 -29.099 1.00 95.44 364 ARG A CA 1
ATOM 2854 C C . ARG A 1 364 ? 13.343 -14.206 -28.326 1.00 95.44 364 ARG A C 1
ATOM 2856 O O . ARG A 1 364 ? 13.921 -15.205 -28.741 1.00 95.44 364 ARG A O 1
ATOM 2863 N N . GLN A 1 365 ? 12.609 -14.190 -27.221 1.00 93.12 365 GLN A N 1
ATOM 2864 C CA . GLN A 1 365 ? 12.560 -15.311 -26.289 1.00 93.12 365 GLN A CA 1
ATOM 2865 C C . GLN A 1 365 ? 11.119 -15.654 -25.915 1.00 93.12 365 GLN A C 1
ATOM 2867 O O . GLN A 1 365 ? 10.381 -14.791 -25.453 1.00 93.12 365 GLN A O 1
ATOM 2872 N N . THR A 1 366 ? 10.737 -16.920 -26.079 1.00 92.62 366 THR A N 1
ATOM 2873 C CA . THR A 1 366 ? 9.486 -17.482 -25.546 1.00 92.62 366 THR A CA 1
ATOM 2874 C C . THR A 1 366 ? 9.788 -18.317 -24.308 1.00 92.62 366 THR A C 1
ATOM 2876 O O . THR A 1 366 ? 10.704 -19.141 -24.351 1.00 92.62 366 THR A O 1
ATOM 2879 N N . VAL A 1 367 ? 9.048 -18.124 -23.219 1.00 92.44 367 VAL A N 1
ATOM 2880 C CA . VAL A 1 367 ? 9.249 -18.839 -21.945 1.00 92.44 367 VAL A CA 1
ATOM 2881 C C . VAL A 1 367 ? 7.918 -19.192 -21.293 1.00 92.44 367 VAL A C 1
ATOM 2883 O O . VAL A 1 367 ? 6.956 -18.434 -21.398 1.00 92.44 367 VAL A O 1
ATOM 2886 N N . CYS A 1 368 ? 7.892 -20.320 -20.586 1.00 89.88 368 CYS A N 1
ATOM 2887 C CA . CYS A 1 368 ? 6.855 -20.637 -19.613 1.00 89.88 368 CYS A CA 1
ATOM 2888 C C . CYS A 1 368 ? 7.369 -20.238 -18.225 1.00 89.88 368 CYS A C 1
ATOM 2890 O O . CYS A 1 368 ? 8.427 -20.693 -17.789 1.00 89.88 368 CYS A O 1
ATOM 2892 N N . VAL A 1 369 ? 6.670 -19.313 -17.571 1.00 91.69 369 VAL A N 1
ATOM 2893 C CA . VAL A 1 369 ? 7.118 -18.699 -16.316 1.00 91.69 369 VAL A CA 1
ATOM 2894 C C . VAL A 1 369 ? 6.298 -19.254 -15.158 1.00 91.69 369 VAL A C 1
ATOM 2896 O O . VAL A 1 369 ? 5.089 -19.026 -15.136 1.00 91.69 369 VAL A O 1
ATOM 2899 N N . PRO A 1 370 ? 6.897 -19.930 -14.167 1.00 88.69 370 PRO A N 1
ATOM 2900 C CA . PRO A 1 370 ? 6.153 -20.434 -13.027 1.00 88.69 370 PRO A CA 1
ATOM 2901 C C . PRO A 1 370 ? 5.569 -19.292 -12.199 1.00 88.69 370 PRO A C 1
ATOM 2903 O O . PRO A 1 370 ? 6.170 -18.231 -12.029 1.00 88.69 370 PRO A O 1
ATOM 2906 N N . SER A 1 371 ? 4.400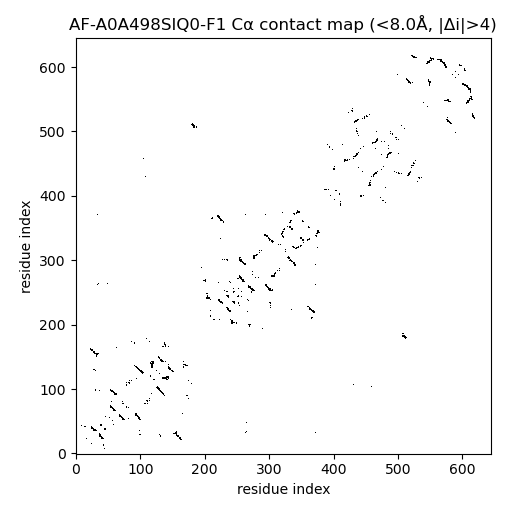 -19.551 -11.616 1.00 83.38 371 SER A N 1
ATOM 2907 C CA . SER A 1 371 ? 3.714 -18.639 -10.685 1.00 83.38 371 SER A CA 1
ATOM 2908 C C . SER A 1 371 ? 4.606 -18.209 -9.507 1.00 83.38 371 SER A C 1
ATOM 2910 O O . SER A 1 371 ? 4.433 -17.150 -8.905 1.00 83.38 371 SER A O 1
ATOM 2912 N N . VAL A 1 372 ? 5.580 -19.043 -9.152 1.00 82.81 372 VAL A N 1
ATOM 2913 C CA . VAL A 1 372 ? 6.555 -18.784 -8.099 1.00 82.81 372 VAL A CA 1
ATOM 2914 C C . VAL A 1 372 ? 7.944 -18.957 -8.691 1.00 82.81 372 VAL A C 1
ATOM 2916 O O . VAL A 1 372 ? 8.292 -20.048 -9.134 1.00 82.81 372 VAL A O 1
ATOM 2919 N N . LEU A 1 373 ? 8.740 -17.892 -8.682 1.00 83.31 373 LEU A N 1
ATOM 2920 C CA . LEU A 1 373 ? 10.117 -17.935 -9.147 1.00 83.31 373 LEU A CA 1
ATOM 2921 C C . LEU A 1 373 ? 11.010 -18.506 -8.043 1.00 83.31 373 LEU A C 1
ATOM 2923 O O . LEU A 1 373 ? 11.183 -17.901 -6.981 1.00 83.31 373 LEU A O 1
ATOM 2927 N N . ASP A 1 374 ? 11.598 -19.669 -8.305 1.00 78.62 374 ASP A N 1
ATOM 2928 C CA . ASP A 1 374 ? 12.663 -20.216 -7.474 1.00 78.62 374 ASP A CA 1
ATOM 2929 C C . ASP A 1 374 ? 14.005 -19.660 -7.951 1.00 78.62 374 ASP A C 1
ATOM 2931 O O . ASP A 1 374 ? 14.492 -19.978 -9.037 1.00 78.62 374 ASP A O 1
ATOM 2935 N N . GLY A 1 375 ? 14.600 -18.790 -7.134 1.00 74.31 375 GLY A N 1
ATOM 2936 C CA . GLY A 1 375 ? 15.880 -18.182 -7.463 1.00 74.31 375 GLY A CA 1
ATOM 2937 C C . GLY A 1 375 ? 17.029 -19.195 -7.436 1.00 74.31 375 GLY A C 1
ATOM 2938 O O . GLY A 1 375 ? 17.128 -20.066 -6.565 1.00 74.31 375 GLY A O 1
ATOM 2939 N N . LEU A 1 376 ? 17.941 -19.055 -8.394 1.00 72.69 376 LEU A N 1
ATOM 2940 C CA . LEU A 1 376 ? 19.183 -19.806 -8.473 1.00 72.69 376 LEU A CA 1
ATOM 2941 C C . LEU A 1 376 ? 20.083 -19.410 -7.296 1.00 72.69 376 LEU A C 1
ATOM 2943 O O . LEU A 1 376 ? 20.560 -18.275 -7.192 1.00 72.69 376 LEU A O 1
ATOM 2947 N N . LYS A 1 377 ? 20.328 -20.363 -6.393 1.00 61.62 377 LYS A N 1
ATOM 2948 C CA . LYS A 1 377 ? 21.217 -20.175 -5.240 1.00 61.62 377 LYS A CA 1
ATOM 2949 C C . LYS A 1 377 ? 22.670 -20.299 -5.690 1.00 61.62 377 LYS A C 1
ATOM 2951 O O . LYS A 1 377 ? 23.116 -21.383 -6.062 1.00 61.62 377 LYS A O 1
ATOM 2956 N N . THR A 1 378 ? 23.442 -19.219 -5.619 1.00 54.94 378 THR A N 1
ATOM 2957 C CA . THR A 1 378 ? 24.893 -19.302 -5.819 1.00 54.94 378 THR A CA 1
ATOM 2958 C C . THR A 1 378 ? 25.565 -19.867 -4.563 1.00 54.94 378 THR A C 1
ATOM 2960 O O . THR A 1 378 ? 25.318 -19.424 -3.444 1.00 54.94 378 THR A O 1
ATOM 2963 N N . ILE A 1 379 ? 26.468 -20.840 -4.741 1.00 49.34 379 ILE A N 1
ATOM 2964 C CA . ILE A 1 379 ? 27.240 -21.503 -3.660 1.00 49.34 379 ILE A CA 1
ATOM 2965 C C . ILE A 1 379 ? 28.129 -20.502 -2.884 1.00 49.34 379 ILE A C 1
ATOM 2967 O O . ILE A 1 379 ? 28.614 -20.782 -1.789 1.00 49.34 379 ILE A O 1
ATOM 2971 N N . LYS A 1 380 ? 28.310 -19.295 -3.424 1.00 47.25 380 LYS A N 1
ATOM 2972 C CA . LYS A 1 380 ? 28.961 -18.164 -2.772 1.00 47.25 380 LYS A CA 1
ATOM 2973 C C . LYS A 1 380 ? 28.032 -16.959 -2.836 1.00 47.25 380 LYS A C 1
ATOM 2975 O O . LYS A 1 380 ? 28.038 -16.247 -3.830 1.00 47.25 380 LYS A O 1
ATOM 2980 N N . ASN A 1 381 ? 27.252 -16.752 -1.787 1.00 42.31 381 ASN A N 1
ATOM 2981 C CA . ASN A 1 381 ? 26.981 -15.424 -1.254 1.00 42.31 381 ASN A CA 1
ATOM 2982 C C . ASN A 1 381 ? 26.421 -15.588 0.158 1.00 42.31 381 ASN A C 1
ATOM 2984 O O . ASN A 1 381 ? 25.320 -16.091 0.364 1.00 42.31 381 ASN A O 1
ATOM 2988 N N . ARG A 1 382 ? 27.185 -15.106 1.146 1.00 42.53 382 ARG A N 1
ATOM 2989 C CA . ARG A 1 382 ? 26.549 -14.420 2.267 1.00 42.53 382 ARG A CA 1
ATOM 2990 C C . ARG A 1 382 ? 25.687 -13.353 1.598 1.00 42.53 382 ARG A C 1
ATOM 2992 O O . ARG A 1 382 ? 26.257 -12.440 1.007 1.00 42.53 382 ARG A O 1
ATOM 2999 N N . LEU A 1 383 ? 24.367 -13.530 1.584 1.00 42.81 383 LEU A N 1
ATOM 3000 C CA . LEU A 1 383 ? 23.452 -12.439 1.260 1.00 42.81 383 LEU A CA 1
ATOM 3001 C C . LEU A 1 383 ? 23.969 -11.216 2.034 1.00 42.81 383 LEU A C 1
ATOM 3003 O O . LEU A 1 383 ? 24.173 -11.341 3.251 1.00 42.81 383 LEU A O 1
ATOM 3007 N N . PRO A 1 384 ? 24.276 -10.083 1.376 1.00 47.09 384 PRO A N 1
ATOM 3008 C CA . PRO A 1 384 ? 24.394 -8.831 2.105 1.00 47.09 384 PRO A CA 1
ATOM 3009 C C . PRO A 1 384 ? 23.154 -8.741 2.999 1.00 47.09 384 PRO A C 1
ATOM 3011 O O . PRO A 1 384 ? 22.060 -9.086 2.544 1.00 47.09 384 PRO A O 1
ATOM 3014 N N . LYS A 1 385 ? 23.325 -8.403 4.287 1.00 51.06 385 LYS A N 1
ATOM 3015 C CA . LYS A 1 385 ? 22.184 -8.160 5.188 1.00 51.06 385 LYS A CA 1
ATOM 3016 C C . LYS A 1 385 ? 21.163 -7.326 4.412 1.00 51.06 385 LYS A C 1
ATOM 3018 O O . LYS A 1 385 ? 21.605 -6.372 3.781 1.00 51.06 385 LYS A O 1
ATOM 3023 N N . ALA A 1 386 ? 19.886 -7.726 4.407 1.00 55.72 386 ALA A N 1
ATOM 3024 C CA . ALA A 1 386 ? 18.827 -7.025 3.677 1.00 55.72 386 ALA A CA 1
ATOM 3025 C C . ALA A 1 386 ? 18.990 -5.518 3.904 1.00 55.72 386 ALA A C 1
ATOM 3027 O O . ALA A 1 386 ? 18.907 -5.062 5.045 1.00 55.72 386 ALA A O 1
ATOM 3028 N N . GLN A 1 387 ? 19.373 -4.798 2.850 1.00 62.75 387 GLN A N 1
ATOM 3029 C CA . GLN A 1 387 ? 19.722 -3.392 2.962 1.00 62.75 387 GLN A CA 1
ATOM 3030 C C . GLN A 1 387 ? 18.431 -2.590 2.882 1.00 62.75 387 GLN A C 1
ATOM 3032 O O . GLN A 1 387 ? 17.592 -2.853 2.026 1.00 62.75 387 GLN A O 1
ATOM 3037 N N . ASN A 1 388 ? 18.242 -1.607 3.757 1.00 66.44 388 ASN A N 1
ATOM 3038 C CA . ASN A 1 388 ? 17.075 -0.731 3.658 1.00 66.44 388 ASN A CA 1
ATOM 3039 C C . ASN A 1 388 ? 17.401 0.385 2.661 1.00 66.44 388 ASN A C 1
ATOM 3041 O O . ASN A 1 388 ? 17.801 1.497 3.010 1.00 66.44 388 ASN A O 1
ATOM 3045 N N . MET A 1 389 ? 17.287 0.036 1.386 1.00 64.19 389 MET A N 1
ATOM 3046 C CA . MET A 1 389 ? 17.717 0.881 0.279 1.00 64.19 389 MET A CA 1
ATOM 3047 C C . MET A 1 389 ? 16.880 2.145 0.134 1.00 64.19 389 MET A C 1
ATOM 3049 O O . MET A 1 389 ? 17.422 3.181 -0.240 1.00 64.19 389 MET A O 1
ATOM 3053 N N . LEU A 1 390 ? 15.607 2.093 0.534 1.00 64.12 390 LEU A N 1
ATOM 3054 C CA . LEU A 1 390 ? 14.742 3.267 0.635 1.00 64.12 390 LEU A CA 1
ATOM 3055 C C . LEU A 1 390 ? 15.353 4.307 1.578 1.00 64.12 390 LEU A C 1
ATOM 3057 O O . LEU A 1 390 ? 15.574 5.455 1.194 1.00 64.12 390 LEU A O 1
ATOM 3061 N N . ARG A 1 391 ? 15.713 3.880 2.794 1.00 77.19 391 ARG A N 1
ATOM 3062 C CA . ARG A 1 391 ? 16.353 4.751 3.783 1.00 77.19 391 ARG A CA 1
ATOM 3063 C C . ARG A 1 391 ? 17.736 5.204 3.329 1.00 77.19 391 ARG A C 1
ATOM 3065 O O . ARG A 1 391 ? 18.053 6.375 3.472 1.00 77.19 391 ARG A O 1
ATOM 3072 N N . ARG A 1 392 ? 18.537 4.323 2.720 1.00 77.38 392 ARG A N 1
ATOM 3073 C CA . ARG A 1 392 ? 19.844 4.691 2.141 1.00 77.38 392 ARG A CA 1
ATOM 3074 C C . ARG A 1 392 ? 19.712 5.763 1.059 1.00 77.38 392 ARG A C 1
ATOM 3076 O O . ARG A 1 392 ? 20.500 6.698 1.049 1.00 77.38 392 ARG A O 1
ATOM 3083 N N . HIS A 1 393 ? 18.722 5.661 0.174 1.00 71.31 393 HIS A N 1
ATOM 3084 C CA . HIS A 1 393 ? 18.494 6.658 -0.872 1.00 71.31 393 HIS A CA 1
ATOM 3085 C C . HIS A 1 393 ? 18.042 7.990 -0.309 1.00 71.31 393 HIS A C 1
ATOM 3087 O O . HIS A 1 393 ? 18.616 9.019 -0.660 1.00 71.31 393 HIS A O 1
ATOM 3093 N N . PHE A 1 394 ? 17.080 7.955 0.606 1.00 80.88 394 PHE A N 1
ATOM 3094 C CA . PHE A 1 394 ? 16.653 9.136 1.334 1.00 80.88 394 PHE A CA 1
ATOM 3095 C C . PHE A 1 394 ? 17.844 9.835 2.002 1.00 80.88 394 PHE A C 1
ATOM 3097 O O . PHE A 1 394 ? 18.099 11.002 1.733 1.00 80.88 394 PHE A O 1
ATOM 3104 N N . CYS A 1 395 ? 18.654 9.085 2.751 1.00 85.06 395 CYS A N 1
ATOM 3105 C CA . CYS A 1 395 ? 19.849 9.586 3.426 1.00 85.06 395 CYS A CA 1
ATOM 3106 C C . CYS A 1 395 ? 20.990 9.995 2.484 1.00 85.06 395 CYS A C 1
ATOM 3108 O O . CYS A 1 395 ? 21.863 10.753 2.881 1.00 85.06 395 CYS A O 1
ATOM 3110 N N . SER A 1 396 ? 21.010 9.499 1.242 1.00 81.25 396 SER A N 1
ATOM 3111 C CA . SER A 1 396 ? 21.957 9.958 0.215 1.00 81.25 396 SER A CA 1
ATOM 3112 C C . SER A 1 396 ? 21.520 11.257 -0.461 1.00 81.25 396 SER A C 1
ATOM 3114 O O . SER A 1 396 ? 22.339 11.941 -1.069 1.00 81.25 396 SER A O 1
ATOM 3116 N N . ARG A 1 397 ? 20.219 11.559 -0.405 1.00 79.31 397 ARG A N 1
ATOM 3117 C CA . ARG A 1 397 ? 19.587 12.699 -1.070 1.00 79.31 397 ARG A CA 1
ATOM 3118 C C . ARG A 1 397 ? 19.384 13.877 -0.120 1.00 79.31 397 ARG A C 1
ATOM 3120 O O . ARG A 1 397 ? 19.435 15.017 -0.575 1.00 79.31 397 ARG A O 1
ATOM 3127 N N . TYR A 1 398 ? 19.150 13.596 1.159 1.00 79.75 398 TYR A N 1
ATOM 3128 C CA . TYR A 1 398 ? 18.785 14.574 2.173 1.00 79.75 398 TYR A CA 1
ATOM 3129 C C . TYR A 1 398 ? 19.696 14.461 3.399 1.00 79.75 398 TYR A C 1
ATOM 3131 O O . TYR A 1 398 ? 19.811 13.400 4.013 1.00 79.75 398 TYR A O 1
ATOM 3139 N N . ASP A 1 399 ? 20.319 15.581 3.759 1.00 81.88 399 ASP A N 1
ATOM 3140 C CA . ASP A 1 399 ? 21.134 15.726 4.966 1.00 81.88 399 ASP A CA 1
ATOM 3141 C C . ASP A 1 399 ? 20.274 16.181 6.163 1.00 81.88 399 ASP A C 1
ATOM 3143 O O . ASP A 1 399 ? 19.132 16.600 6.007 1.00 81.88 399 ASP A O 1
ATOM 3147 N N . GLY A 1 400 ? 20.827 16.148 7.382 1.00 82.25 400 GLY A N 1
ATOM 3148 C CA . GLY A 1 400 ? 20.182 16.738 8.571 1.00 82.25 400 GLY A CA 1
ATOM 3149 C C . GLY A 1 400 ? 19.322 15.789 9.414 1.00 82.25 400 GLY A C 1
ATOM 3150 O O . GLY A 1 400 ? 18.730 16.222 10.396 1.00 82.25 400 GLY A O 1
ATOM 3151 N N . TYR A 1 401 ? 19.305 14.495 9.095 1.00 85.88 401 TYR A N 1
ATOM 3152 C CA . TYR A 1 401 ? 18.555 13.464 9.834 1.00 85.88 401 TYR A CA 1
ATOM 3153 C C . TYR A 1 401 ? 19.363 12.750 10.928 1.00 85.88 401 TYR A C 1
ATOM 3155 O O . TYR A 1 401 ? 18.886 11.794 11.537 1.00 85.88 401 TYR A O 1
ATOM 3163 N N . GLU A 1 402 ? 20.585 13.214 11.193 1.00 84.06 402 GLU A N 1
ATOM 3164 C CA . GLU A 1 402 ? 21.435 12.758 12.298 1.00 84.06 402 GLU A CA 1
ATOM 3165 C C . GLU A 1 402 ? 21.550 11.221 12.390 1.00 84.06 402 GLU A C 1
ATOM 3167 O O . GLU A 1 402 ? 21.923 10.554 11.422 1.00 84.06 402 GLU A O 1
ATOM 3172 N N . ASP A 1 403 ? 21.211 10.649 13.550 1.00 86.88 403 ASP A N 1
ATOM 3173 C CA . ASP A 1 403 ? 21.267 9.221 13.851 1.00 86.88 403 ASP A CA 1
ATOM 3174 C C . ASP A 1 403 ? 20.402 8.375 12.911 1.00 86.88 403 ASP A C 1
ATOM 3176 O O . ASP A 1 403 ? 20.670 7.191 12.705 1.00 86.88 403 ASP A O 1
ATOM 3180 N N . PHE A 1 404 ? 19.376 8.962 12.299 1.00 88.94 404 PHE A N 1
ATOM 3181 C CA . PHE A 1 404 ? 18.540 8.246 11.353 1.00 88.94 404 PHE A CA 1
ATOM 3182 C C . PHE A 1 404 ? 19.282 7.877 10.071 1.00 88.94 404 PHE A C 1
ATOM 3184 O O . PHE A 1 404 ? 18.968 6.842 9.484 1.00 88.94 404 PHE A O 1
ATOM 3191 N N . CYS A 1 405 ? 20.259 8.679 9.662 1.00 88.38 405 CYS A N 1
ATOM 3192 C CA . CYS A 1 405 ? 21.077 8.426 8.481 1.00 88.38 405 CYS A CA 1
ATOM 3193 C C . CYS A 1 405 ? 22.478 7.909 8.813 1.00 88.38 405 CYS A C 1
ATOM 3195 O O . CYS A 1 405 ? 23.314 7.777 7.923 1.00 88.38 405 CYS A O 1
ATOM 3197 N N . ASP A 1 406 ? 22.724 7.559 10.078 1.00 87.19 406 ASP A N 1
ATOM 3198 C CA . ASP A 1 406 ? 23.958 6.905 10.490 1.00 87.19 406 ASP A CA 1
ATOM 3199 C C . ASP A 1 406 ? 24.081 5.512 9.852 1.00 87.19 406 ASP A C 1
ATOM 3201 O O . ASP A 1 406 ? 23.135 4.717 9.861 1.00 87.19 406 ASP A O 1
ATOM 3205 N N . GLU A 1 407 ? 25.273 5.189 9.342 1.00 78.62 407 GLU A N 1
ATOM 3206 C CA . GLU A 1 407 ? 25.589 3.914 8.679 1.00 78.62 407 GLU A CA 1
ATOM 3207 C C . GLU A 1 407 ? 25.203 2.684 9.516 1.00 78.62 407 GLU A C 1
ATOM 3209 O O . GLU A 1 407 ? 24.816 1.648 8.971 1.00 78.62 407 GLU A O 1
ATOM 3214 N N . SER A 1 408 ? 25.255 2.781 10.849 1.00 81.62 408 SER A N 1
ATOM 3215 C CA . SER A 1 408 ? 24.864 1.682 11.738 1.00 81.62 408 SER A CA 1
ATOM 3216 C C . SER A 1 408 ? 23.350 1.444 11.800 1.00 81.62 408 SER A C 1
ATOM 3218 O O . SER A 1 408 ? 22.920 0.362 12.211 1.00 81.62 408 SER A O 1
ATOM 3220 N N . ARG A 1 409 ? 22.541 2.425 11.382 1.00 80.06 409 ARG A N 1
ATOM 3221 C CA . ARG A 1 409 ? 21.073 2.419 11.467 1.00 80.06 409 ARG A CA 1
ATOM 3222 C C . ARG A 1 409 ? 20.370 2.350 10.119 1.00 80.06 409 ARG A C 1
ATOM 3224 O O . ARG A 1 409 ? 19.175 2.049 10.109 1.00 80.06 409 ARG A O 1
ATOM 3231 N N . LEU A 1 410 ? 21.089 2.556 9.012 1.00 78.69 410 LEU A N 1
ATOM 3232 C CA . LEU A 1 410 ? 20.521 2.544 7.662 1.00 78.69 410 LEU A CA 1
ATOM 3233 C C . LEU A 1 410 ? 19.675 1.299 7.413 1.00 78.69 410 LEU A C 1
ATOM 3235 O O . LEU A 1 410 ? 18.548 1.447 6.979 1.00 78.69 410 LEU A O 1
ATOM 3239 N N . ASP A 1 411 ? 20.143 0.105 7.781 1.00 76.50 411 ASP A N 1
ATOM 3240 C CA . ASP A 1 411 ? 19.456 -1.161 7.479 1.00 76.50 411 ASP A CA 1
ATOM 3241 C C . ASP A 1 411 ? 18.431 -1.612 8.539 1.00 76.50 411 ASP A C 1
ATOM 3243 O O . ASP A 1 411 ? 17.895 -2.719 8.457 1.00 76.50 411 ASP A O 1
ATOM 3247 N N . ILE A 1 412 ? 18.135 -0.782 9.547 1.00 75.75 412 ILE A N 1
ATOM 3248 C CA . ILE A 1 412 ? 17.094 -1.092 10.536 1.00 75.75 412 ILE A CA 1
ATOM 3249 C C . ILE A 1 412 ? 15.717 -0.901 9.872 1.00 75.75 412 ILE A C 1
ATOM 3251 O O . ILE A 1 412 ? 15.447 0.190 9.349 1.00 75.75 412 ILE A O 1
ATOM 3255 N N . PRO A 1 413 ? 14.837 -1.926 9.873 1.00 67.81 413 PRO A N 1
ATOM 3256 C CA . PRO A 1 413 ? 13.516 -1.822 9.264 1.00 67.81 413 PRO A CA 1
ATOM 3257 C C . PRO A 1 413 ? 12.631 -0.844 10.043 1.00 67.81 413 PRO A C 1
ATOM 3259 O O . PRO A 1 413 ? 12.551 -0.904 11.270 1.00 67.81 413 PRO A O 1
ATOM 3262 N N . LEU A 1 414 ? 11.935 0.031 9.316 1.00 74.94 414 LEU A N 1
ATOM 3263 C CA . LEU A 1 414 ? 10.954 0.960 9.876 1.00 74.94 414 LEU A CA 1
ATOM 3264 C C . LEU A 1 414 ? 9.595 0.264 9.934 1.00 74.94 414 LEU A C 1
ATOM 3266 O O . LEU A 1 414 ? 8.823 0.288 8.978 1.00 74.94 414 LEU A O 1
ATOM 3270 N N . VAL A 1 415 ? 9.313 -0.401 11.051 1.00 75.62 415 VAL A N 1
ATOM 3271 C CA . VAL A 1 415 ? 8.045 -1.107 11.270 1.00 75.62 415 VAL A CA 1
ATOM 3272 C C . VAL A 1 415 ? 7.401 -0.659 12.578 1.00 75.62 415 VAL A C 1
ATOM 3274 O O . VAL A 1 415 ? 8.120 -0.455 13.558 1.00 75.62 415 VAL A O 1
ATOM 3277 N N . PRO A 1 416 ? 6.063 -0.527 12.626 1.00 76.38 416 PRO A N 1
ATOM 3278 C CA . PRO A 1 416 ? 5.361 -0.282 13.875 1.00 76.38 416 PRO A CA 1
ATOM 3279 C C . PRO A 1 416 ? 5.670 -1.350 14.918 1.00 76.38 416 PRO A C 1
ATOM 3281 O O . PRO A 1 416 ? 5.779 -2.541 14.602 1.00 76.38 416 PRO A O 1
ATOM 3284 N N . ARG A 1 417 ? 5.756 -0.941 16.181 1.00 72.62 417 ARG A N 1
ATOM 3285 C CA . ARG A 1 417 ? 6.044 -1.849 17.286 1.00 72.62 417 ARG A CA 1
ATOM 3286 C C . ARG A 1 417 ? 4.967 -2.932 17.410 1.00 72.62 417 ARG A C 1
ATOM 3288 O O . ARG A 1 417 ? 3.819 -2.675 17.767 1.00 72.62 417 ARG A O 1
ATOM 3295 N N . SER A 1 418 ? 5.365 -4.184 17.184 1.00 57.59 418 SER A N 1
ATOM 3296 C CA . SER A 1 418 ? 4.519 -5.369 17.353 1.00 57.59 418 SER A CA 1
ATOM 3297 C C . SER A 1 418 ? 4.770 -6.030 18.717 1.00 57.59 418 SER A C 1
ATOM 3299 O O . SER A 1 418 ? 5.381 -7.096 18.795 1.00 57.59 418 SER A O 1
ATOM 3301 N N . SER A 1 419 ? 4.364 -5.400 19.823 1.00 55.38 419 SER A N 1
ATOM 3302 C CA . SER A 1 419 ? 4.491 -6.003 21.162 1.00 55.38 419 SER A CA 1
ATOM 3303 C C . SER A 1 419 ? 3.177 -5.955 21.940 1.00 55.38 419 SER A C 1
ATOM 3305 O O . SER A 1 419 ? 2.224 -5.317 21.512 1.00 55.38 419 SER A O 1
ATOM 3307 N N . GLN A 1 420 ? 3.102 -6.739 23.019 1.00 54.19 420 GLN A N 1
ATOM 3308 C CA . GLN A 1 420 ? 1.897 -7.110 23.776 1.00 54.19 420 GLN A CA 1
ATOM 3309 C C . GLN A 1 420 ? 0.969 -5.915 24.064 1.00 54.19 420 GLN A C 1
ATOM 3311 O O . GLN A 1 420 ? 1.112 -5.234 25.080 1.00 54.19 420 GLN A O 1
ATOM 3316 N N . THR A 1 421 ? -0.013 -5.683 23.188 1.00 55.78 421 THR A N 1
ATOM 3317 C CA . THR A 1 421 ? -0.987 -4.607 23.366 1.00 55.78 421 THR A CA 1
ATOM 3318 C C . THR A 1 421 ? -1.785 -4.870 24.641 1.00 55.78 421 THR A C 1
ATOM 3320 O O . THR A 1 421 ? -2.418 -5.916 24.795 1.00 55.78 421 THR A O 1
ATOM 3323 N N . ARG A 1 422 ? -1.791 -3.903 25.567 1.00 70.25 422 ARG A N 1
ATOM 3324 C CA . ARG A 1 422 ? -2.711 -3.919 26.721 1.00 70.25 422 ARG A CA 1
ATOM 3325 C C . ARG A 1 422 ? -4.176 -3.812 26.288 1.00 70.25 422 ARG A C 1
ATOM 3327 O O . ARG A 1 422 ? -5.061 -4.247 27.018 1.00 70.25 422 ARG A O 1
ATOM 3334 N N . LEU A 1 423 ? -4.417 -3.243 25.107 1.00 77.06 423 LEU A N 1
ATOM 3335 C CA . LEU A 1 423 ? -5.738 -3.099 24.508 1.00 77.06 423 LEU A CA 1
ATOM 3336 C C . LEU A 1 423 ? -6.016 -4.218 23.496 1.00 77.06 423 LEU A C 1
ATOM 3338 O O . LEU A 1 423 ? -5.086 -4.733 22.864 1.00 77.06 423 LEU A O 1
ATOM 3342 N N . PRO A 1 424 ? -7.291 -4.593 23.301 1.00 77.19 424 PRO A N 1
ATOM 3343 C CA . PRO A 1 424 ? -7.692 -5.434 22.183 1.00 77.19 424 PRO A CA 1
ATOM 3344 C C . PRO A 1 424 ? -7.338 -4.772 20.847 1.00 77.19 424 PRO A C 1
ATOM 3346 O O . PRO A 1 424 ? -7.502 -3.568 20.687 1.00 77.19 424 PRO A O 1
ATOM 3349 N N . SER A 1 425 ? -6.981 -5.561 19.832 1.00 68.69 425 SER A N 1
ATOM 3350 C CA . SER A 1 425 ? -6.715 -5.055 18.472 1.00 68.69 425 SER A CA 1
ATOM 3351 C C . SER A 1 425 ? -7.931 -4.404 17.789 1.00 68.69 425 SER A C 1
ATOM 3353 O O . SER A 1 425 ? -7.821 -3.922 16.670 1.00 68.69 425 SER A O 1
ATOM 3355 N N . THR A 1 426 ? -9.111 -4.464 18.412 1.00 70.94 426 THR A N 1
ATOM 3356 C CA . THR A 1 426 ? -10.362 -3.846 17.947 1.00 70.94 426 THR A CA 1
ATOM 3357 C C . THR A 1 426 ? -10.721 -2.589 18.736 1.00 70.94 426 THR A C 1
ATOM 3359 O O . THR A 1 426 ? -11.863 -2.146 18.658 1.00 70.94 426 THR A O 1
ATOM 3362 N N . ASP A 1 427 ? -9.819 -2.073 19.572 1.00 84.12 427 ASP A N 1
ATOM 3363 C CA . ASP A 1 427 ? -10.088 -0.854 20.328 1.00 84.12 427 ASP A CA 1
ATOM 3364 C C . ASP A 1 427 ? -10.291 0.342 19.371 1.00 84.12 427 ASP A C 1
ATOM 3366 O O . ASP A 1 427 ? -9.495 0.507 18.439 1.00 84.12 427 ASP A O 1
ATOM 3370 N N . PRO A 1 428 ? -11.334 1.175 19.568 1.00 83.50 428 PRO A N 1
ATOM 3371 C CA . PRO A 1 428 ? -11.612 2.318 18.701 1.00 83.50 428 PRO A CA 1
ATOM 3372 C C . PRO A 1 428 ? -10.454 3.310 18.580 1.00 83.50 428 PRO A C 1
ATOM 3374 O O . PRO A 1 428 ? -10.365 3.990 17.559 1.00 83.50 428 PRO A O 1
ATOM 3377 N N . ILE A 1 429 ? -9.553 3.388 19.572 1.00 90.56 429 ILE A N 1
ATOM 3378 C CA . ILE A 1 429 ? -8.413 4.314 19.526 1.00 90.56 429 ILE A CA 1
ATOM 3379 C C . ILE A 1 429 ? -7.544 4.110 18.281 1.00 90.56 429 ILE A C 1
ATOM 3381 O O . ILE A 1 429 ? -7.049 5.080 17.716 1.00 90.56 429 ILE A O 1
ATOM 3385 N N . TYR A 1 430 ? -7.406 2.865 17.814 1.00 85.31 430 TYR A N 1
ATOM 3386 C CA . TYR A 1 430 ? -6.584 2.522 16.652 1.00 85.31 430 TYR A CA 1
ATOM 3387 C C . TYR A 1 430 ? -7.199 2.966 15.323 1.00 85.31 430 TYR A C 1
ATOM 3389 O O . TYR A 1 430 ? -6.509 2.989 14.304 1.00 85.31 430 TYR A O 1
ATOM 3397 N N . SER A 1 431 ? -8.480 3.343 15.337 1.00 84.44 431 SER A N 1
ATOM 3398 C CA . SER A 1 431 ? -9.200 3.891 14.184 1.00 84.44 431 SER A CA 1
ATOM 3399 C C . SER A 1 431 ? -9.276 5.423 14.212 1.00 84.44 431 SER A C 1
ATOM 3401 O O . SER A 1 431 ? -9.764 6.018 13.255 1.00 84.44 431 SER A O 1
ATOM 3403 N N . ILE A 1 432 ? -8.797 6.078 15.280 1.00 89.62 432 ILE A N 1
ATOM 3404 C CA . ILE A 1 432 ? -8.768 7.542 15.355 1.00 89.62 432 ILE A CA 1
ATOM 3405 C C . ILE A 1 432 ? -7.644 8.082 14.456 1.00 89.62 432 ILE A C 1
ATOM 3407 O O . ILE A 1 432 ? -6.494 7.664 14.619 1.00 89.62 432 ILE A O 1
ATOM 3411 N N . PRO A 1 433 ? -7.940 9.017 13.535 1.00 94.50 433 PRO A N 1
ATOM 3412 C CA . PRO A 1 433 ? -6.926 9.614 12.675 1.00 94.50 433 PRO A CA 1
ATOM 3413 C C . PRO A 1 433 ? -5.899 10.425 13.470 1.00 94.50 433 PRO A C 1
ATOM 3415 O O . PRO A 1 433 ? -6.238 11.073 14.467 1.00 94.50 433 PRO A O 1
ATOM 3418 N N . ILE A 1 434 ? -4.656 10.422 12.992 1.00 97.62 434 ILE A N 1
ATOM 3419 C CA . ILE A 1 434 ? -3.540 11.185 13.549 1.00 97.62 434 ILE A CA 1
ATOM 3420 C C . ILE A 1 434 ? -3.009 12.133 12.477 1.00 97.62 434 ILE A C 1
ATOM 3422 O O . ILE A 1 434 ? -2.548 11.697 11.424 1.00 97.62 434 ILE A O 1
ATOM 3426 N N . LEU A 1 435 ? -3.059 13.428 12.766 1.00 97.75 435 LEU A N 1
ATOM 3427 C CA . LEU A 1 435 ? -2.411 14.482 12.001 1.00 97.75 435 LEU A CA 1
ATOM 3428 C C . LEU A 1 435 ? -1.071 14.817 12.646 1.00 97.75 435 LEU A C 1
ATOM 3430 O O . LEU A 1 435 ? -1.048 15.312 13.772 1.00 97.75 435 LEU A O 1
ATOM 3434 N N . LEU A 1 436 ? 0.021 14.605 11.921 1.00 97.69 436 LEU A N 1
ATOM 3435 C CA . LEU A 1 436 ? 1.307 15.219 12.227 1.00 97.69 436 LEU A CA 1
ATOM 3436 C C . LEU A 1 436 ? 1.425 16.507 11.407 1.00 97.69 436 LEU A C 1
ATOM 3438 O O . LEU A 1 436 ? 1.524 16.456 10.183 1.00 97.69 436 LEU A O 1
ATOM 3442 N N . ALA A 1 437 ? 1.377 17.655 12.075 1.00 93.06 437 ALA A N 1
ATOM 3443 C CA . ALA A 1 437 ? 1.614 18.951 11.458 1.00 93.06 437 ALA A CA 1
ATOM 3444 C C . ALA A 1 437 ? 3.127 19.178 11.348 1.00 93.06 437 ALA A C 1
ATOM 3446 O O . ALA A 1 437 ? 3.768 19.608 12.307 1.00 93.06 437 ALA A O 1
ATOM 3447 N N . GLY A 1 438 ? 3.685 18.835 10.187 1.00 85.75 438 GLY A N 1
ATOM 3448 C CA . GLY A 1 438 ? 5.090 19.028 9.866 1.00 85.75 438 GLY A CA 1
ATOM 3449 C C . GLY A 1 438 ? 5.356 20.469 9.459 1.00 85.75 438 GLY A C 1
ATOM 3450 O O . GLY A 1 438 ? 4.933 20.896 8.388 1.00 85.75 438 GLY A O 1
ATOM 3451 N N . GLY A 1 439 ? 6.018 21.218 10.335 1.00 78.38 439 GLY A N 1
ATOM 3452 C CA . GLY A 1 439 ? 6.458 22.578 10.059 1.00 78.38 439 GLY A CA 1
ATOM 3453 C C . GLY A 1 439 ? 7.747 22.579 9.240 1.00 78.38 439 GLY A C 1
ATOM 3454 O O . GLY A 1 439 ? 7.814 21.984 8.166 1.00 78.38 439 GLY A O 1
ATOM 3455 N N . LEU A 1 440 ? 8.761 23.303 9.712 1.00 75.25 440 LEU A N 1
ATOM 3456 C CA . LEU A 1 440 ? 10.000 23.528 8.954 1.00 75.25 440 LEU A CA 1
ATOM 3457 C C . LEU A 1 440 ? 11.181 22.694 9.459 1.00 75.25 440 LEU A C 1
ATOM 3459 O O . LEU A 1 440 ? 12.269 22.797 8.894 1.00 75.25 440 LEU A O 1
ATOM 3463 N N . ASN A 1 441 ? 11.007 21.896 10.516 1.00 81.50 441 ASN A N 1
ATOM 3464 C CA . ASN A 1 441 ? 12.089 21.101 11.082 1.00 81.50 441 ASN A CA 1
ATOM 3465 C C . ASN A 1 441 ? 11.940 19.621 10.711 1.00 81.50 441 ASN A C 1
ATOM 3467 O O . ASN A 1 441 ? 11.319 18.822 11.413 1.00 81.50 441 ASN A O 1
ATOM 3471 N N . MET A 1 442 ? 12.572 19.241 9.602 1.00 82.44 442 MET A N 1
ATOM 3472 C CA . MET A 1 442 ? 12.444 17.905 9.022 1.00 82.44 442 MET A CA 1
ATOM 3473 C C . MET A 1 442 ? 12.906 16.773 9.959 1.00 82.44 442 MET A C 1
ATOM 3475 O O . MET A 1 442 ? 12.269 15.717 10.022 1.00 82.44 442 MET A O 1
ATOM 3479 N N . ASN A 1 443 ? 13.966 16.989 10.750 1.00 86.00 443 ASN A N 1
ATOM 3480 C CA . ASN A 1 443 ? 14.433 15.987 11.717 1.00 86.00 443 ASN A CA 1
ATOM 3481 C C . ASN A 1 443 ? 13.427 15.793 12.864 1.00 86.00 443 ASN A C 1
ATOM 3483 O O . ASN A 1 443 ? 13.223 14.673 13.335 1.00 86.00 443 ASN A O 1
ATOM 3487 N N . ASN A 1 444 ? 12.749 16.864 13.276 1.00 90.25 444 ASN A N 1
ATOM 3488 C CA . ASN A 1 444 ? 11.708 16.796 14.296 1.00 90.25 444 ASN A CA 1
ATOM 3489 C C . ASN A 1 444 ? 10.480 16.016 13.800 1.00 90.25 444 ASN A C 1
ATOM 3491 O O . ASN A 1 444 ? 9.945 15.180 14.530 1.00 90.25 444 ASN A O 1
ATOM 3495 N N . ILE A 1 445 ? 10.105 16.181 12.527 1.00 92.19 445 ILE A N 1
ATOM 3496 C CA . ILE A 1 445 ? 9.058 15.375 11.878 1.00 92.19 445 ILE A CA 1
ATOM 3497 C C . ILE A 1 445 ? 9.434 13.886 11.895 1.00 92.19 445 ILE A C 1
ATOM 3499 O O . ILE A 1 445 ? 8.607 13.044 12.257 1.00 92.19 445 ILE A O 1
ATOM 3503 N N . ARG A 1 446 ? 10.691 13.547 11.572 1.00 92.94 446 ARG A N 1
ATOM 3504 C CA . ARG A 1 446 ? 11.197 12.169 11.680 1.00 92.94 446 ARG A CA 1
ATOM 3505 C C . ARG A 1 446 ? 11.078 11.629 13.108 1.00 92.94 446 ARG A C 1
ATOM 3507 O O . ARG A 1 446 ? 10.564 10.529 13.298 1.00 92.94 446 ARG A O 1
ATOM 3514 N N . LEU A 1 447 ? 11.523 12.389 14.105 1.00 93.12 447 LEU A N 1
ATOM 3515 C CA . LEU A 1 447 ? 11.457 11.983 15.511 1.00 93.12 447 LEU A CA 1
ATOM 3516 C C . LEU A 1 447 ? 10.011 11.761 15.986 1.00 93.12 447 LEU A C 1
ATOM 3518 O O . LEU A 1 447 ? 9.726 10.782 16.680 1.00 93.12 447 LEU A O 1
ATOM 3522 N N . CYS A 1 448 ? 9.082 12.622 15.561 1.00 95.19 448 CYS A N 1
ATOM 3523 C CA . CYS A 1 448 ? 7.653 12.434 15.798 1.00 95.19 448 CYS A CA 1
ATOM 3524 C C . CYS A 1 448 ? 7.173 11.097 15.223 1.00 95.19 448 CYS A C 1
ATOM 3526 O O . CYS A 1 448 ? 6.544 10.318 15.941 1.00 95.19 448 CYS A O 1
ATOM 3528 N N . LEU A 1 449 ? 7.498 10.807 13.958 1.00 95.00 449 LEU A N 1
ATOM 3529 C CA . LEU A 1 449 ? 7.118 9.563 13.281 1.00 95.00 449 LEU A CA 1
ATOM 3530 C C . LEU A 1 449 ? 7.683 8.315 13.971 1.00 95.00 449 LEU A C 1
ATOM 3532 O O . LEU A 1 449 ? 6.936 7.357 14.170 1.00 95.00 449 LEU A O 1
ATOM 3536 N N . GLU A 1 450 ? 8.950 8.332 14.396 1.00 93.00 450 GLU A N 1
ATOM 3537 C CA . GLU A 1 450 ? 9.535 7.236 15.185 1.00 93.00 450 GLU A CA 1
ATOM 3538 C C . GLU A 1 450 ? 8.768 7.037 16.507 1.00 93.00 450 GLU A C 1
ATOM 3540 O O . GLU A 1 450 ? 8.372 5.915 16.825 1.00 93.00 450 GLU A O 1
ATOM 3545 N N . SER A 1 451 ? 8.430 8.118 17.222 1.00 95.50 451 SER A N 1
ATOM 3546 C CA . SER A 1 451 ? 7.660 8.026 18.476 1.00 95.50 451 SER A CA 1
ATOM 3547 C C . SER A 1 451 ? 6.207 7.558 18.289 1.00 95.50 451 SER A C 1
ATOM 3549 O O . SER A 1 451 ? 5.634 6.929 19.185 1.00 95.50 451 SER A O 1
ATOM 3551 N N . ILE A 1 452 ? 5.605 7.827 17.122 1.00 95.19 452 ILE A N 1
ATOM 3552 C CA . ILE A 1 452 ? 4.295 7.295 16.713 1.00 95.19 452 ILE A CA 1
ATOM 3553 C C . ILE A 1 452 ? 4.402 5.789 16.443 1.00 95.19 452 ILE A C 1
ATOM 3555 O O . ILE A 1 452 ? 3.541 5.026 16.881 1.00 95.19 452 ILE A O 1
ATOM 3559 N N . TYR A 1 453 ? 5.462 5.355 15.760 1.00 90.56 453 TYR A N 1
ATOM 3560 C CA . TYR A 1 453 ? 5.740 3.947 15.459 1.00 90.56 453 TYR A CA 1
ATOM 3561 C C . TYR A 1 453 ? 5.995 3.103 16.710 1.00 90.56 453 TYR A C 1
ATOM 3563 O O . TYR A 1 453 ? 5.666 1.914 16.732 1.00 90.56 453 TYR A O 1
ATOM 3571 N N . ASP A 1 454 ? 6.507 3.729 17.766 1.00 89.50 454 ASP A N 1
ATOM 3572 C CA . ASP A 1 454 ? 6.697 3.105 19.073 1.00 89.50 454 ASP A CA 1
ATOM 3573 C C . ASP A 1 454 ? 5.392 2.885 19.857 1.00 89.50 454 ASP A C 1
ATOM 3575 O O . ASP A 1 454 ? 5.404 2.178 20.873 1.00 89.50 454 ASP A O 1
ATOM 3579 N N . GLN A 1 455 ? 4.260 3.446 19.407 1.00 88.75 455 GLN A N 1
ATOM 3580 C CA . GLN A 1 455 ? 2.963 3.236 20.050 1.00 88.75 455 GLN A CA 1
ATOM 3581 C C . GLN A 1 455 ? 2.354 1.879 19.668 1.00 88.75 455 GLN A C 1
ATOM 3583 O O . GLN A 1 455 ? 2.154 1.560 18.495 1.00 88.75 455 GLN A O 1
ATOM 3588 N N . ASP A 1 456 ? 1.986 1.086 20.678 1.00 83.75 456 ASP A N 1
ATOM 3589 C CA . ASP A 1 456 ? 1.433 -0.255 20.475 1.00 83.75 456 ASP A CA 1
ATOM 3590 C C . ASP A 1 456 ? 0.102 -0.217 19.707 1.00 83.75 456 ASP A C 1
ATOM 3592 O O . ASP A 1 456 ? -0.866 0.378 20.183 1.00 83.75 456 ASP A O 1
ATOM 3596 N N . GLY A 1 457 ? 0.020 -0.935 18.582 1.00 76.69 457 GLY A N 1
ATOM 3597 C CA . GLY A 1 457 ? -1.212 -1.105 17.798 1.00 76.69 457 GLY A CA 1
ATOM 3598 C C . GLY A 1 457 ? -1.512 0.022 16.805 1.00 76.69 457 GLY A C 1
ATOM 3599 O O . GLY A 1 457 ? -2.606 0.053 16.242 1.00 76.69 457 GLY A O 1
ATOM 3600 N N . ILE A 1 458 ? -0.559 0.930 16.571 1.00 82.75 458 ILE A N 1
ATOM 3601 C CA . ILE A 1 458 ? -0.707 1.990 15.574 1.00 82.75 458 ILE A CA 1
ATOM 3602 C C . ILE A 1 458 ? -0.976 1.418 14.173 1.00 82.75 458 ILE A C 1
ATOM 3604 O O . ILE A 1 458 ? -0.340 0.458 13.734 1.00 82.75 458 ILE A O 1
ATOM 3608 N N . ASN A 1 459 ? -1.917 2.037 13.457 1.00 77.69 459 ASN A N 1
ATOM 3609 C CA . ASN A 1 459 ? -2.153 1.784 12.041 1.00 77.69 459 ASN A CA 1
ATOM 3610 C C . ASN A 1 459 ? -1.558 2.938 11.212 1.00 77.69 459 ASN A C 1
ATOM 3612 O O . ASN A 1 459 ? -2.133 4.029 11.226 1.00 77.69 459 ASN A O 1
ATOM 3616 N N . PRO A 1 460 ? -0.463 2.720 10.453 1.00 78.38 460 PRO A N 1
ATOM 3617 C CA . PRO A 1 460 ? 0.158 3.763 9.632 1.00 78.38 460 PRO A CA 1
ATOM 3618 C C . PRO A 1 460 ? -0.790 4.410 8.614 1.00 78.38 460 PRO A C 1
ATOM 3620 O O . PRO A 1 460 ? -0.589 5.556 8.232 1.00 78.38 460 PRO A O 1
ATOM 3623 N N . GLN A 1 461 ? -1.855 3.716 8.195 1.00 79.12 461 GLN A N 1
ATOM 3624 C CA . GLN A 1 461 ? -2.837 4.266 7.251 1.00 79.12 461 GLN A CA 1
ATOM 3625 C C . GLN A 1 461 ? -3.716 5.373 7.848 1.00 79.12 461 GLN A C 1
ATOM 3627 O O . GLN A 1 461 ? -4.306 6.148 7.096 1.00 79.12 461 GLN A O 1
ATOM 3632 N N . ASN A 1 462 ? -3.781 5.463 9.179 1.00 85.81 462 ASN A N 1
ATOM 3633 C CA . ASN A 1 462 ? -4.509 6.510 9.896 1.00 85.81 462 ASN A CA 1
ATOM 3634 C C . ASN A 1 462 ? -3.613 7.704 10.252 1.00 85.81 462 ASN A C 1
ATOM 3636 O O . ASN A 1 462 ? -4.103 8.671 10.833 1.00 85.81 462 ASN A O 1
ATOM 3640 N N . VAL A 1 463 ? -2.321 7.642 9.918 1.00 92.88 463 VAL A N 1
ATOM 3641 C CA . VAL A 1 463 ? -1.359 8.721 10.144 1.00 92.88 463 VAL A CA 1
ATOM 3642 C C . VAL A 1 463 ? -1.190 9.512 8.851 1.00 92.88 463 VAL A C 1
ATOM 3644 O O . VAL A 1 463 ? -0.890 8.954 7.792 1.00 92.88 463 VAL A O 1
ATOM 3647 N N . VAL A 1 464 ? -1.380 10.823 8.951 1.00 94.31 464 VAL A N 1
ATOM 3648 C CA . VAL A 1 464 ? -1.205 11.770 7.852 1.00 94.31 464 VAL A CA 1
ATOM 3649 C C . VAL A 1 464 ? -0.224 12.846 8.289 1.00 94.31 464 VAL A C 1
ATOM 3651 O O . VAL A 1 464 ? -0.417 13.487 9.321 1.00 94.31 464 VAL A O 1
ATOM 3654 N N . VAL A 1 465 ? 0.822 13.045 7.494 1.00 95.88 465 VAL A N 1
ATOM 3655 C CA . VAL A 1 465 ? 1.814 14.100 7.688 1.00 95.88 465 VAL A CA 1
ATOM 3656 C C . VAL A 1 465 ? 1.438 15.267 6.788 1.00 95.88 465 VAL A C 1
ATOM 3658 O O . VAL A 1 465 ? 1.567 15.170 5.568 1.00 95.88 465 VAL A O 1
ATOM 3661 N N . ALA A 1 466 ? 0.937 16.350 7.377 1.00 93.00 466 ALA A N 1
ATOM 3662 C CA . ALA A 1 466 ? 0.767 17.608 6.662 1.00 93.00 466 ALA A CA 1
ATOM 3663 C C . ALA A 1 466 ? 2.120 18.306 6.550 1.00 93.00 466 ALA A C 1
ATOM 3665 O O . ALA A 1 466 ? 2.868 18.335 7.524 1.00 93.00 466 ALA A O 1
ATOM 3666 N N . PHE A 1 467 ? 2.424 18.865 5.383 1.00 86.38 467 PHE A N 1
ATOM 3667 C CA . PHE A 1 467 ? 3.667 19.592 5.128 1.00 86.38 467 PHE A CA 1
ATOM 3668 C C . PHE A 1 467 ? 3.439 20.689 4.090 1.00 86.38 467 PHE A C 1
ATOM 3670 O O . PHE A 1 467 ? 2.511 20.598 3.283 1.00 86.38 467 PHE A O 1
ATOM 3677 N N . ASP A 1 468 ? 4.267 21.730 4.100 1.00 79.25 468 ASP A N 1
ATOM 3678 C CA . ASP A 1 468 ? 4.221 22.739 3.042 1.00 79.25 468 ASP A CA 1
ATOM 3679 C C . ASP A 1 468 ? 4.703 22.117 1.723 1.00 79.25 468 ASP A C 1
ATOM 3681 O O . ASP A 1 468 ? 5.808 21.581 1.631 1.00 79.25 468 ASP A O 1
ATOM 3685 N N . SER A 1 469 ? 3.850 22.202 0.700 1.00 78.50 469 SER A N 1
ATOM 3686 C CA . SER A 1 469 ? 4.055 21.661 -0.650 1.00 78.50 469 SER A CA 1
ATOM 3687 C C . SER A 1 469 ? 5.411 21.976 -1.298 1.00 78.50 469 SER A C 1
ATOM 3689 O O . SER A 1 469 ? 5.855 21.229 -2.172 1.00 78.50 469 SER A O 1
ATOM 3691 N N . ILE A 1 470 ? 6.079 23.057 -0.880 1.00 68.88 470 ILE A N 1
ATOM 3692 C CA . ILE A 1 470 ? 7.405 23.451 -1.372 1.00 68.88 470 ILE A CA 1
ATOM 3693 C C . ILE A 1 470 ? 8.485 22.448 -0.923 1.00 68.88 470 ILE A C 1
ATOM 3695 O O . ILE A 1 470 ? 9.477 22.246 -1.625 1.00 68.88 470 ILE A O 1
ATOM 3699 N N . TYR A 1 471 ? 8.285 21.769 0.209 1.00 72.44 471 TYR A N 1
ATOM 3700 C CA . TYR A 1 471 ? 9.235 20.827 0.804 1.00 72.44 471 TYR A CA 1
ATOM 3701 C C . TYR A 1 471 ? 8.843 19.373 0.519 1.00 72.44 471 TYR A C 1
ATOM 3703 O O . TYR A 1 471 ? 8.478 18.610 1.413 1.00 72.44 471 TYR A O 1
ATOM 3711 N N . GLY A 1 472 ? 8.968 18.963 -0.749 1.00 71.75 472 GLY A N 1
ATOM 3712 C CA . GLY A 1 472 ? 8.655 17.597 -1.204 1.00 71.75 472 GLY A CA 1
ATOM 3713 C C . GLY A 1 472 ? 9.420 16.474 -0.483 1.00 71.75 472 GLY A C 1
ATOM 3714 O O . GLY A 1 472 ? 8.967 15.335 -0.479 1.00 71.75 472 GLY A O 1
ATOM 3715 N N . GLU A 1 473 ? 10.523 16.796 0.193 1.00 81.69 473 GLU A N 1
ATOM 3716 C CA . GLU A 1 473 ? 11.287 15.890 1.061 1.00 81.69 473 GLU A CA 1
ATOM 3717 C C . GLU A 1 473 ? 10.425 15.187 2.124 1.00 81.69 473 GLU A C 1
ATOM 3719 O O . GLU A 1 473 ? 10.623 14.004 2.404 1.00 81.69 473 GLU A O 1
ATOM 3724 N N . ILE A 1 474 ? 9.417 15.871 2.677 1.00 82.12 474 ILE A N 1
ATOM 3725 C CA . ILE A 1 474 ? 8.533 15.279 3.692 1.00 82.12 474 ILE A CA 1
ATOM 3726 C C . ILE A 1 474 ? 7.630 14.195 3.094 1.00 82.12 474 ILE A C 1
ATOM 3728 O O . ILE A 1 474 ? 7.257 13.246 3.789 1.00 82.12 474 ILE A O 1
ATOM 3732 N N . SER A 1 475 ? 7.322 14.277 1.797 1.00 79.00 475 SER A N 1
ATOM 3733 C CA . SER A 1 475 ? 6.625 13.204 1.085 1.00 79.00 475 SER A CA 1
ATOM 3734 C C . SER A 1 475 ? 7.492 11.945 1.004 1.00 79.00 475 SER A C 1
ATOM 3736 O O . SER A 1 475 ? 7.003 10.847 1.279 1.00 79.00 475 SER A O 1
ATOM 3738 N N . ASP A 1 476 ? 8.781 12.102 0.698 1.00 77.69 476 ASP A N 1
ATOM 3739 C CA . ASP A 1 476 ? 9.732 10.988 0.625 1.00 77.69 476 ASP A CA 1
ATOM 3740 C C . ASP A 1 476 ? 9.955 10.365 2.014 1.00 77.69 476 ASP A C 1
ATOM 3742 O O . ASP A 1 476 ? 9.899 9.141 2.163 1.00 77.69 476 ASP A O 1
ATOM 3746 N N . LEU A 1 477 ? 10.095 11.193 3.059 1.00 85.88 477 LEU A N 1
ATOM 3747 C CA . LEU A 1 477 ? 10.171 10.735 4.452 1.00 85.88 477 LEU A CA 1
ATOM 3748 C C . LEU A 1 477 ? 8.909 9.956 4.851 1.00 85.88 477 LEU A C 1
ATOM 3750 O O . LEU A 1 477 ? 8.995 8.869 5.418 1.00 85.88 477 LEU A O 1
ATOM 3754 N N . SER A 1 478 ? 7.726 10.475 4.516 1.00 86.12 478 SER A N 1
ATOM 3755 C CA . SER A 1 478 ? 6.440 9.826 4.805 1.00 86.12 478 SER A CA 1
ATOM 3756 C C . SER A 1 478 ? 6.320 8.455 4.131 1.00 86.12 478 SER A C 1
ATOM 3758 O O . SER A 1 478 ? 5.790 7.509 4.721 1.00 86.12 478 SER A O 1
ATOM 3760 N N . ALA A 1 479 ? 6.859 8.311 2.916 1.00 77.44 479 ALA A N 1
ATOM 3761 C CA . ALA A 1 479 ? 6.872 7.046 2.192 1.00 77.44 479 ALA A CA 1
ATOM 3762 C C . ALA A 1 479 ? 7.717 5.969 2.900 1.00 77.44 479 ALA A C 1
ATOM 3764 O O . ALA A 1 479 ? 7.273 4.813 2.964 1.00 77.44 479 ALA A O 1
ATOM 3765 N N . LEU A 1 480 ? 8.860 6.347 3.500 1.00 79.00 480 LEU A N 1
ATOM 3766 C CA . LEU A 1 480 ? 9.702 5.445 4.305 1.00 79.00 480 LEU A CA 1
ATOM 3767 C C . LEU A 1 480 ? 8.945 4.846 5.492 1.00 79.00 480 LEU A C 1
ATOM 3769 O O . LEU A 1 480 ? 9.107 3.669 5.805 1.00 79.00 480 LEU A O 1
ATOM 3773 N N . PHE A 1 481 ? 8.099 5.655 6.131 1.00 83.81 481 PHE A N 1
ATOM 3774 C CA . PHE A 1 481 ? 7.232 5.239 7.232 1.00 83.81 481 PHE A CA 1
ATOM 3775 C C . PHE A 1 481 ? 5.881 4.709 6.742 1.00 83.81 481 PHE A C 1
ATOM 3777 O O . PHE A 1 481 ? 4.990 4.490 7.542 1.00 83.81 481 PHE A O 1
ATOM 3784 N N . HIS A 1 482 ? 5.665 4.506 5.442 1.00 76.25 482 HIS A N 1
ATOM 3785 C CA . HIS A 1 482 ? 4.398 3.990 4.906 1.00 76.25 482 HIS A CA 1
ATOM 3786 C C . HIS A 1 482 ? 3.129 4.750 5.366 1.00 76.25 482 HIS A C 1
ATOM 3788 O O . HIS A 1 482 ? 2.026 4.190 5.311 1.00 76.25 482 HIS A O 1
ATOM 3794 N N . VAL A 1 483 ? 3.275 6.016 5.770 1.00 83.50 483 VAL A N 1
ATOM 3795 C CA . VAL A 1 483 ? 2.188 6.927 6.160 1.00 83.50 483 VAL A CA 1
ATOM 3796 C C . VAL A 1 483 ? 1.777 7.796 4.969 1.00 83.50 483 VAL A C 1
ATOM 3798 O O . VAL A 1 483 ? 2.416 7.769 3.913 1.00 83.50 483 VAL A O 1
ATOM 3801 N N . ARG A 1 484 ? 0.671 8.534 5.093 1.00 82.00 484 ARG A N 1
ATOM 3802 C CA . ARG A 1 484 ? 0.190 9.419 4.021 1.00 82.00 484 ARG A CA 1
ATOM 3803 C C . ARG A 1 484 ? 0.818 10.801 4.151 1.00 82.00 484 ARG A C 1
ATOM 3805 O O . ARG A 1 484 ? 0.930 11.320 5.257 1.00 82.00 484 ARG A O 1
ATOM 3812 N N . ALA A 1 485 ? 1.160 11.403 3.020 1.00 84.69 485 ALA A N 1
ATOM 3813 C CA . ALA A 1 485 ? 1.647 12.773 2.946 1.00 84.69 485 ALA A CA 1
ATOM 3814 C C . ALA A 1 485 ? 0.518 13.686 2.438 1.00 84.69 485 ALA A C 1
ATOM 3816 O O . ALA A 1 485 ? -0.162 13.347 1.469 1.00 84.69 485 ALA A O 1
ATOM 3817 N N . LEU A 1 486 ? 0.309 14.824 3.096 1.00 87.06 486 LEU A N 1
ATOM 3818 C CA . LEU A 1 486 ? -0.691 15.829 2.745 1.00 87.06 486 LEU A CA 1
ATOM 3819 C C . LEU A 1 486 ? 0.018 17.158 2.435 1.00 87.06 486 LEU A C 1
ATOM 3821 O O . LEU A 1 486 ? 0.400 17.867 3.368 1.00 87.06 486 LEU A O 1
ATOM 3825 N N . PRO A 1 487 ? 0.203 17.509 1.152 1.00 82.12 487 PRO A N 1
ATOM 3826 C CA . PRO A 1 487 ? 0.756 18.806 0.792 1.00 82.12 487 PRO A CA 1
ATOM 3827 C C . PRO A 1 487 ? -0.273 19.909 1.071 1.00 82.12 487 PRO A C 1
ATOM 3829 O O . PRO A 1 487 ? -1.409 19.845 0.600 1.00 82.12 487 PRO A O 1
ATOM 3832 N N . VAL A 1 488 ? 0.137 20.935 1.812 1.00 80.25 488 VAL A N 1
ATOM 3833 C CA . VAL A 1 488 ? -0.646 22.145 2.084 1.00 80.25 488 VAL A CA 1
ATOM 3834 C C . VAL A 1 488 ? -0.010 23.303 1.317 1.00 80.25 488 VAL A C 1
ATOM 3836 O O . VAL A 1 488 ? 1.194 23.542 1.415 1.00 80.25 488 VAL A O 1
ATOM 3839 N N . ASN A 1 489 ? -0.811 23.997 0.507 1.00 77.19 489 ASN A N 1
ATOM 3840 C CA . ASN A 1 489 ? -0.333 25.058 -0.376 1.00 77.19 489 ASN A CA 1
ATOM 3841 C C . ASN A 1 489 ? -0.562 26.433 0.258 1.00 77.19 489 ASN A C 1
ATOM 3843 O O . ASN A 1 489 ? -1.707 26.803 0.503 1.00 77.19 489 ASN A O 1
ATOM 3847 N N . ASN A 1 490 ? 0.496 27.243 0.355 1.00 60.25 490 ASN A N 1
ATOM 3848 C CA . ASN A 1 490 ? 0.397 28.695 0.539 1.00 60.25 490 ASN A CA 1
ATOM 3849 C C . ASN A 1 490 ? -0.427 29.137 1.771 1.00 60.25 490 ASN A C 1
ATOM 3851 O O . ASN A 1 490 ? -1.355 29.942 1.661 1.00 60.25 490 ASN A O 1
ATOM 3855 N N . SER A 1 491 ? -0.058 28.637 2.952 1.00 64.38 491 SER A N 1
ATOM 3856 C CA . SER A 1 491 ? -0.604 29.095 4.233 1.00 64.38 491 SER A CA 1
ATOM 3857 C C . SER A 1 491 ? 0.045 30.418 4.665 1.00 64.38 491 SER A C 1
ATOM 3859 O O . SER A 1 491 ? 1.270 30.526 4.705 1.00 64.38 491 SER A O 1
ATOM 3861 N N . ALA A 1 492 ? -0.752 31.419 5.050 1.00 66.62 492 ALA A N 1
ATOM 3862 C CA . ALA A 1 492 ? -0.238 32.729 5.473 1.00 66.62 492 ALA A CA 1
ATOM 3863 C C . ALA A 1 492 ? 0.527 32.693 6.814 1.00 66.62 492 ALA A C 1
ATOM 3865 O O . ALA A 1 492 ? 1.322 33.588 7.106 1.00 66.62 492 ALA A O 1
ATOM 3866 N N . SER A 1 493 ? 0.289 31.668 7.635 1.00 74.25 493 SER A N 1
ATOM 3867 C CA . SER A 1 493 ? 0.956 31.439 8.916 1.00 74.25 493 SER A CA 1
ATOM 3868 C C . SER A 1 493 ? 0.970 29.948 9.273 1.00 74.25 493 SER A C 1
ATOM 3870 O O . SER A 1 493 ? 0.142 29.184 8.780 1.00 74.25 493 SER A O 1
ATOM 3872 N N . TYR A 1 494 ? 1.844 29.534 10.200 1.00 79.31 494 TYR A N 1
ATOM 3873 C CA . TYR A 1 494 ? 1.841 28.164 10.748 1.00 79.31 494 TYR A CA 1
ATOM 3874 C C . TYR A 1 494 ? 0.489 27.784 11.382 1.00 79.31 494 TYR A C 1
ATOM 3876 O O . TYR A 1 494 ? 0.084 26.626 11.403 1.00 79.31 494 TYR A O 1
ATOM 3884 N N . ASN A 1 495 ? -0.255 28.774 11.869 1.00 76.50 495 ASN A N 1
ATOM 3885 C CA . ASN A 1 495 ? -1.571 28.560 12.461 1.00 76.50 495 ASN A CA 1
ATOM 3886 C C . ASN A 1 495 ? -2.595 28.196 11.392 1.00 76.50 495 ASN A C 1
ATOM 3888 O O . ASN A 1 495 ? -3.348 27.242 11.568 1.00 76.50 495 ASN A O 1
ATOM 3892 N N . ASP A 1 496 ? -2.585 28.938 10.284 1.00 76.00 496 ASP A N 1
ATOM 3893 C CA . ASP A 1 496 ? -3.414 28.629 9.123 1.00 76.00 496 ASP A CA 1
ATOM 3894 C C . ASP A 1 496 ? -3.042 27.258 8.560 1.00 76.00 496 ASP A C 1
ATOM 3896 O O . ASP A 1 496 ? -3.933 26.474 8.270 1.00 76.00 496 ASP A O 1
ATOM 3900 N N . PHE A 1 497 ? -1.750 26.922 8.525 1.00 83.56 497 PHE A N 1
ATOM 3901 C CA . PHE A 1 497 ? -1.264 25.603 8.121 1.00 83.56 497 PHE A CA 1
ATOM 3902 C C . PHE A 1 497 ? -1.843 24.465 8.978 1.00 83.56 497 PHE A C 1
ATOM 3904 O O . PHE A 1 497 ? -2.387 23.501 8.441 1.00 83.56 497 PHE A O 1
ATOM 3911 N N . VAL A 1 498 ? -1.791 24.576 10.312 1.00 85.62 498 VAL A N 1
ATOM 3912 C CA . VAL A 1 498 ? -2.367 23.557 11.209 1.00 85.62 498 VAL A CA 1
ATOM 3913 C C . VAL A 1 498 ? -3.887 23.473 11.040 1.00 85.62 498 VAL A C 1
ATOM 3915 O O . VAL A 1 498 ? -4.432 22.371 11.012 1.00 85.62 498 VAL A O 1
ATOM 3918 N N . LEU A 1 499 ? -4.586 24.608 10.907 1.00 84.06 499 LEU A N 1
ATOM 3919 C CA . LEU A 1 499 ? -6.039 24.617 10.693 1.00 84.06 499 LEU A CA 1
ATOM 3920 C C . LEU A 1 499 ? -6.428 24.010 9.346 1.00 84.06 499 LEU A C 1
ATOM 3922 O O . LEU A 1 499 ? -7.382 23.239 9.295 1.00 84.06 499 LEU A O 1
ATOM 3926 N N . GLU A 1 500 ? -5.689 24.315 8.282 1.00 83.62 500 GLU A N 1
ATOM 3927 C CA . GLU A 1 500 ? -5.870 23.703 6.969 1.00 83.62 500 GLU A CA 1
ATOM 3928 C C . GLU A 1 500 ? -5.607 22.201 7.045 1.00 83.62 500 GLU A C 1
ATOM 3930 O O . GLU A 1 500 ? -6.421 21.427 6.551 1.00 83.62 500 GLU A O 1
ATOM 3935 N N . GLY A 1 501 ? -4.551 21.763 7.735 1.00 88.69 501 GLY A N 1
ATOM 3936 C CA . GLY A 1 501 ? -4.302 20.347 7.999 1.00 88.69 501 GLY A CA 1
ATOM 3937 C C . GLY A 1 501 ? -5.465 19.673 8.735 1.00 88.69 501 GLY A C 1
ATOM 3938 O O . GLY A 1 501 ? -5.893 18.589 8.344 1.00 88.69 501 GLY A O 1
ATOM 3939 N N . ILE A 1 502 ? -6.029 20.319 9.763 1.00 89.38 502 ILE A N 1
ATOM 3940 C CA . ILE A 1 502 ? -7.202 19.809 10.491 1.00 89.38 502 ILE A CA 1
ATOM 3941 C C . ILE A 1 502 ? -8.434 19.746 9.578 1.00 89.38 502 ILE A C 1
ATOM 3943 O O . ILE A 1 502 ? -9.131 18.735 9.599 1.00 89.38 502 ILE A O 1
ATOM 3947 N N . ASP A 1 503 ? -8.710 20.773 8.773 1.00 84.50 503 ASP A N 1
ATOM 3948 C CA . ASP A 1 503 ? -9.865 20.811 7.861 1.00 84.50 503 ASP A CA 1
ATOM 3949 C C . ASP A 1 503 ? -9.759 19.731 6.770 1.00 84.50 503 ASP A C 1
ATOM 3951 O O . ASP A 1 503 ? -10.704 18.969 6.526 1.00 84.50 503 ASP A O 1
ATOM 3955 N N . HIS A 1 504 ? -8.563 19.555 6.201 1.00 86.00 504 HIS A N 1
ATOM 3956 C CA . HIS A 1 504 ? -8.273 18.457 5.281 1.00 86.00 504 HIS A CA 1
ATOM 3957 C C . HIS A 1 504 ? -8.428 17.106 5.968 1.00 86.00 504 HIS A C 1
ATOM 3959 O O . HIS A 1 504 ? -9.026 16.210 5.385 1.00 86.00 504 HIS A O 1
ATOM 3965 N N . MET A 1 505 ? -7.974 16.949 7.214 1.00 86.44 505 MET A N 1
ATOM 3966 C CA . MET A 1 505 ? -8.174 15.719 7.985 1.00 86.44 505 MET A CA 1
ATOM 3967 C C . MET A 1 505 ? -9.645 15.443 8.274 1.00 86.44 505 MET A C 1
ATOM 3969 O O . MET A 1 505 ? -10.087 14.303 8.189 1.00 86.44 505 MET A O 1
ATOM 3973 N N . MET A 1 506 ? -10.435 16.470 8.566 1.00 83.00 506 MET A N 1
ATOM 3974 C CA . MET A 1 506 ? -11.873 16.332 8.783 1.00 83.00 506 MET A CA 1
ATOM 3975 C C . MET A 1 506 ? -12.634 16.055 7.488 1.00 83.00 506 MET A C 1
ATOM 3977 O O . MET A 1 506 ? -13.746 15.538 7.561 1.00 83.00 506 MET A O 1
ATOM 3981 N N . THR A 1 507 ? -12.048 16.359 6.330 1.00 78.12 507 THR A N 1
ATOM 3982 C CA . THR A 1 507 ? -12.547 15.972 5.002 1.00 78.12 507 THR A CA 1
ATOM 3983 C C . THR A 1 507 ? -12.100 14.556 4.630 1.00 78.12 507 THR A C 1
ATOM 3985 O O . THR A 1 507 ? -12.889 13.759 4.131 1.00 78.12 507 THR A O 1
ATOM 3988 N N . LEU A 1 508 ? -10.849 14.218 4.947 1.00 73.06 508 LEU A N 1
ATOM 3989 C CA . LEU A 1 508 ? -10.238 12.900 4.804 1.00 73.06 508 LEU A CA 1
ATOM 3990 C C . LEU A 1 508 ? -10.827 11.867 5.750 1.00 73.06 508 LEU A C 1
ATOM 3992 O O . LEU A 1 508 ? -10.717 10.686 5.497 1.00 73.06 508 LEU A O 1
ATOM 3996 N N . PHE A 1 509 ? -11.424 12.269 6.855 1.00 76.38 509 PHE A N 1
ATOM 3997 C CA . PHE A 1 509 ? -12.072 11.369 7.794 1.00 76.38 509 PHE A CA 1
ATOM 3998 C C . PHE A 1 509 ? -13.409 12.018 8.186 1.00 76.38 509 PHE A C 1
ATOM 4000 O O . PHE A 1 509 ? -13.601 12.467 9.320 1.00 76.38 509 PHE A O 1
ATOM 4007 N N . PRO A 1 510 ? -14.353 12.135 7.226 1.00 71.25 510 PRO A N 1
ATOM 4008 C CA . PRO A 1 510 ? -15.560 12.953 7.338 1.00 71.25 510 PRO A CA 1
ATOM 4009 C C . PRO A 1 510 ? -16.541 12.409 8.351 1.00 71.25 510 PRO A C 1
ATOM 4011 O O . PRO A 1 510 ? -17.368 13.146 8.885 1.00 71.25 510 PRO A O 1
ATOM 4014 N N . HIS A 1 511 ? -16.349 11.175 8.754 1.00 70.06 511 HIS A N 1
ATOM 4015 C CA . HIS A 1 511 ? -16.809 10.757 10.030 1.00 70.06 511 HIS A CA 1
ATOM 4016 C C . HIS A 1 511 ? -15.540 10.307 10.767 1.00 70.06 511 HIS A C 1
ATOM 4018 O O . HIS A 1 511 ? -14.987 9.267 10.560 1.00 70.06 511 HIS A O 1
ATOM 4024 N N . ALA A 1 512 ? -14.999 11.103 11.650 1.00 80.06 512 ALA A N 1
ATOM 4025 C CA . ALA A 1 512 ? -14.182 10.619 12.749 1.00 80.06 512 ALA A CA 1
ATOM 4026 C C . ALA A 1 512 ? -14.702 11.445 13.909 1.00 80.06 512 ALA A C 1
ATOM 4028 O O . ALA A 1 512 ? -14.954 12.641 13.728 1.00 80.06 512 ALA A O 1
ATOM 4029 N N . PRO A 1 513 ? -14.990 10.849 15.071 1.00 84.00 513 PRO A N 1
ATOM 4030 C CA . PRO A 1 513 ? -15.643 11.607 16.127 1.00 84.00 513 PRO A CA 1
ATOM 4031 C C . PRO A 1 513 ? -14.649 12.603 16.748 1.00 84.00 513 PRO A C 1
ATOM 4033 O O . PRO A 1 513 ? -15.033 13.650 17.280 1.00 84.00 513 PRO A O 1
ATOM 4036 N N . CYS A 1 514 ? -13.360 12.296 16.623 1.00 92.06 514 CYS A N 1
ATOM 4037 C CA . CYS A 1 514 ? -12.234 13.108 17.023 1.00 92.06 514 CYS A CA 1
ATOM 4038 C C . CYS A 1 514 ? -11.024 12.868 16.109 1.00 92.06 514 CYS A C 1
ATOM 4040 O O . CYS A 1 514 ? -10.981 11.903 15.348 1.00 92.06 514 CYS A O 1
ATOM 4042 N N . LEU A 1 515 ? -10.054 13.769 16.218 1.00 95.38 515 LEU A N 1
ATOM 4043 C CA . LEU A 1 515 ? -8.764 13.770 15.538 1.00 95.38 515 LEU A CA 1
ATOM 4044 C C . LEU A 1 515 ? -7.671 13.931 16.598 1.00 95.38 515 LEU A C 1
ATOM 4046 O O . LEU A 1 515 ? -7.832 14.741 17.514 1.00 95.38 515 LEU A O 1
ATOM 4050 N N . ILE A 1 516 ? -6.572 13.191 16.478 1.00 97.94 516 ILE A N 1
ATOM 4051 C CA . ILE A 1 516 ? -5.344 13.459 17.233 1.00 97.94 516 ILE A CA 1
ATOM 4052 C C . ILE A 1 516 ? -4.477 14.382 16.381 1.00 97.94 516 ILE A C 1
ATOM 4054 O O . ILE A 1 516 ? -4.220 14.083 15.220 1.00 97.94 516 ILE A O 1
ATOM 4058 N N . VAL A 1 517 ? -4.033 15.497 16.948 1.00 96.81 517 VAL A N 1
ATOM 4059 C CA . VAL A 1 517 ? -3.114 16.444 16.314 1.00 96.81 517 VAL A CA 1
ATOM 4060 C C . VAL A 1 517 ? -1.803 16.414 17.083 1.00 96.81 517 VAL A C 1
ATOM 4062 O O . VAL A 1 517 ? -1.821 16.447 18.313 1.00 96.81 517 VAL A O 1
ATOM 4065 N N . ILE A 1 518 ? -0.692 16.332 16.360 1.00 97.31 518 ILE A N 1
ATOM 4066 C CA . ILE A 1 518 ? 0.677 16.335 16.872 1.00 97.31 518 ILE A CA 1
ATOM 4067 C C . ILE A 1 518 ? 1.434 17.422 16.108 1.00 97.31 518 ILE A C 1
ATOM 4069 O O . ILE A 1 518 ? 1.498 17.381 14.883 1.00 97.31 518 ILE A O 1
ATOM 4073 N N . GLU A 1 519 ? 1.970 18.410 16.814 1.00 92.50 519 GLU A N 1
ATOM 4074 C CA . GLU A 1 519 ? 2.878 19.416 16.246 1.00 92.50 519 GLU A CA 1
ATOM 4075 C C . GLU A 1 519 ? 4.322 18.877 16.189 1.00 92.50 519 GLU A C 1
ATOM 4077 O O . GLU A 1 519 ? 4.687 18.028 17.003 1.00 92.50 519 GLU A O 1
ATOM 4082 N N . GLU A 1 520 ? 5.141 19.365 15.246 1.00 87.12 520 GLU A N 1
ATOM 4083 C CA . GLU A 1 520 ? 6.463 18.789 14.924 1.00 87.12 520 GLU A CA 1
ATOM 4084 C C . GLU A 1 520 ? 7.457 18.701 16.097 1.00 87.12 520 GLU A C 1
ATOM 4086 O O . GLU A 1 520 ? 8.328 17.843 16.087 1.00 87.12 520 GLU A O 1
ATOM 4091 N N . ASP A 1 521 ? 7.320 19.516 17.144 1.00 88.12 521 ASP A N 1
ATOM 4092 C CA . ASP A 1 521 ? 8.275 19.570 18.262 1.00 88.12 521 ASP A CA 1
ATOM 4093 C C . ASP A 1 521 ? 7.953 18.605 19.422 1.00 88.12 521 ASP A C 1
ATOM 4095 O O . ASP A 1 521 ? 8.362 18.846 20.564 1.00 88.12 521 ASP A O 1
ATOM 4099 N N . MET A 1 522 ? 7.200 17.530 19.167 1.00 92.75 522 MET A N 1
ATOM 4100 C CA . MET A 1 522 ? 6.641 16.653 20.205 1.00 92.75 522 MET A CA 1
ATOM 4101 C C . MET A 1 522 ? 7.063 15.191 20.065 1.00 92.75 522 MET A C 1
ATOM 4103 O O . MET A 1 522 ? 6.781 14.536 19.070 1.00 92.75 522 MET A O 1
ATOM 4107 N N . ILE A 1 523 ? 7.614 14.620 21.134 1.00 94.50 523 ILE A N 1
ATOM 4108 C CA . ILE A 1 523 ? 7.810 13.172 21.270 1.00 94.50 523 ILE A CA 1
ATOM 4109 C C . ILE A 1 523 ? 6.639 12.568 22.031 1.00 94.50 523 ILE A C 1
ATOM 4111 O O . ILE A 1 523 ? 6.316 13.013 23.135 1.00 94.50 523 ILE A O 1
ATOM 4115 N N . LEU A 1 524 ? 6.032 11.516 21.480 1.00 94.94 524 LEU A N 1
ATOM 4116 C CA . LEU A 1 524 ? 5.025 10.736 22.193 1.00 94.94 524 LEU A CA 1
ATOM 4117 C C . LEU A 1 524 ? 5.683 9.807 23.218 1.00 94.94 524 LEU A C 1
ATOM 4119 O O . LEU A 1 524 ? 6.511 8.967 22.869 1.00 94.94 524 LEU A O 1
ATOM 4123 N N . LEU A 1 525 ? 5.278 9.906 24.487 1.00 93.19 525 LEU A N 1
ATOM 4124 C CA . LEU A 1 525 ? 5.764 8.998 25.526 1.00 93.19 525 LEU A CA 1
ATOM 4125 C C . LEU A 1 525 ? 5.124 7.601 25.401 1.00 93.19 525 LEU A C 1
ATOM 4127 O O . LEU A 1 525 ? 4.014 7.463 24.872 1.00 93.19 525 LEU A O 1
ATOM 4131 N N . PRO A 1 526 ? 5.771 6.543 25.927 1.00 89.00 526 PRO A N 1
ATOM 4132 C CA . PRO A 1 526 ? 5.205 5.199 25.923 1.00 89.00 526 PRO A CA 1
ATOM 4133 C C . PRO A 1 526 ? 3.808 5.139 26.557 1.00 89.00 526 PRO A C 1
ATOM 4135 O O . PRO A 1 526 ? 3.594 5.580 27.688 1.00 89.00 526 PRO A O 1
ATOM 4138 N N . GLY A 1 527 ? 2.851 4.539 25.844 1.00 87.88 527 GLY A N 1
ATOM 4139 C CA . GLY A 1 527 ? 1.469 4.403 26.311 1.00 87.88 527 GLY A CA 1
ATOM 4140 C C . GLY A 1 527 ? 0.587 5.627 26.049 1.00 87.88 527 GLY A C 1
ATOM 4141 O O . GLY A 1 527 ? -0.503 5.706 26.618 1.00 87.88 527 GLY A O 1
ATOM 4142 N N . PHE A 1 528 ? 1.005 6.550 25.179 1.00 94.06 528 PHE A N 1
ATOM 4143 C CA . PHE A 1 528 ? 0.202 7.698 24.752 1.00 94.06 528 PHE A CA 1
ATOM 4144 C C . PHE A 1 528 ? -1.182 7.275 24.228 1.00 94.06 528 PHE A C 1
ATOM 4146 O O . PHE A 1 528 ? -2.206 7.731 24.744 1.00 94.06 528 PHE A O 1
ATOM 4153 N N . LEU A 1 529 ? -1.240 6.328 23.279 1.00 93.00 529 LEU A N 1
ATOM 4154 C CA . LEU A 1 529 ? -2.521 5.816 22.764 1.00 93.00 529 LEU A CA 1
ATOM 4155 C C . LEU A 1 529 ? -3.311 5.065 23.840 1.00 93.00 529 LEU A C 1
ATOM 4157 O O . LEU A 1 529 ? -4.527 5.208 23.929 1.00 93.00 529 LEU A O 1
ATOM 4161 N N . TYR A 1 530 ? -2.627 4.319 24.710 1.00 92.25 530 TYR A N 1
ATOM 4162 C CA . TYR A 1 530 ? -3.262 3.612 25.825 1.00 92.25 530 TYR A CA 1
ATOM 4163 C C . TYR A 1 530 ? -3.964 4.567 26.801 1.00 92.25 530 TYR A C 1
ATOM 4165 O O . TYR A 1 530 ? -5.055 4.273 27.295 1.00 92.25 530 TYR A O 1
ATOM 4173 N N . PHE A 1 531 ? -3.355 5.719 27.077 1.00 93.94 531 PHE A N 1
ATOM 4174 C CA . PHE A 1 531 ? -3.952 6.768 27.895 1.00 93.94 531 PHE A CA 1
ATOM 4175 C C . PHE A 1 531 ? -5.202 7.358 27.227 1.00 93.94 531 PHE A C 1
ATOM 4177 O O . PHE A 1 531 ? -6.256 7.443 27.859 1.00 93.94 531 PHE A O 1
ATOM 4184 N N . LEU A 1 532 ? -5.113 7.711 25.941 1.00 95.44 532 LEU A N 1
ATOM 4185 C CA . LEU A 1 532 ? -6.246 8.267 25.198 1.00 95.44 532 LEU A CA 1
ATOM 4186 C C . LEU A 1 532 ? -7.408 7.273 25.083 1.00 95.44 532 LEU A C 1
ATOM 4188 O O . LEU A 1 532 ? -8.560 7.668 25.260 1.00 95.44 532 LEU A O 1
ATOM 4192 N N . ALA A 1 533 ? -7.120 5.988 24.866 1.00 93.75 533 ALA A N 1
ATOM 4193 C CA . ALA A 1 533 ? -8.126 4.932 24.760 1.00 93.75 533 ALA A CA 1
ATOM 4194 C C . ALA A 1 533 ? -9.017 4.828 26.007 1.00 93.75 533 ALA A C 1
ATOM 4196 O O . ALA A 1 533 ? -10.230 4.673 25.897 1.00 93.75 533 ALA A O 1
ATOM 4197 N N . GLN A 1 534 ? -8.439 4.977 27.204 1.00 93.12 534 GLN A N 1
ATOM 4198 C CA . GLN A 1 534 ? -9.194 4.932 28.463 1.00 93.12 534 GLN A CA 1
ATOM 4199 C C . GLN A 1 534 ? -10.163 6.115 28.611 1.00 93.12 534 GLN A C 1
ATOM 4201 O O . GLN A 1 534 ? -11.260 5.975 29.163 1.00 93.12 534 GLN A O 1
ATOM 4206 N N . LEU A 1 535 ? -9.776 7.288 28.105 1.00 95.00 535 LEU A N 1
ATOM 4207 C CA . LEU A 1 535 ? -10.593 8.499 28.176 1.00 95.00 535 LEU A CA 1
ATOM 4208 C C . LEU A 1 535 ? -11.627 8.585 27.061 1.00 95.00 535 LEU A C 1
ATOM 4210 O O . LEU A 1 535 ? -12.688 9.174 27.271 1.00 95.00 535 LEU A O 1
ATOM 4214 N N . LEU A 1 536 ? -11.348 7.991 25.901 1.00 94.62 536 LEU A N 1
ATOM 4215 C CA . LEU A 1 536 ? -12.139 8.146 24.686 1.00 94.62 536 LEU A CA 1
ATOM 4216 C C . LEU A 1 536 ? -13.648 7.883 24.898 1.00 94.62 536 LEU A C 1
ATOM 4218 O O . LEU A 1 536 ? -14.436 8.764 24.552 1.00 94.62 536 LEU A O 1
ATOM 4222 N N . PRO A 1 537 ? -14.105 6.786 25.541 1.00 93.06 537 PRO A N 1
ATOM 4223 C CA . PRO A 1 537 ? -15.539 6.542 25.734 1.00 93.06 537 PRO A CA 1
ATOM 4224 C C . PRO A 1 537 ? -16.240 7.603 26.594 1.00 93.06 537 PRO A C 1
ATOM 4226 O O . PRO A 1 537 ? -17.420 7.889 26.387 1.00 93.06 537 PRO A O 1
ATOM 4229 N N . HIS A 1 538 ? -15.529 8.171 27.571 1.00 93.88 538 HIS A N 1
ATOM 4230 C CA . HIS A 1 538 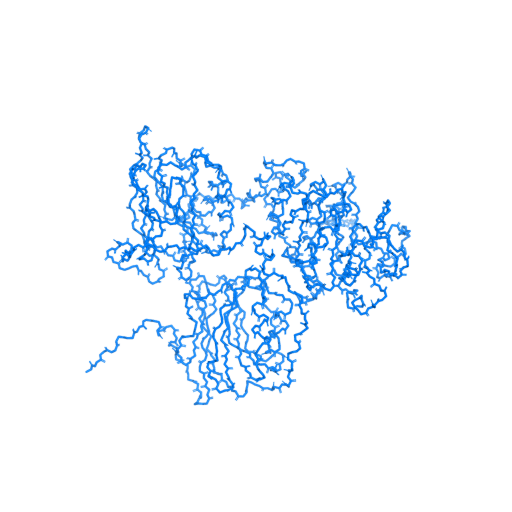? -16.042 9.212 28.462 1.00 93.88 538 HIS A CA 1
ATOM 4231 C C . HIS A 1 538 ? -16.058 10.561 27.749 1.00 93.88 538 HIS A C 1
ATOM 4233 O O . HIS A 1 538 ? -17.067 11.263 27.757 1.00 93.88 538 HIS A O 1
ATOM 4239 N N . PHE A 1 539 ? -14.967 10.868 27.050 1.00 94.94 539 PHE A N 1
ATOM 4240 C CA . PHE A 1 539 ? -14.820 12.075 26.258 1.00 94.94 539 PHE A CA 1
ATOM 4241 C C . PHE A 1 539 ? -15.890 12.180 25.178 1.00 94.94 539 PHE A C 1
ATOM 4243 O O . PHE A 1 539 ? -16.517 13.226 25.060 1.00 94.94 539 PHE A O 1
ATOM 4250 N N . LEU A 1 540 ? -16.175 11.103 24.443 1.00 91.50 540 LEU A N 1
ATOM 4251 C CA . LEU A 1 540 ? -17.218 11.106 23.414 1.00 91.50 540 LEU A CA 1
ATOM 4252 C C . LEU A 1 540 ? -18.630 11.326 23.981 1.00 91.50 540 LEU A C 1
ATOM 4254 O O . LEU A 1 540 ? -19.468 11.905 23.296 1.00 91.50 540 LEU A O 1
ATOM 4258 N N . LYS A 1 541 ? -18.890 10.918 25.230 1.00 92.38 541 LYS A N 1
ATOM 4259 C CA . LYS A 1 541 ? -20.181 11.135 25.907 1.00 92.38 541 LYS A CA 1
ATOM 4260 C C . LYS A 1 541 ? -20.317 12.526 26.534 1.00 92.38 541 LYS A C 1
ATOM 4262 O O . LYS A 1 541 ? -21.436 13.010 26.677 1.00 92.38 541 LYS A O 1
ATOM 4267 N N . ASP A 1 542 ? -19.215 13.164 26.924 1.00 92.81 542 ASP A N 1
ATOM 4268 C CA . ASP A 1 542 ? -19.227 14.477 27.577 1.00 92.81 542 ASP A CA 1
ATOM 4269 C C . ASP A 1 542 ? -19.431 15.608 26.558 1.00 92.81 542 ASP A C 1
ATOM 4271 O O . ASP A 1 542 ? -18.507 15.989 25.847 1.00 92.81 542 ASP A O 1
ATOM 4275 N N . SER A 1 543 ? -20.626 16.195 26.495 1.00 89.62 543 SER A N 1
ATOM 4276 C CA . SER A 1 543 ? -20.930 17.293 25.565 1.00 89.62 543 SER A CA 1
ATOM 4277 C C . SER A 1 543 ? -20.283 18.637 25.927 1.00 89.62 543 SER A C 1
ATOM 4279 O O . SER A 1 543 ? -20.333 19.562 25.121 1.00 89.62 543 SER A O 1
ATOM 4281 N N . SER A 1 544 ? -19.711 18.777 27.127 1.00 89.31 544 SER A N 1
ATOM 4282 C CA . SER A 1 544 ? -19.102 20.029 27.598 1.00 89.31 544 SER A CA 1
ATOM 4283 C C . SER A 1 544 ? -17.614 20.143 27.261 1.00 89.31 544 SER A C 1
ATOM 4285 O O . SER A 1 544 ? -17.105 21.255 27.119 1.00 89.31 544 SER A O 1
ATOM 4287 N N . ALA A 1 545 ? -16.925 19.006 27.108 1.00 91.31 545 ALA A N 1
ATOM 4288 C CA . ALA A 1 545 ? -15.499 18.959 26.812 1.00 91.31 545 ALA A CA 1
ATOM 4289 C C . ALA A 1 545 ? -15.231 18.834 25.305 1.00 91.31 545 ALA A C 1
ATOM 4291 O O . ALA A 1 545 ? -15.814 17.974 24.638 1.00 91.31 545 ALA A O 1
ATOM 4292 N N . SER A 1 546 ? -14.324 19.658 24.770 1.00 89.69 546 SER A N 1
ATOM 4293 C CA . SER A 1 546 ? -13.979 19.660 23.332 1.00 89.69 546 SER A CA 1
ATOM 4294 C C . SER A 1 546 ? -12.590 19.107 23.011 1.00 89.69 546 SER A C 1
ATOM 4296 O O . SER A 1 546 ? -12.362 18.692 21.873 1.00 89.69 546 SER A O 1
ATOM 4298 N N . PHE A 1 547 ? -11.694 19.056 24.003 1.00 93.38 547 PHE A N 1
ATOM 4299 C CA . PHE A 1 547 ? -10.310 18.616 23.829 1.00 93.38 547 PHE A CA 1
ATOM 4300 C C . PHE A 1 547 ? -9.848 17.661 24.931 1.00 93.38 547 PHE A C 1
ATOM 4302 O O . PHE A 1 547 ? -10.289 17.766 26.079 1.00 93.38 547 PHE A O 1
ATOM 4309 N N . ILE A 1 548 ? -8.908 16.781 24.579 1.00 95.88 548 ILE A N 1
ATOM 4310 C CA . ILE A 1 548 ? -8.011 16.106 25.521 1.00 95.88 548 ILE A CA 1
ATOM 4311 C C . ILE A 1 548 ? -6.604 16.652 25.286 1.00 95.88 548 ILE A C 1
ATOM 4313 O O . ILE A 1 548 ? -6.005 16.416 24.239 1.00 95.88 548 ILE A O 1
ATOM 4317 N N . LEU A 1 549 ? -6.087 17.382 26.264 1.00 94.75 549 LEU A N 1
ATOM 4318 C CA . LEU A 1 549 ? -4.755 17.966 26.268 1.00 94.75 549 LEU A CA 1
ATOM 4319 C C . LEU A 1 549 ? -3.781 16.982 26.910 1.00 94.75 549 LEU A C 1
ATOM 4321 O O . LEU A 1 549 ? -4.016 16.483 28.015 1.00 94.75 549 LEU A O 1
ATOM 4325 N N . THR A 1 550 ? -2.692 16.685 26.208 1.00 94.81 550 THR A N 1
ATOM 4326 C CA . THR A 1 550 ? -1.716 15.689 26.675 1.00 94.81 550 THR A CA 1
ATOM 4327 C C . THR A 1 550 ? -0.416 16.303 27.177 1.00 94.81 550 THR A C 1
ATOM 4329 O O . THR A 1 550 ? 0.343 15.623 27.864 1.00 94.81 550 THR A O 1
ATOM 4332 N N . LEU A 1 551 ? -0.195 17.589 26.904 1.00 91.25 551 LEU A N 1
ATOM 4333 C CA . LEU A 1 551 ? 0.868 18.390 27.491 1.00 91.25 551 LEU A CA 1
ATOM 4334 C C . LEU A 1 551 ? 0.310 19.193 28.671 1.00 91.25 551 LEU A C 1
ATOM 4336 O O . LEU A 1 551 ? -0.667 19.926 28.524 1.00 91.25 551 LEU A O 1
ATOM 4340 N N . ASN A 1 552 ? 0.935 19.057 29.838 1.00 88.50 552 ASN A N 1
ATOM 4341 C CA . ASN A 1 552 ? 0.618 19.841 31.023 1.00 88.50 552 ASN A CA 1
ATOM 4342 C C . ASN A 1 552 ? 1.871 20.572 31.513 1.00 88.50 552 ASN A C 1
ATOM 4344 O O . ASN A 1 552 ? 2.701 20.009 32.218 1.00 88.50 552 ASN A O 1
ATOM 4348 N N . GLU A 1 553 ? 1.997 21.847 31.151 1.00 77.19 553 GLU A N 1
ATOM 4349 C CA . GLU A 1 553 ? 3.137 22.687 31.546 1.00 77.19 553 GLU A CA 1
ATOM 4350 C C . GLU A 1 553 ? 3.117 23.060 33.038 1.00 77.19 553 GLU A C 1
ATOM 4352 O O . GLU A 1 553 ? 4.144 23.419 33.610 1.00 77.19 553 GLU A O 1
ATOM 4357 N N . ASN A 1 554 ? 1.960 22.920 33.695 1.00 74.75 554 ASN A N 1
ATOM 4358 C CA . ASN A 1 554 ? 1.783 23.206 35.117 1.00 74.75 554 ASN A CA 1
ATOM 4359 C C . ASN A 1 554 ? 2.131 22.007 36.012 1.00 74.75 554 ASN A C 1
ATOM 4361 O O . ASN A 1 554 ? 1.825 22.024 37.208 1.00 74.75 554 ASN A O 1
ATOM 4365 N N . THR A 1 555 ? 2.762 20.956 35.471 1.00 65.06 555 THR A N 1
ATOM 4366 C CA . THR A 1 555 ? 3.283 19.855 36.285 1.00 65.06 555 THR A CA 1
ATOM 4367 C C . THR A 1 555 ? 4.337 20.384 37.249 1.00 65.06 555 THR A C 1
ATOM 4369 O O . THR A 1 555 ? 5.494 20.608 36.885 1.00 65.06 555 THR A O 1
ATOM 4372 N N . VAL A 1 556 ? 3.955 20.554 38.514 1.00 56.56 556 VAL A N 1
ATOM 4373 C CA . VAL A 1 556 ? 4.924 20.657 39.601 1.00 56.56 556 VAL A CA 1
ATOM 4374 C C . VAL A 1 556 ? 5.716 19.353 39.569 1.00 56.56 556 VAL A C 1
ATOM 4376 O O . VAL A 1 556 ? 5.121 18.280 39.629 1.00 56.56 556 VAL A O 1
ATOM 4379 N N . LYS A 1 557 ? 7.049 19.423 39.463 1.00 53.84 557 LYS A N 1
ATOM 4380 C CA . LYS A 1 557 ? 7.950 18.261 39.589 1.00 53.84 557 LYS A CA 1
ATOM 4381 C C . LYS A 1 557 ? 7.945 17.711 41.029 1.00 53.84 557 LYS A C 1
ATOM 4383 O O . LYS A 1 557 ? 9.003 17.534 41.628 1.00 53.84 557 LYS A O 1
ATOM 4388 N N . SER A 1 558 ? 6.776 17.517 41.636 1.00 50.53 558 SER A N 1
ATOM 4389 C CA . SER A 1 558 ? 6.648 16.812 42.902 1.00 50.53 558 SER A CA 1
ATOM 4390 C C . SER A 1 558 ? 6.634 15.315 42.605 1.00 50.53 558 SER A C 1
ATOM 4392 O O . SER A 1 558 ? 6.048 14.856 41.626 1.00 50.53 558 SER A O 1
ATOM 4394 N N . ARG A 1 559 ? 7.312 14.536 43.448 1.00 55.03 559 ARG A N 1
ATOM 4395 C CA . ARG A 1 559 ? 7.395 13.072 43.327 1.00 55.03 559 ARG A CA 1
ATOM 4396 C C . ARG A 1 559 ? 6.057 12.357 43.607 1.00 55.03 559 ARG A C 1
ATOM 4398 O O . ARG A 1 559 ? 6.022 11.137 43.528 1.00 55.03 559 ARG A O 1
ATOM 4405 N N . ASP A 1 560 ? 4.985 13.107 43.880 1.00 59.12 560 ASP A N 1
ATOM 4406 C CA . ASP A 1 560 ? 3.704 12.608 44.399 1.00 59.12 560 ASP A CA 1
ATOM 4407 C C . ASP A 1 560 ? 2.524 12.739 43.411 1.00 59.12 560 ASP A C 1
ATOM 4409 O O . ASP A 1 560 ? 1.379 12.488 43.787 1.00 59.12 560 ASP A O 1
ATOM 4413 N N . VAL A 1 561 ? 2.751 13.148 42.154 1.00 64.69 561 VAL A N 1
ATOM 4414 C CA . VAL A 1 561 ? 1.665 13.223 41.156 1.00 64.69 561 VAL A CA 1
ATOM 4415 C C . VAL A 1 561 ? 1.397 11.836 40.574 1.00 64.69 561 VAL A C 1
ATOM 4417 O O . VAL A 1 561 ? 2.220 11.280 39.848 1.00 64.69 561 VAL A O 1
ATOM 4420 N N . ASP A 1 562 ? 0.226 11.279 40.876 1.00 71.56 562 ASP A N 1
ATOM 4421 C CA . ASP A 1 562 ? -0.197 9.980 40.354 1.00 71.56 562 ASP A CA 1
ATOM 4422 C C . ASP A 1 562 ? -0.468 10.059 38.839 1.00 71.56 562 ASP A C 1
ATOM 4424 O O . ASP A 1 562 ? -1.249 10.876 38.338 1.00 71.56 562 ASP A O 1
ATOM 4428 N N . LEU A 1 563 ? 0.204 9.162 38.112 1.00 75.50 563 LEU A N 1
ATOM 4429 C CA . LEU A 1 563 ? 0.146 9.001 36.663 1.00 75.50 563 LEU A CA 1
ATOM 4430 C C . LEU A 1 563 ? -1.249 8.609 36.155 1.00 75.50 563 LEU A C 1
ATOM 4432 O O . LEU A 1 563 ? -1.434 8.568 34.946 1.00 75.50 563 LEU A O 1
ATOM 4436 N N . SER A 1 564 ? -2.219 8.292 37.006 1.00 81.81 564 SER A N 1
ATOM 4437 C CA . SER A 1 564 ? -3.581 7.921 36.609 1.00 81.81 564 SER A CA 1
ATOM 4438 C C . SER A 1 564 ? -4.570 9.095 36.575 1.00 81.81 564 SER A C 1
ATOM 4440 O O . SER A 1 564 ? -5.663 8.948 36.025 1.00 81.81 564 SER A O 1
ATOM 4442 N N . PHE A 1 565 ? -4.205 10.274 37.097 1.00 88.00 565 PHE A N 1
ATOM 4443 C CA . PHE A 1 565 ? -5.131 11.407 37.175 1.00 88.00 565 PHE A CA 1
ATOM 4444 C C . PHE A 1 565 ? -5.292 12.185 35.864 1.00 88.00 565 PHE A C 1
ATOM 4446 O O . PHE A 1 565 ? -4.358 12.389 35.080 1.00 88.00 565 PHE A O 1
ATOM 4453 N N . VAL A 1 566 ? -6.513 12.687 35.673 1.00 92.19 566 VAL A N 1
ATOM 4454 C CA . VAL A 1 566 ? -6.920 13.581 34.585 1.00 92.19 566 VAL A CA 1
ATOM 4455 C C . VAL A 1 566 ? -7.805 14.668 35.177 1.00 92.19 566 VAL A C 1
ATOM 4457 O O . VAL A 1 566 ? -8.728 14.375 35.937 1.00 92.19 566 VAL A O 1
ATOM 4460 N N . TYR A 1 567 ? -7.529 15.922 34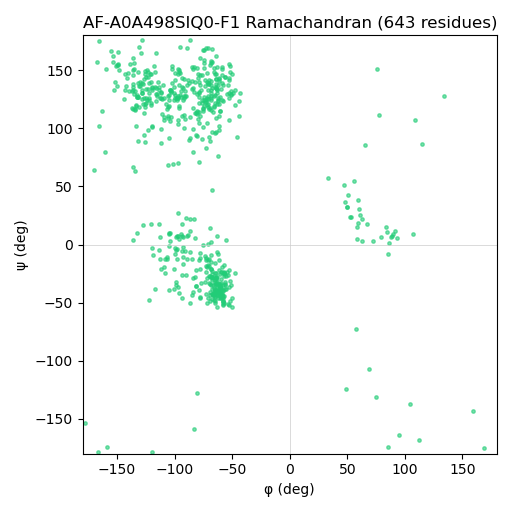.832 1.00 91.44 567 TYR A N 1
ATOM 4461 C CA . TYR A 1 567 ? -8.298 17.069 35.301 1.00 91.44 567 TYR A CA 1
ATOM 4462 C C . TYR A 1 567 ? -9.256 17.567 34.223 1.00 91.44 567 TYR A C 1
ATOM 4464 O O . TYR A 1 567 ? -9.000 17.426 33.028 1.00 91.44 567 TYR A O 1
ATOM 4472 N N . ARG A 1 568 ? -10.351 18.193 34.658 1.00 93.12 568 ARG A N 1
ATOM 4473 C CA . ARG A 1 568 ? -11.188 19.056 33.819 1.00 93.12 568 ARG A CA 1
ATOM 4474 C C . ARG A 1 568 ? -10.775 20.491 34.080 1.00 93.12 568 ARG A C 1
ATOM 4476 O O . ARG A 1 568 ?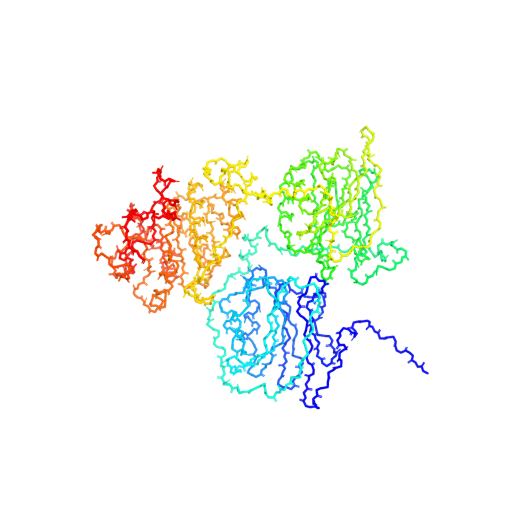 -10.796 20.916 35.231 1.00 93.12 568 ARG A O 1
ATOM 4483 N N . ILE A 1 569 ? -10.405 21.208 33.029 1.00 90.69 569 ILE A N 1
ATOM 4484 C CA . ILE A 1 569 ? -9.999 22.609 33.118 1.00 90.69 569 ILE A CA 1
ATOM 4485 C C . ILE A 1 569 ? -10.849 23.469 32.195 1.00 90.69 569 ILE A C 1
ATOM 4487 O O . ILE A 1 569 ? -11.309 23.003 31.153 1.00 90.69 569 ILE A O 1
ATOM 4491 N N . GLU A 1 570 ? -11.034 24.724 32.582 1.00 87.75 570 GLU A N 1
ATOM 4492 C CA . GLU A 1 570 ? -11.613 25.765 31.739 1.00 87.75 570 GLU A CA 1
ATOM 4493 C C . GLU A 1 570 ? -10.489 26.577 31.095 1.00 87.75 570 GLU A C 1
ATOM 4495 O O . GLU A 1 570 ? -9.444 26.786 31.711 1.00 87.75 570 GLU A O 1
ATOM 4500 N N . ASN A 1 571 ? -10.710 27.057 29.870 1.00 79.25 571 ASN A N 1
ATOM 4501 C CA . ASN A 1 571 ? -9.775 27.937 29.160 1.00 79.25 571 ASN A CA 1
ATOM 4502 C C . ASN A 1 571 ? -8.382 27.322 28.936 1.00 79.25 571 ASN A C 1
ATOM 4504 O O . ASN A 1 571 ? -7.362 28.003 29.035 1.00 79.25 571 ASN A O 1
ATOM 4508 N N . GLY A 1 572 ? -8.341 26.021 28.633 1.00 78.12 572 GLY A N 1
ATOM 4509 C CA . GLY A 1 572 ? -7.104 25.331 28.274 1.00 78.12 572 GLY A CA 1
ATOM 4510 C C . GLY A 1 572 ? -6.529 25.805 26.935 1.00 78.12 572 GLY A C 1
ATOM 4511 O O . GLY A 1 572 ? -7.256 26.307 26.074 1.00 78.12 572 GLY A O 1
ATOM 4512 N N . ALA A 1 573 ? -5.224 25.599 26.750 1.00 82.56 573 ALA A N 1
ATOM 4513 C CA . ALA A 1 573 ? -4.543 25.839 25.483 1.00 82.56 573 ALA A CA 1
ATOM 4514 C C . ALA A 1 573 ? -4.246 24.508 24.778 1.00 82.56 573 ALA A C 1
ATOM 4516 O O . ALA A 1 573 ? -3.615 23.625 25.362 1.00 82.56 573 ALA A O 1
ATOM 4517 N N . ALA A 1 574 ? -4.698 24.350 23.531 1.00 85.44 574 ALA A N 1
ATOM 4518 C CA . ALA A 1 574 ? -4.285 23.220 22.700 1.00 85.44 574 ALA A CA 1
ATOM 4519 C C . ALA A 1 574 ? -2.932 23.523 22.053 1.00 85.44 574 ALA A C 1
ATOM 4521 O O . ALA A 1 574 ? -2.815 24.435 21.232 1.00 85.44 574 ALA A O 1
ATOM 4522 N N . THR A 1 575 ? -1.920 22.763 22.459 1.00 86.12 575 THR A N 1
ATOM 4523 C CA . THR A 1 575 ? -0.538 22.860 21.988 1.00 86.12 575 THR A CA 1
ATOM 4524 C C . THR A 1 575 ? 0.124 21.486 22.053 1.00 86.12 575 THR A C 1
ATOM 4526 O O . THR A 1 575 ? -0.286 20.623 22.839 1.00 86.12 575 THR A O 1
ATOM 4529 N N . GLY A 1 576 ? 1.131 21.273 21.211 1.00 89.69 576 GLY A N 1
ATOM 4530 C CA . GLY A 1 576 ? 1.879 20.030 21.149 1.00 89.69 576 GLY A CA 1
ATOM 4531 C C . GLY A 1 576 ? 1.057 18.871 20.609 1.00 89.69 576 GLY A C 1
ATOM 4532 O O . GLY A 1 576 ? 0.781 18.830 19.415 1.00 89.69 576 GLY A O 1
ATOM 4533 N N . ALA A 1 577 ? 0.671 17.933 21.475 1.00 95.44 577 ALA A N 1
ATOM 4534 C CA . ALA A 1 577 ? -0.207 16.832 21.099 1.00 95.44 577 ALA A CA 1
ATOM 4535 C C . ALA A 1 577 ? -1.538 16.887 21.853 1.00 95.44 577 ALA A C 1
ATOM 4537 O O . ALA A 1 577 ? -1.593 16.980 23.087 1.00 95.44 577 ALA A O 1
ATOM 4538 N N . TYR A 1 578 ? -2.637 16.797 21.117 1.00 95.25 578 TYR A N 1
ATOM 4539 C CA . TYR A 1 578 ? -3.976 16.868 21.686 1.00 95.25 578 TYR A CA 1
ATOM 4540 C C . TYR A 1 578 ? -4.990 16.123 20.825 1.00 95.25 578 TYR A C 1
ATOM 4542 O O . TYR A 1 578 ? -4.801 15.916 19.631 1.00 95.25 578 TYR A O 1
ATOM 4550 N N . MET A 1 579 ? -6.098 15.726 21.443 1.00 96.06 579 MET A N 1
ATOM 4551 C CA . MET A 1 579 ? -7.259 15.194 20.739 1.00 96.06 579 MET A CA 1
ATOM 4552 C C . MET A 1 579 ? -8.342 16.266 20.676 1.00 96.06 579 MET A C 1
ATOM 4554 O O . MET A 1 579 ? -8.681 16.851 21.704 1.00 96.06 579 MET A O 1
ATOM 4558 N N . VAL A 1 580 ? -8.914 16.494 19.497 1.00 92.31 580 VAL A N 1
ATOM 4559 C CA . VAL A 1 580 ? -9.994 17.462 19.259 1.00 92.31 580 VAL A CA 1
ATOM 4560 C C . VAL A 1 580 ? -11.228 16.759 18.706 1.00 92.31 580 VAL A C 1
ATOM 4562 O O . VAL A 1 580 ? -11.119 15.863 17.871 1.00 92.31 580 VAL A O 1
ATOM 4565 N N . LYS A 1 581 ? -12.422 17.148 19.163 1.00 90.81 581 LYS A N 1
ATOM 4566 C CA . LYS A 1 581 ? -13.682 16.632 18.605 1.00 90.81 581 LYS A CA 1
ATOM 4567 C C . LYS A 1 581 ? -14.015 17.253 17.259 1.00 90.81 581 LYS A C 1
ATOM 4569 O O . LYS A 1 581 ? -13.882 18.462 17.070 1.00 90.81 581 LYS A O 1
ATOM 4574 N N . LYS A 1 582 ? -14.634 16.458 16.390 1.00 86.81 582 LYS A N 1
ATOM 4575 C CA . LYS A 1 582 ? -15.219 16.956 15.142 1.00 86.81 582 LYS A CA 1
ATOM 4576 C C . LYS A 1 582 ? -16.307 18.011 15.378 1.00 86.81 582 LYS A C 1
ATOM 4578 O O . LYS A 1 582 ? -16.350 19.016 14.682 1.00 86.81 582 LYS A O 1
ATOM 4583 N N . SER A 1 583 ? -17.119 17.861 16.426 1.00 84.88 583 SER A N 1
ATOM 4584 C CA . SER A 1 583 ? -18.141 18.858 16.781 1.00 84.88 583 SER A CA 1
ATOM 4585 C C . SER A 1 583 ? -17.558 20.242 17.086 1.00 84.88 583 SER A C 1
ATOM 4587 O O . SER A 1 583 ? -18.231 21.250 16.882 1.00 84.88 583 SER A O 1
ATOM 4589 N N . PHE A 1 584 ? -16.320 20.300 17.593 1.00 84.25 584 PHE A N 1
ATOM 4590 C CA . PHE A 1 584 ? -15.615 21.563 17.776 1.00 84.25 584 PHE A CA 1
ATOM 4591 C C . PHE A 1 584 ? -15.203 22.131 16.418 1.00 84.25 584 PHE A C 1
ATOM 4593 O O . PHE A 1 584 ? -15.546 23.268 16.115 1.00 84.25 584 PHE A O 1
ATOM 4600 N N . HIS A 1 585 ? -14.559 21.320 15.573 1.00 83.19 585 HIS A N 1
ATOM 4601 C CA . HIS A 1 585 ? -14.196 21.712 14.213 1.00 83.19 585 HIS A CA 1
ATOM 4602 C C . HIS A 1 585 ? -15.377 22.309 13.430 1.00 83.19 585 HIS A C 1
ATOM 4604 O O . HIS A 1 585 ? -15.294 23.440 12.955 1.00 83.19 585 HIS A O 1
ATOM 4610 N N . ASP A 1 586 ? -16.501 21.594 13.365 1.00 81.50 586 ASP A N 1
ATOM 4611 C CA . ASP A 1 586 ? -17.655 21.982 12.548 1.00 81.50 586 ASP A CA 1
ATOM 4612 C C . ASP A 1 586 ? -18.301 23.291 13.017 1.00 81.50 586 ASP A C 1
ATOM 4614 O O . ASP A 1 586 ? -18.825 24.060 12.210 1.00 81.50 586 ASP A O 1
ATOM 4618 N N . LYS A 1 587 ? -18.257 23.555 14.326 1.00 74.31 587 LYS A N 1
ATOM 4619 C CA . LYS A 1 587 ? -18.836 24.759 14.925 1.00 74.31 587 LYS A CA 1
ATOM 4620 C C . LYS A 1 587 ? -17.922 25.976 14.797 1.00 74.31 587 LYS A C 1
ATOM 4622 O O . LYS A 1 587 ? -18.414 27.092 14.660 1.00 74.31 587 LYS A O 1
ATOM 4627 N N . PHE A 1 588 ? -16.615 25.763 14.890 1.00 69.19 588 PHE A N 1
ATOM 4628 C CA . PHE A 1 588 ? -15.659 26.817 15.211 1.00 69.19 588 PHE A CA 1
ATOM 4629 C C . PHE A 1 588 ? -14.582 26.982 14.132 1.00 69.19 588 PHE A C 1
ATOM 4631 O O . PHE A 1 588 ? -14.376 28.099 13.654 1.00 69.19 588 PHE A O 1
ATOM 4638 N N . ILE A 1 589 ? -13.966 25.884 13.684 1.00 67.94 589 ILE A N 1
ATOM 4639 C CA . ILE A 1 589 ? -12.867 25.898 12.704 1.00 67.94 589 ILE A CA 1
ATOM 4640 C 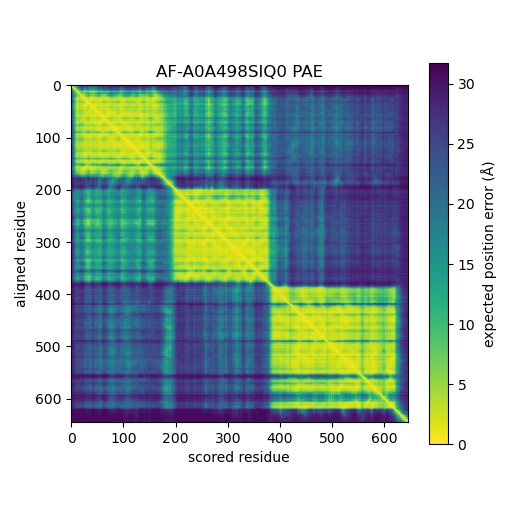C . ILE A 1 589 ? -13.398 26.104 11.283 1.00 67.94 589 ILE A C 1
ATOM 4642 O O . ILE A 1 589 ? -12.913 26.985 10.576 1.00 67.94 589 ILE A O 1
ATOM 4646 N N . LYS A 1 590 ? -14.458 25.384 10.894 1.00 67.75 590 LYS A N 1
ATOM 4647 C CA . LYS A 1 590 ? -15.021 25.419 9.532 1.00 67.75 590 LYS A CA 1
ATOM 4648 C C . LYS A 1 590 ? -15.431 26.823 9.067 1.00 67.75 590 LYS A C 1
ATOM 4650 O O . LYS A 1 590 ? -15.298 27.161 7.897 1.00 67.75 590 LYS A O 1
ATOM 4655 N N . ASN A 1 591 ? -15.910 27.658 9.989 1.00 67.00 591 ASN A N 1
ATOM 4656 C CA . ASN A 1 591 ? -16.319 29.035 9.696 1.00 67.00 591 ASN A CA 1
ATOM 4657 C C . ASN A 1 591 ? -15.231 30.073 10.026 1.00 67.00 591 ASN A C 1
ATOM 4659 O O . ASN A 1 591 ? -15.518 31.267 9.989 1.00 67.00 591 ASN A O 1
ATOM 4663 N N . ARG A 1 592 ? -14.012 29.640 10.392 1.00 67.06 592 ARG A N 1
ATOM 4664 C CA . ARG A 1 592 ? -12.918 30.489 10.908 1.00 67.06 592 ARG A CA 1
ATOM 4665 C C . ARG A 1 592 ? -13.362 31.425 12.044 1.00 67.06 592 ARG A C 1
ATOM 4667 O O . ARG A 1 592 ? -12.861 32.533 12.193 1.00 67.06 592 ARG A O 1
ATOM 4674 N N . GLN A 1 593 ? -14.327 30.981 12.849 1.00 63.09 593 GLN A N 1
ATOM 4675 C CA . GLN A 1 593 ? -14.915 31.752 13.952 1.00 63.09 593 GLN A CA 1
ATOM 4676 C C . GLN A 1 593 ? -14.224 31.457 15.287 1.00 63.09 593 GLN A C 1
ATOM 4678 O O . GLN A 1 593 ? -14.792 31.707 16.351 1.00 63.09 593 GLN A O 1
ATOM 4683 N N . CYS A 1 594 ? -13.022 30.880 15.256 1.00 62.84 594 CYS A N 1
ATOM 4684 C CA . CYS A 1 594 ? -12.376 30.368 16.448 1.00 62.84 594 CYS A CA 1
ATOM 4685 C C . CYS A 1 594 ? -10.889 30.657 16.551 1.00 62.84 594 CYS A C 1
ATOM 4687 O O . CYS A 1 594 ? -10.180 30.750 15.555 1.00 62.84 594 CYS A O 1
ATOM 4689 N N . CYS A 1 595 ? -10.470 30.653 17.815 1.00 56.88 595 CYS A N 1
ATOM 4690 C CA . CYS A 1 595 ? -9.118 30.437 18.299 1.00 56.88 595 CYS A CA 1
ATOM 4691 C C . CYS A 1 595 ? -8.112 31.525 17.896 1.00 56.88 595 CYS A C 1
ATOM 4693 O O . CYS A 1 595 ? -7.331 31.368 16.964 1.00 56.88 595 CYS A O 1
ATOM 4695 N N . GLU A 1 596 ? -8.043 32.595 18.692 1.00 58.78 596 GLU A N 1
ATOM 4696 C CA . GLU A 1 596 ? -6.794 33.352 18.807 1.00 58.78 596 GLU A CA 1
ATOM 4697 C C . GLU A 1 596 ? -5.711 32.405 19.351 1.00 58.78 596 GLU A C 1
ATOM 4699 O O . GLU A 1 596 ? -5.811 31.898 20.476 1.00 58.78 596 GLU A O 1
ATOM 4704 N N . ARG A 1 597 ? -4.679 32.117 18.545 1.00 57.31 597 ARG A N 1
ATOM 4705 C CA . ARG A 1 597 ? -3.496 31.409 19.043 1.00 57.31 597 ARG A CA 1
ATOM 4706 C C . ARG A 1 597 ? -2.654 32.396 19.844 1.00 57.31 597 ARG A C 1
ATOM 4708 O O . ARG A 1 597 ? -2.219 33.427 19.336 1.00 57.31 597 ARG A O 1
ATOM 4715 N N . THR A 1 598 ? -2.422 32.067 21.106 1.00 57.09 598 THR A N 1
ATOM 4716 C CA . THR A 1 598 ? -1.474 32.781 21.963 1.00 57.09 598 THR A CA 1
ATOM 4717 C C . THR A 1 598 ? -0.075 32.191 21.781 1.00 57.09 598 THR A C 1
ATOM 4719 O O . THR A 1 598 ? 0.099 31.160 21.128 1.00 57.09 598 THR A O 1
ATOM 4722 N N . LYS A 1 599 ? 0.939 32.779 22.428 1.00 47.34 599 LYS A N 1
ATOM 4723 C CA . LYS A 1 599 ? 2.282 32.174 22.520 1.00 47.34 599 LYS A CA 1
ATOM 4724 C C . LYS A 1 599 ? 2.257 30.728 23.062 1.00 47.34 599 LYS A C 1
ATOM 4726 O O . LYS A 1 599 ? 3.191 29.980 22.812 1.00 47.34 599 LYS A O 1
ATOM 4731 N N . PHE A 1 600 ? 1.196 30.343 23.775 1.00 48.19 600 PHE A N 1
ATOM 4732 C CA . PHE A 1 600 ? 1.051 29.062 24.469 1.00 48.19 600 PHE A CA 1
ATOM 4733 C C . PHE A 1 600 ? 0.106 28.071 23.758 1.00 48.19 600 PHE A C 1
ATOM 4735 O O . PHE A 1 600 ? -0.239 27.042 24.327 1.00 48.19 600 PHE A O 1
ATOM 4742 N N . GLY A 1 601 ? -0.334 28.368 22.528 1.00 59.19 601 GLY A N 1
ATOM 4743 C CA . GLY A 1 601 ? -1.247 27.518 21.750 1.00 59.19 601 GLY A CA 1
ATOM 4744 C C . GLY A 1 601 ? -2.629 28.132 21.534 1.00 59.19 601 GLY A C 1
ATOM 4745 O O . GLY A 1 601 ? -2.844 29.328 21.758 1.00 59.19 601 GLY A O 1
ATOM 4746 N N . TRP A 1 602 ? -3.571 27.318 21.055 1.00 65.50 602 TRP A N 1
ATOM 4747 C CA . TRP A 1 602 ? -4.933 27.755 20.743 1.00 65.50 602 TRP A CA 1
ATOM 4748 C C . TRP A 1 602 ? -5.736 27.950 22.024 1.00 65.50 602 TRP A C 1
ATOM 4750 O O . TRP A 1 602 ? -5.997 26.974 22.729 1.00 65.50 602 TRP A O 1
ATOM 4760 N N . LEU A 1 603 ? -6.140 29.188 22.328 1.00 67.12 603 LEU A N 1
ATOM 4761 C CA . LEU A 1 603 ? -6.983 29.444 23.492 1.00 67.12 603 LEU A CA 1
ATOM 4762 C C . LEU A 1 603 ? -8.392 28.906 23.223 1.00 67.12 603 LEU A C 1
ATOM 4764 O O . LEU A 1 603 ? -9.059 29.312 22.267 1.00 67.12 603 LEU A O 1
ATOM 4768 N N . ILE A 1 604 ? -8.845 27.977 24.062 1.00 69.12 604 ILE A N 1
ATOM 4769 C CA . ILE A 1 604 ? -10.147 27.331 23.908 1.00 69.12 604 ILE A CA 1
ATOM 4770 C C . ILE A 1 604 ? -11.099 27.892 24.954 1.00 69.12 604 ILE A C 1
ATOM 4772 O O . ILE A 1 604 ? -10.980 27.575 26.132 1.00 69.12 604 ILE A O 1
ATOM 4776 N N . SER A 1 605 ? -12.097 28.669 24.535 1.00 66.81 605 SER A N 1
ATOM 4777 C CA . SER A 1 605 ? -13.195 29.080 25.417 1.00 66.81 605 SER A CA 1
ATOM 4778 C C . SER A 1 605 ? -14.131 27.893 25.685 1.00 66.81 605 SER A C 1
ATOM 4780 O O . SER A 1 605 ? -15.131 27.702 24.993 1.00 66.81 605 SER A O 1
ATOM 4782 N N . GLY A 1 606 ? -13.779 27.047 26.656 1.00 76.88 606 GLY A N 1
ATOM 4783 C CA . GLY A 1 606 ? -14.544 25.850 27.009 1.00 76.88 606 GLY A CA 1
ATOM 4784 C C . GLY A 1 606 ? -13.812 24.903 27.960 1.00 76.88 606 GLY A C 1
ATOM 4785 O O . GLY A 1 606 ? -12.725 25.212 28.451 1.00 76.88 606 GLY A O 1
ATOM 4786 N N . ILE A 1 607 ? -14.432 23.746 28.219 1.00 89.25 607 ILE A N 1
ATOM 4787 C CA . ILE A 1 607 ? -13.859 22.699 29.072 1.00 89.25 607 ILE A CA 1
ATOM 4788 C C . ILE A 1 607 ? -12.969 21.771 28.234 1.00 89.25 607 ILE A C 1
ATOM 4790 O O . ILE A 1 607 ? -13.332 21.355 27.128 1.00 89.25 607 ILE A O 1
ATOM 4794 N N . SER A 1 608 ? -11.830 21.394 28.805 1.00 92.12 608 SER A N 1
ATOM 4795 C CA . SER A 1 608 ? -10.907 20.399 28.258 1.00 92.12 608 SER A CA 1
ATOM 4796 C C . SER A 1 608 ? -10.512 19.394 29.335 1.00 92.12 608 SER A C 1
ATOM 4798 O O . SER A 1 608 ? -10.422 19.736 30.516 1.00 92.12 608 SER A O 1
ATOM 4800 N N . TYR A 1 609 ? -10.257 18.150 28.934 1.00 94.81 609 TYR A N 1
ATOM 4801 C CA . TYR A 1 609 ? -9.502 17.220 29.769 1.00 94.81 609 TYR A CA 1
ATOM 4802 C C . TYR A 1 609 ? -8.016 17.524 29.638 1.00 94.81 609 TYR A C 1
ATOM 4804 O O . TYR A 1 609 ? -7.558 17.851 28.549 1.00 94.81 609 TYR A O 1
ATOM 4812 N N . ILE A 1 610 ? -7.262 17.402 30.724 1.00 93.00 610 ILE A N 1
ATOM 4813 C CA . ILE A 1 610 ? -5.805 17.527 30.706 1.00 93.00 610 ILE A CA 1
ATOM 4814 C C . ILE A 1 610 ? -5.176 16.429 31.557 1.00 93.00 610 ILE A C 1
ATOM 4816 O O . ILE A 1 610 ? -5.644 16.132 32.660 1.00 93.00 610 ILE A O 1
ATOM 4820 N N . ALA A 1 611 ? -4.127 15.800 31.035 1.00 92.12 611 ALA A N 1
ATOM 4821 C CA . ALA A 1 611 ? -3.374 14.802 31.781 1.00 92.12 611 ALA A CA 1
ATOM 4822 C C . ALA A 1 611 ? -2.701 15.442 33.009 1.00 92.12 611 ALA A C 1
ATOM 4824 O O . ALA A 1 611 ? -2.088 16.506 32.904 1.00 92.12 611 ALA A O 1
ATOM 4825 N N . ALA A 1 612 ? -2.785 14.802 34.182 1.00 88.69 612 ALA A N 1
ATOM 4826 C CA . ALA A 1 612 ? -2.087 15.307 35.366 1.00 88.69 612 ALA A CA 1
ATOM 4827 C C . ALA A 1 612 ? -0.564 15.295 35.175 1.00 88.69 612 ALA A C 1
ATOM 4829 O O . ALA A 1 612 ? 0.109 16.214 35.628 1.00 88.69 612 ALA A O 1
ATOM 4830 N N . VAL A 1 613 ? -0.052 14.293 34.454 1.00 88.81 613 VAL A N 1
ATOM 4831 C CA . VAL A 1 613 ? 1.338 14.192 33.996 1.00 88.81 613 VAL A CA 1
ATOM 4832 C C . VAL A 1 613 ? 1.344 14.149 32.474 1.00 88.81 613 VAL A C 1
ATOM 4834 O O . VAL A 1 613 ? 0.574 13.386 31.883 1.00 88.81 613 VAL A O 1
ATOM 4837 N N . SER A 1 614 ? 2.208 14.954 31.852 1.00 91.50 614 SER A N 1
ATOM 4838 C CA . SER A 1 614 ? 2.339 15.025 30.395 1.00 91.50 614 SER A CA 1
ATOM 4839 C C . SER A 1 614 ? 2.565 13.644 29.770 1.00 91.50 614 SER A C 1
ATOM 4841 O O . SER A 1 614 ? 3.266 12.798 30.324 1.00 91.50 614 SER A O 1
ATOM 4843 N N . ARG A 1 615 ? 1.948 13.408 28.608 1.00 93.25 615 ARG A N 1
ATOM 4844 C CA . ARG A 1 615 ? 2.127 12.196 27.777 1.00 93.25 615 ARG A CA 1
ATOM 4845 C C . ARG A 1 615 ? 2.987 12.440 26.550 1.00 93.25 615 ARG A C 1
ATOM 4847 O O . ARG A 1 615 ? 3.159 11.539 25.735 1.00 93.25 615 ARG A O 1
ATOM 4854 N N . VAL A 1 616 ? 3.490 13.656 26.434 1.00 93.69 616 VAL A N 1
ATOM 4855 C CA . VAL A 1 616 ? 4.419 14.086 25.408 1.00 93.69 616 VAL A CA 1
ATOM 4856 C C . VAL A 1 616 ? 5.523 14.906 26.042 1.00 93.69 616 VAL A C 1
ATOM 4858 O O . VAL A 1 616 ? 5.336 15.487 27.116 1.00 93.69 616 VAL A O 1
ATOM 4861 N N . GLU A 1 617 ? 6.660 14.955 25.367 1.00 91.56 617 GLU A N 1
ATOM 4862 C CA . GLU A 1 617 ? 7.788 15.801 25.732 1.00 91.56 617 GLU A CA 1
ATOM 4863 C C . GLU A 1 617 ? 8.202 16.665 24.546 1.00 91.56 617 GLU A C 1
ATOM 4865 O O . GLU A 1 617 ? 8.121 16.237 23.397 1.00 91.56 617 GLU A O 1
ATOM 4870 N N . HIS A 1 618 ? 8.666 17.881 24.832 1.00 89.00 618 HIS A N 1
ATOM 4871 C CA . HIS A 1 618 ? 9.262 18.725 23.805 1.00 89.00 618 HIS A CA 1
ATOM 4872 C C . HIS A 1 618 ? 10.591 18.138 23.339 1.00 89.00 618 HIS A C 1
ATOM 4874 O O . HIS A 1 618 ? 11.434 17.776 24.169 1.00 89.00 618 HIS A O 1
ATOM 4880 N N . ILE A 1 619 ? 10.816 18.148 22.027 1.00 84.62 619 ILE A N 1
ATOM 4881 C CA . ILE A 1 619 ? 12.135 17.886 21.457 1.00 84.62 619 ILE A CA 1
ATOM 4882 C C . ILE A 1 619 ? 13.073 19.003 21.930 1.00 84.62 619 ILE A C 1
ATOM 4884 O O . ILE A 1 619 ? 12.958 20.162 21.531 1.00 84.62 619 ILE A O 1
ATOM 4888 N N . LYS A 1 620 ? 13.999 18.673 22.833 1.00 72.69 620 LYS A N 1
ATOM 4889 C CA . LYS A 1 620 ? 15.049 19.604 23.257 1.00 72.69 620 LYS A CA 1
ATOM 4890 C C . LYS A 1 620 ? 16.139 19.585 22.199 1.00 72.69 620 LYS A C 1
ATOM 4892 O O . LYS A 1 620 ? 16.649 18.521 21.873 1.00 72.69 620 LYS A O 1
ATOM 4897 N N . THR A 1 621 ? 16.555 20.756 21.729 1.00 50.53 621 THR A N 1
ATOM 4898 C CA . THR A 1 621 ? 17.551 20.938 20.654 1.00 50.53 621 THR A CA 1
ATOM 4899 C C . THR A 1 621 ? 18.962 20.399 20.983 1.00 50.53 621 THR A C 1
ATOM 4901 O O . THR A 1 621 ? 19.886 20.629 20.221 1.00 50.53 621 THR A O 1
ATOM 4904 N N . PHE A 1 622 ? 19.153 19.691 22.103 1.00 37.69 622 PHE A N 1
ATOM 4905 C CA . PHE A 1 622 ? 20.393 19.039 22.539 1.00 37.69 622 PHE A CA 1
ATOM 4906 C C . PHE A 1 622 ? 20.065 17.959 23.596 1.00 37.69 622 PHE A C 1
ATOM 4908 O O . PHE A 1 622 ? 20.184 18.240 24.783 1.00 37.69 622 PHE A O 1
ATOM 4915 N N . ASP A 1 623 ? 19.603 16.758 23.217 1.00 34.12 623 ASP A N 1
ATOM 4916 C CA . ASP A 1 623 ? 19.737 15.553 24.074 1.00 34.12 623 ASP A CA 1
ATOM 4917 C C . ASP A 1 623 ? 19.359 14.239 23.348 1.00 34.12 623 ASP A C 1
ATOM 4919 O O . ASP A 1 623 ? 18.429 13.525 23.716 1.00 34.12 623 ASP A O 1
ATOM 4923 N N . LEU A 1 624 ? 20.112 13.869 22.307 1.00 40.16 624 LEU A N 1
ATOM 4924 C CA . LEU A 1 624 ? 19.926 12.607 21.562 1.00 40.16 624 LEU A CA 1
ATOM 4925 C C . LEU A 1 624 ? 20.675 11.394 22.157 1.00 40.16 624 LEU A C 1
ATOM 4927 O O . LEU A 1 624 ? 20.921 10.406 21.474 1.00 40.16 624 LEU A O 1
ATOM 4931 N N . ILE A 1 625 ? 21.023 11.423 23.450 1.00 39.44 625 ILE A N 1
ATOM 4932 C CA . ILE A 1 625 ? 21.687 10.289 24.135 1.00 39.44 625 ILE A CA 1
ATOM 4933 C C . ILE A 1 625 ? 20.844 9.727 25.301 1.00 39.44 625 ILE A C 1
ATOM 4935 O O . ILE A 1 625 ? 21.137 8.647 25.819 1.00 39.44 625 ILE A O 1
ATOM 4939 N N . ALA A 1 626 ? 19.753 10.388 25.699 1.00 34.22 626 ALA A N 1
ATOM 4940 C CA . ALA A 1 626 ? 19.027 10.032 26.922 1.00 34.22 626 ALA A CA 1
ATOM 4941 C C . ALA A 1 626 ? 17.974 8.911 26.775 1.00 34.22 626 ALA A C 1
ATOM 4943 O O . ALA A 1 626 ? 17.536 8.376 27.788 1.00 34.22 626 ALA A O 1
ATOM 4944 N N . LEU A 1 627 ? 17.592 8.496 25.559 1.00 38.06 627 LEU A N 1
ATOM 4945 C CA . LEU A 1 627 ? 16.540 7.478 25.360 1.00 38.06 627 LEU A CA 1
ATOM 4946 C C . LEU A 1 627 ? 17.055 6.049 25.096 1.00 38.06 627 LEU A C 1
ATOM 4948 O O . LEU A 1 627 ? 16.257 5.140 24.886 1.00 38.06 627 LEU A O 1
ATOM 4952 N N . THR A 1 628 ? 18.369 5.805 25.186 1.00 35.66 628 THR A N 1
ATOM 4953 C CA . THR A 1 628 ? 18.955 4.452 25.037 1.00 35.66 628 THR A CA 1
ATOM 4954 C C . THR A 1 628 ? 19.885 4.016 26.176 1.00 35.66 628 THR A C 1
ATOM 4956 O O . THR A 1 628 ? 20.641 3.058 26.007 1.00 35.66 628 THR A O 1
ATOM 4959 N N . LYS A 1 629 ? 19.860 4.656 27.353 1.00 37.62 629 LYS A N 1
ATOM 4960 C CA . LYS A 1 629 ? 20.651 4.201 28.514 1.00 37.62 629 LYS A CA 1
ATOM 4961 C C . LYS A 1 629 ? 19.840 4.116 29.806 1.00 37.62 629 LYS A C 1
ATOM 4963 O O . LYS A 1 629 ? 19.806 5.056 30.581 1.00 37.62 629 LYS A O 1
ATOM 4968 N N . ASP A 1 630 ? 19.259 2.937 29.997 1.00 35.25 630 ASP A N 1
ATOM 4969 C CA . ASP A 1 630 ? 19.220 2.149 31.240 1.00 35.25 630 ASP A CA 1
ATOM 4970 C C . ASP A 1 630 ? 18.756 0.740 30.799 1.00 35.25 630 ASP A C 1
ATOM 4972 O O . ASP A 1 630 ? 17.611 0.554 30.410 1.00 35.25 630 ASP A O 1
ATOM 4976 N N . GLY A 1 631 ? 19.568 -0.311 30.656 1.00 33.44 631 GLY A N 1
ATOM 4977 C CA . GLY A 1 631 ? 20.807 -0.674 31.334 1.00 33.44 631 GLY A CA 1
ATOM 4978 C C . GLY A 1 631 ? 20.555 -1.955 32.138 1.00 33.44 631 GLY A C 1
ATOM 4979 O O . GLY A 1 631 ? 20.200 -1.884 33.305 1.00 33.44 631 GLY A O 1
ATOM 4980 N N . GLY A 1 632 ? 20.706 -3.129 31.516 1.00 26.38 632 GLY A N 1
ATOM 4981 C CA . GLY A 1 632 ? 20.514 -4.430 32.169 1.00 26.38 632 GLY A CA 1
ATOM 4982 C C . GLY A 1 632 ? 21.637 -5.415 31.851 1.00 26.38 632 GLY A C 1
ATOM 4983 O O . GLY A 1 632 ? 21.392 -6.437 31.219 1.00 26.38 632 GLY A O 1
ATOM 4984 N N . ALA A 1 633 ? 22.864 -5.098 32.271 1.00 27.11 633 ALA A N 1
ATOM 4985 C CA . ALA A 1 633 ? 23.891 -6.105 32.545 1.00 27.11 633 ALA A CA 1
ATOM 4986 C C . ALA A 1 633 ? 23.887 -6.407 34.061 1.00 27.11 633 ALA A C 1
ATOM 4988 O O . ALA A 1 633 ? 23.511 -5.530 34.843 1.00 27.11 633 ALA A O 1
ATOM 4989 N N . PRO A 1 634 ? 24.238 -7.633 34.490 1.00 28.62 634 PRO A N 1
ATOM 4990 C CA . PRO A 1 634 ? 23.926 -8.133 35.825 1.00 28.62 634 PRO A CA 1
ATOM 4991 C C . PRO A 1 634 ? 24.752 -7.434 36.904 1.00 28.62 634 PRO A C 1
ATOM 4993 O O . PRO A 1 634 ? 25.954 -7.236 36.748 1.00 28.62 634 PRO A O 1
ATOM 4996 N N . ILE A 1 635 ? 24.106 -7.122 38.025 1.00 29.62 635 ILE A N 1
ATOM 4997 C CA . ILE A 1 635 ? 24.771 -6.674 39.248 1.00 29.62 635 ILE A CA 1
ATOM 4998 C C . ILE A 1 635 ? 25.558 -7.863 39.818 1.00 29.62 635 ILE A C 1
ATOM 5000 O O . ILE A 1 635 ? 24.969 -8.873 40.207 1.00 29.62 635 ILE A O 1
ATOM 5004 N N . GLU A 1 636 ? 26.885 -7.740 39.866 1.00 26.33 636 GLU A N 1
ATOM 5005 C CA . GLU A 1 636 ? 27.754 -8.610 40.658 1.00 26.33 636 GLU A CA 1
ATOM 5006 C C . GLU A 1 636 ? 27.395 -8.469 42.146 1.00 26.33 636 GLU A C 1
ATOM 5008 O O . GLU A 1 636 ? 27.435 -7.380 42.723 1.00 26.33 636 GLU A O 1
ATOM 5013 N N . LEU A 1 637 ? 27.021 -9.584 42.775 1.00 28.69 637 LEU A N 1
ATOM 5014 C CA . LEU A 1 637 ? 26.868 -9.681 44.225 1.00 28.69 637 LEU A CA 1
ATOM 5015 C C . LEU A 1 637 ? 28.257 -9.631 44.889 1.00 28.69 637 LEU A C 1
ATOM 5017 O O . LEU A 1 637 ? 29.172 -10.305 44.409 1.00 28.69 637 LEU A O 1
ATOM 5021 N N . PRO A 1 638 ? 28.440 -8.906 46.010 1.00 30.31 638 PRO A N 1
ATOM 5022 C CA . PRO A 1 638 ? 29.704 -8.917 46.733 1.00 30.31 638 PRO A CA 1
ATOM 5023 C C . PRO A 1 638 ? 29.952 -10.311 47.310 1.00 30.31 638 PRO A C 1
ATOM 5025 O O . PRO A 1 638 ? 29.098 -10.872 48.000 1.00 30.31 638 PRO A O 1
ATOM 5028 N N . GLY A 1 639 ? 31.133 -10.858 47.028 1.00 27.17 639 GLY A N 1
ATOM 5029 C CA . GLY A 1 639 ? 31.548 -12.174 47.488 1.00 27.17 639 GLY A CA 1
ATOM 5030 C C . GLY A 1 639 ? 31.528 -12.302 49.010 1.00 27.17 639 GLY A C 1
ATOM 5031 O O . GLY A 1 639 ? 32.218 -11.576 49.725 1.00 27.17 639 GLY A O 1
ATOM 5032 N N . THR A 1 640 ? 30.790 -13.291 49.500 1.00 29.77 640 THR A N 1
ATOM 5033 C CA . THR A 1 640 ? 31.006 -13.883 50.816 1.00 29.77 640 THR A CA 1
ATOM 5034 C C . THR A 1 640 ? 31.954 -15.065 50.655 1.00 29.77 640 THR A C 1
ATOM 5036 O O . THR A 1 640 ? 31.578 -16.155 50.231 1.00 29.77 640 THR A O 1
ATOM 5039 N N . ASN A 1 641 ? 33.224 -14.833 50.983 1.00 31.55 641 ASN A N 1
ATOM 5040 C CA . ASN A 1 641 ? 34.168 -15.912 51.228 1.00 31.55 641 ASN A CA 1
ATOM 5041 C C . ASN A 1 641 ? 33.875 -16.565 52.586 1.00 31.55 641 ASN A C 1
ATOM 5043 O O . ASN A 1 641 ? 33.667 -15.877 53.583 1.00 31.55 641 ASN A O 1
ATOM 5047 N N . ASN A 1 642 ? 34.026 -17.889 52.586 1.00 30.56 642 ASN A N 1
ATOM 5048 C CA . ASN A 1 642 ? 34.303 -18.779 53.712 1.00 30.56 642 ASN A CA 1
ATOM 5049 C C . ASN A 1 642 ? 33.157 -19.146 54.668 1.00 30.56 642 ASN A C 1
ATOM 5051 O O . ASN A 1 642 ? 32.785 -18.401 55.567 1.00 30.56 642 ASN A O 1
ATOM 5055 N N . SER A 1 643 ? 32.785 -20.428 54.601 1.00 30.06 643 SER A N 1
ATOM 5056 C CA . SER A 1 643 ? 33.169 -21.466 55.579 1.00 30.06 643 SER A CA 1
ATOM 5057 C C . SER A 1 643 ? 32.013 -22.354 56.044 1.00 30.06 643 SER A C 1
ATOM 5059 O O . SER A 1 643 ? 31.017 -21.882 56.580 1.00 30.06 643 SER A O 1
ATOM 5061 N N . ASN A 1 644 ? 32.289 -23.656 55.923 1.00 31.95 644 ASN A N 1
ATOM 5062 C CA . ASN A 1 644 ? 31.832 -24.784 56.735 1.00 31.95 644 ASN A CA 1
ATOM 5063 C C . ASN A 1 644 ? 30.814 -25.747 56.108 1.00 31.95 644 ASN A C 1
ATOM 5065 O O . ASN A 1 644 ? 29.622 -25.467 56.070 1.00 31.95 644 ASN A O 1
ATOM 5069 N N . LEU A 1 645 ? 31.393 -26.922 55.802 1.00 31.94 645 LEU A N 1
ATOM 5070 C CA . LEU A 1 645 ? 30.873 -28.294 55.892 1.00 31.94 645 LEU A CA 1
ATOM 5071 C C . LEU A 1 645 ? 29.807 -28.742 54.889 1.00 31.94 645 LEU A C 1
ATOM 5073 O O . LEU A 1 645 ? 28.657 -28.263 54.952 1.00 31.94 645 LEU A O 1
#

pLDDT: mean 79.47, std 17.35, range [26.33, 98.31]

Mean predicted aligned error: 17.32 Å

Sequence (645 aa):
MQSFNFTVAENECMRKAYCPKDEVTVLLRPESRTKPPLLCLNNKRLFDSSKLARGLNIAILSNDKNVVGVHYLSVQDSDFSVIKLLAQVHNYEIIVGTSYGDVSSKISAETRQLLRLFGLSLARYKTESSLLFVGQLGLSFPAAFEKVVSLEIVEPKYYVRCLKTPMGELSNVTIRVPEAHHIDEHVVAQLSAVKGQKMNVKLGEELPNCGHSENCPEDEIPMLFYSGKDKDDSPQLCVNGRLIIDRDLNSAGRGLNLVVIDSKTHQVMRTGHYDTYLEDSSALVLFLEQLSPGEIVAVISFDEASNSLSDMAKHIFYELGSSLIYRLKFRASWYFIGQKGIVGYTPFEDMNLPSGSDWAKPIRQTVCVPSVLDGLKTIKNRLPKAQNMLRRHFCSRYDGYEDFCDESRLDIPLVPRSSQTRLPSTDPIYSIPILLAGGLNMNNIRLCLESIYDQDGINPQNVVVAFDSIYGEISDLSALFHVRALPVNNSASYNDFVLEGIDHMMTLFPHAPCLIVIEEDMILLPGFLYFLAQLLPHFLKDSSASFILTLNENTVKSRDVDLSFVYRIENGAATGAYMVKKSFHDKFIKNRQCCERTKFGWLISGISYIAAVSRVEHIKTFDLIALTKDGGAPIELPGTNNSNL

Organism: Acanthocheilonema viteae (NCBI:txid6277)

InterPro domains:
  IPR029044 Nucleotide-diphospho-sugar transferases [G3DSA:3.90.550.10] (431-622)
  IPR039477 ILEI/PANDER domain [PF15711] (54-138)
  IPR039477 ILEI/PANDER domain [PF15711] (254-341)
  IPR052463 O-linked-mannose beta-1,2-N-acetylglucosaminyltransferase [PTHR46396] (222-597)

Secondary structure (DSSP, 8-state):
-------GGGTTT-------TT-EEEEEE---SS---EEEETTEE-S-GGG--SEEEEEEE-TT--EEEEEEEE-SS-SHHHHHHHHHPPTT-EEEEEEESS-TTTS-HHHHHHHHTTT---TT--TTEEEEEEEETTBPTT-SEEEEEETT--SPP-EEEEE-SS-S-B--------------HHHHHHH-TTS-----PPP--B-GGGG-SSPPPTTEEEEEEE--SSTTS--EEEETTEEEEBTTBTT--SEEEEEEEETTT--EEEEEEE-TTTS-THHHHHHHHTPPTTEEEEEEEES--STT--HHHHHHHHHTT-SSGGG--TT-EEEEEEETT--SB-S-EEEEPPSTTSPPPPPEEEEEEESS---B--SS--------HHHHHHHHH----GGGG-TTTTTS------S--SS-TT-GGGGS-EEEE--S-HHHHHHHHHHHHTSTT--GGGEEEEEETT-THHHHHHHHTTPEEEEE---SSHHHHHHHHHHHHHHHSSS-SEEEEEETTEEEPTTHHHHHHHHHHHHHH-TTEEEEE---TT----TT--TT-EEEEES-EE-SEEEEEHHHIIIIITTT----EETTEEE-SSEEEEESS-SEEE--SS-TTTTS----SPPPPPP------